Protein AF-A0A813E4M5-F1 (afdb_monomer_lite)

Structure (mmCIF, N/CA/C/O backbone):
data_AF-A0A813E4M5-F1
#
_entry.id   AF-A0A813E4M5-F1
#
loop_
_atom_site.group_PDB
_atom_site.id
_atom_site.type_symbol
_atom_site.label_atom_id
_atom_site.label_alt_id
_atom_site.label_comp_id
_atom_site.label_asym_id
_atom_site.label_entity_id
_atom_site.label_seq_id
_atom_site.pdbx_PDB_ins_code
_atom_site.Cartn_x
_atom_site.Cartn_y
_atom_site.Cartn_z
_atom_site.occupancy
_atom_site.B_iso_or_equiv
_atom_site.auth_seq_id
_atom_site.auth_comp_id
_atom_site.auth_asym_id
_atom_site.auth_atom_id
_atom_site.pdbx_PDB_model_num
ATOM 1 N N . MET A 1 1 ? 48.579 4.498 -16.845 1.00 40.84 1 MET A N 1
ATOM 2 C CA . MET A 1 1 ? 47.456 5.254 -16.248 1.00 40.84 1 MET A CA 1
ATOM 3 C C . MET A 1 1 ? 46.301 4.295 -16.014 1.00 40.84 1 MET A C 1
ATOM 5 O O . MET A 1 1 ? 45.484 4.103 -16.907 1.00 40.84 1 MET A O 1
ATOM 9 N N . TYR A 1 2 ? 46.314 3.624 -14.863 1.00 36.56 2 TYR A N 1
ATOM 10 C CA . TYR A 1 2 ? 45.229 2.760 -14.394 1.00 36.56 2 TYR A CA 1
ATOM 11 C C . TYR A 1 2 ? 44.212 3.627 -13.636 1.00 36.56 2 TYR A C 1
ATOM 13 O O . TYR A 1 2 ? 44.625 4.542 -12.925 1.00 36.56 2 TYR A O 1
ATOM 21 N N . MET A 1 3 ? 42.916 3.405 -13.868 1.00 42.03 3 MET A N 1
ATOM 22 C CA . MET A 1 3 ? 41.827 4.169 -13.245 1.00 42.03 3 MET A CA 1
ATOM 23 C C . MET A 1 3 ? 41.407 3.548 -11.913 1.00 42.03 3 MET A C 1
ATOM 25 O O . MET A 1 3 ? 41.432 2.329 -11.761 1.00 42.03 3 MET A O 1
ATOM 29 N N . ASP A 1 4 ? 41.023 4.412 -10.979 1.00 43.41 4 ASP A N 1
ATOM 30 C CA . ASP A 1 4 ? 40.545 4.096 -9.633 1.00 43.41 4 ASP A CA 1
ATOM 31 C C . ASP A 1 4 ? 38.994 4.108 -9.637 1.00 43.41 4 ASP A C 1
ATOM 33 O O . ASP A 1 4 ? 38.411 5.022 -10.232 1.00 43.41 4 ASP A O 1
ATOM 37 N N . PRO A 1 5 ? 38.288 3.119 -9.047 1.00 41.34 5 PRO A N 1
ATOM 38 C CA . PRO A 1 5 ? 36.894 2.801 -9.388 1.00 41.34 5 PRO A CA 1
ATOM 39 C C . PRO A 1 5 ? 35.831 3.736 -8.793 1.00 41.34 5 PRO A C 1
ATOM 41 O O . PRO A 1 5 ? 34.639 3.442 -8.878 1.00 41.34 5 PRO A O 1
ATOM 44 N N . SER A 1 6 ? 36.208 4.851 -8.162 1.00 53.59 6 SER A N 1
ATOM 45 C CA . SER A 1 6 ? 35.212 5.775 -7.613 1.00 53.59 6 SER A CA 1
ATOM 46 C C . SER A 1 6 ? 34.419 6.459 -8.739 1.00 53.59 6 SER A C 1
ATOM 48 O O . SER A 1 6 ? 34.978 6.924 -9.734 1.00 53.59 6 SER A O 1
ATOM 50 N N . ALA A 1 7 ? 33.093 6.556 -8.572 1.00 55.84 7 ALA A N 1
ATOM 51 C CA . ALA A 1 7 ? 32.125 7.035 -9.571 1.00 55.84 7 ALA A CA 1
ATOM 52 C C . ALA A 1 7 ? 32.467 8.393 -10.234 1.00 55.84 7 ALA A C 1
ATOM 54 O O . ALA A 1 7 ? 31.962 8.704 -11.313 1.00 55.84 7 ALA A O 1
ATOM 55 N N . ARG A 1 8 ? 33.362 9.189 -9.631 1.00 57.91 8 ARG A N 1
ATOM 56 C CA . ARG A 1 8 ? 33.862 10.466 -10.167 1.00 57.91 8 ARG A CA 1
ATOM 57 C C . ARG A 1 8 ? 34.872 10.327 -11.312 1.00 57.91 8 ARG A C 1
ATOM 59 O O . ARG A 1 8 ? 35.140 11.323 -11.982 1.00 57.91 8 ARG A O 1
ATOM 66 N N . GLN A 1 9 ? 35.453 9.149 -11.546 1.00 80.38 9 GLN A N 1
ATOM 67 C CA . GLN A 1 9 ? 36.411 8.961 -12.643 1.00 80.38 9 GLN A CA 1
ATOM 68 C C . GLN A 1 9 ? 35.753 8.503 -13.947 1.00 80.38 9 GLN A C 1
ATOM 70 O O . GLN A 1 9 ? 36.257 8.847 -15.014 1.00 80.38 9 GLN A O 1
ATOM 75 N N . LEU A 1 10 ? 34.608 7.813 -13.888 1.00 86.62 10 LEU A N 1
ATOM 76 C CA . LEU A 1 10 ? 33.925 7.300 -15.082 1.00 86.62 10 LEU A CA 1
ATOM 77 C C . LEU A 1 10 ? 33.400 8.424 -15.989 1.00 86.62 10 LEU A C 1
ATOM 79 O O . LEU A 1 10 ? 33.591 8.364 -17.202 1.00 86.62 10 LEU A O 1
ATOM 83 N N . SER A 1 11 ? 32.838 9.500 -15.425 1.00 87.56 11 SER A N 1
ATOM 84 C CA . SER A 1 11 ? 32.413 10.673 -16.208 1.00 87.56 11 SER A CA 1
ATOM 85 C C . SER A 1 11 ? 33.595 11.368 -16.897 1.00 87.56 11 SER A C 1
ATOM 87 O O . SER A 1 11 ? 33.548 11.636 -18.097 1.00 87.56 11 SER A O 1
ATOM 89 N N . LYS A 1 12 ? 34.711 11.558 -16.180 1.00 88.88 12 LYS A N 1
ATOM 90 C CA . LYS A 1 12 ? 35.962 12.100 -16.741 1.00 88.88 12 LYS A CA 1
ATOM 91 C C . LYS A 1 12 ? 36.578 11.174 -17.793 1.00 88.88 12 LYS A C 1
ATOM 93 O O . LYS A 1 12 ? 37.218 11.643 -18.731 1.00 88.88 12 LYS A O 1
ATOM 98 N N . ALA A 1 13 ? 36.417 9.859 -17.649 1.00 90.06 13 ALA A N 1
ATOM 99 C CA . ALA A 1 13 ? 36.862 8.885 -18.640 1.00 90.06 13 ALA A CA 1
ATOM 100 C C . ALA A 1 13 ? 36.070 9.022 -19.945 1.00 90.06 13 ALA A C 1
ATOM 102 O O . ALA A 1 13 ? 36.676 9.026 -21.019 1.00 90.06 13 ALA A O 1
ATOM 103 N N . ILE A 1 14 ? 34.745 9.192 -19.849 1.00 92.94 14 ILE A N 1
ATOM 104 C CA . ILE A 1 14 ? 33.869 9.459 -20.996 1.00 92.94 14 ILE A CA 1
ATOM 105 C C . ILE A 1 14 ? 34.294 10.758 -21.688 1.00 92.94 14 ILE A C 1
ATOM 107 O O . ILE A 1 14 ? 34.529 10.745 -22.894 1.00 92.94 14 ILE A O 1
ATOM 111 N N . GLU A 1 15 ? 34.478 11.844 -20.932 1.00 93.75 15 GLU A N 1
ATOM 112 C CA . GLU A 1 15 ? 34.908 13.152 -21.447 1.00 93.75 15 GLU A CA 1
ATOM 113 C C . GLU A 1 15 ? 36.265 13.079 -22.165 1.00 93.75 15 GLU A C 1
ATOM 115 O O . GLU A 1 15 ? 36.392 13.500 -23.313 1.00 93.75 15 GLU A O 1
ATOM 120 N N . ARG A 1 16 ? 37.274 12.451 -21.548 1.00 93.94 16 ARG A N 1
ATOM 121 C CA . ARG A 1 16 ? 38.600 12.265 -22.165 1.00 93.94 16 ARG A CA 1
ATOM 122 C C . ARG A 1 16 ? 38.538 11.449 -23.451 1.00 93.94 16 ARG A C 1
ATOM 124 O O . ARG A 1 16 ? 39.261 11.749 -24.398 1.00 93.94 16 ARG A O 1
ATOM 131 N N . CYS A 1 17 ? 37.703 10.411 -23.491 1.00 94.00 17 CYS A N 1
ATOM 132 C CA . CYS A 1 17 ? 37.522 9.636 -24.714 1.00 94.00 17 CYS A CA 1
ATOM 133 C C . CYS A 1 17 ? 36.794 10.453 -25.789 1.00 94.00 17 CYS A C 1
ATOM 135 O O . CYS A 1 17 ? 37.139 10.321 -26.957 1.00 94.00 17 CYS A O 1
ATOM 137 N N . THR A 1 18 ? 35.850 11.320 -25.413 1.00 94.31 18 THR A N 1
ATOM 138 C CA . THR A 1 18 ? 35.205 12.265 -26.338 1.00 94.31 18 THR A CA 1
ATOM 139 C C . THR A 1 18 ? 36.220 13.220 -26.955 1.00 94.31 18 THR A C 1
ATOM 141 O O . THR A 1 18 ? 36.303 13.271 -28.178 1.00 94.31 18 THR A O 1
ATOM 144 N N . LEU A 1 19 ? 37.073 13.859 -26.150 1.00 94.56 19 LEU A N 1
ATOM 145 C CA . LEU A 1 19 ? 38.141 14.730 -26.659 1.00 94.56 19 LEU A CA 1
ATOM 146 C C . LEU A 1 19 ? 39.110 13.978 -27.586 1.00 94.56 19 LEU A C 1
ATOM 148 O O . LEU A 1 19 ? 39.514 14.488 -28.627 1.00 94.56 19 LEU A O 1
ATOM 152 N N . ALA A 1 20 ? 39.462 12.732 -27.249 1.00 92.69 20 ALA A N 1
ATOM 153 C CA . ALA A 1 20 ? 40.317 11.903 -28.099 1.00 92.69 20 ALA A CA 1
ATOM 154 C C . ALA A 1 20 ? 39.656 11.531 -29.442 1.00 92.69 20 ALA A C 1
ATOM 156 O O . ALA A 1 20 ? 40.358 11.371 -30.439 1.00 92.69 20 ALA A O 1
ATOM 157 N N . ILE A 1 21 ? 38.328 11.387 -29.467 1.00 94.75 21 ILE A N 1
ATOM 158 C CA . ILE A 1 21 ? 37.538 11.141 -30.680 1.00 94.75 21 ILE A CA 1
ATOM 159 C C . ILE A 1 21 ? 37.422 12.414 -31.524 1.00 94.75 21 ILE A C 1
ATOM 161 O O . ILE A 1 21 ? 37.506 12.334 -32.745 1.00 94.75 21 ILE A O 1
ATOM 165 N N . GLU A 1 22 ? 37.246 13.576 -30.899 1.00 92.62 22 GLU A N 1
ATOM 166 C CA . GLU A 1 22 ? 37.220 14.868 -31.595 1.00 92.62 22 GLU A CA 1
ATOM 167 C C . GLU A 1 22 ? 38.571 15.171 -32.248 1.00 92.62 22 GLU A C 1
ATOM 169 O O . GLU A 1 22 ? 38.621 15.549 -33.416 1.00 92.62 22 GLU A O 1
ATOM 174 N N . ALA A 1 23 ? 39.669 14.923 -31.527 1.00 93.31 23 ALA A N 1
ATOM 175 C CA . ALA A 1 23 ? 41.022 15.084 -32.049 1.00 93.31 23 ALA A CA 1
ATOM 176 C C . ALA A 1 23 ? 41.362 14.058 -33.143 1.00 93.31 23 ALA A C 1
ATOM 178 O O . ALA A 1 23 ? 42.100 14.368 -34.077 1.00 93.31 23 ALA A O 1
ATOM 179 N N . ASN A 1 24 ? 40.850 12.829 -33.032 1.00 94.94 24 ASN A N 1
ATOM 180 C CA . ASN A 1 24 ? 41.032 11.798 -34.045 1.00 94.94 24 ASN A CA 1
ATOM 181 C C . ASN A 1 24 ? 39.772 10.922 -34.207 1.00 94.94 24 ASN A C 1
ATOM 183 O O . ASN A 1 24 ? 39.617 9.912 -33.505 1.00 94.94 24 ASN A O 1
ATOM 187 N N . PRO A 1 25 ? 38.908 11.237 -35.193 1.00 94.75 25 PRO A N 1
ATOM 188 C CA . PRO A 1 25 ? 37.666 10.503 -35.422 1.00 94.75 25 PRO A CA 1
ATOM 189 C C . PRO A 1 25 ? 37.834 9.030 -35.819 1.00 94.75 25 PRO A C 1
ATOM 191 O O . PRO A 1 25 ? 36.847 8.291 -35.758 1.00 94.75 25 PRO A O 1
ATOM 194 N N . SER A 1 26 ? 39.037 8.591 -36.215 1.00 92.06 26 SER A N 1
ATOM 195 C CA . SER A 1 26 ? 39.358 7.191 -36.544 1.00 92.06 26 SER A CA 1
ATOM 196 C C . SER A 1 26 ? 39.991 6.415 -35.378 1.00 92.06 26 SER A C 1
ATOM 198 O O . SER A 1 26 ? 40.421 5.273 -35.541 1.00 92.06 26 SER A O 1
ATOM 200 N N . ASN A 1 27 ? 40.031 6.989 -34.170 1.00 93.62 27 ASN A N 1
ATOM 201 C CA . ASN A 1 27 ? 40.578 6.325 -32.988 1.00 93.62 27 ASN A CA 1
ATOM 202 C C . ASN A 1 27 ? 39.612 5.270 -32.412 1.00 93.62 27 ASN A C 1
ATOM 204 O O . ASN A 1 27 ? 38.886 5.517 -31.445 1.00 93.62 27 ASN A O 1
ATOM 208 N N . ALA A 1 28 ? 39.638 4.061 -32.979 1.00 88.50 28 ALA A N 1
ATOM 209 C CA . ALA A 1 28 ? 38.815 2.921 -32.560 1.00 88.50 28 ALA A CA 1
ATOM 210 C C . ALA A 1 28 ? 38.897 2.640 -31.043 1.00 88.50 28 ALA A C 1
ATOM 212 O O . ALA A 1 28 ? 37.886 2.412 -30.375 1.00 88.50 28 ALA A O 1
ATOM 213 N N . LYS A 1 29 ? 40.098 2.738 -30.461 1.00 90.69 29 LYS A N 1
ATOM 214 C CA . LYS A 1 29 ? 40.335 2.480 -29.033 1.00 90.69 29 LYS A CA 1
ATOM 215 C C . LYS A 1 29 ? 39.611 3.478 -28.126 1.00 90.69 29 LYS A C 1
ATOM 217 O O . LYS A 1 29 ? 39.201 3.104 -27.026 1.00 90.69 29 LYS A O 1
ATOM 222 N N . ALA A 1 30 ? 39.449 4.726 -28.566 1.00 90.44 30 ALA A N 1
ATOM 223 C CA . ALA A 1 30 ? 38.712 5.741 -27.821 1.00 90.44 30 ALA A CA 1
ATOM 224 C C . ALA A 1 30 ? 37.201 5.452 -27.808 1.00 90.44 30 ALA A C 1
ATOM 226 O O . ALA A 1 30 ? 36.593 5.536 -26.743 1.00 90.44 30 ALA A O 1
ATOM 227 N N . TYR A 1 31 ? 36.618 5.011 -28.930 1.00 89.94 31 TYR A N 1
ATOM 228 C CA . TYR A 1 31 ? 35.213 4.577 -28.982 1.00 89.94 31 TYR A CA 1
ATOM 229 C C . TYR A 1 31 ? 34.939 3.387 -28.061 1.00 89.94 31 TYR A C 1
ATOM 231 O O . TYR A 1 31 ? 34.004 3.434 -27.263 1.00 89.94 31 TYR A O 1
ATOM 239 N N . PHE A 1 32 ? 35.785 2.352 -28.115 1.00 91.50 32 PHE A N 1
ATOM 240 C CA . PHE A 1 32 ? 35.636 1.180 -27.249 1.00 91.50 32 PHE A CA 1
ATOM 241 C C . PHE A 1 32 ? 35.703 1.561 -25.765 1.00 91.50 32 PHE A C 1
ATOM 243 O O . PHE A 1 32 ? 34.831 1.198 -24.983 1.00 91.50 32 PHE A O 1
ATOM 250 N N . ARG A 1 33 ? 36.703 2.362 -25.371 1.00 92.81 33 ARG A N 1
ATOM 251 C CA . ARG A 1 33 ? 36.863 2.807 -23.978 1.00 92.81 33 ARG A CA 1
ATOM 252 C C . ARG A 1 33 ? 35.723 3.702 -23.506 1.00 92.81 33 ARG A C 1
ATOM 254 O O . ARG A 1 33 ? 35.298 3.552 -22.364 1.00 92.81 33 ARG A O 1
ATOM 261 N N . ARG A 1 34 ? 35.212 4.592 -24.366 1.00 94.25 34 ARG A N 1
ATOM 262 C CA . ARG A 1 34 ? 34.052 5.430 -24.041 1.00 94.25 34 ARG A CA 1
ATOM 263 C C . ARG A 1 34 ? 32.816 4.578 -23.793 1.00 94.25 34 ARG A C 1
ATOM 265 O O . ARG A 1 34 ? 32.137 4.790 -22.796 1.00 94.25 34 ARG A O 1
ATOM 272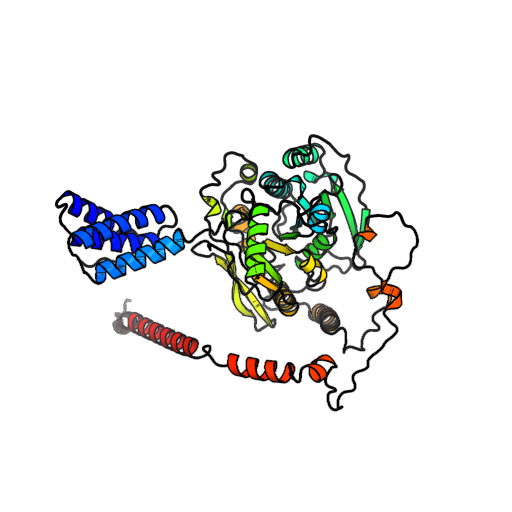 N N . ALA A 1 35 ? 32.573 3.583 -24.645 1.00 89.81 35 ALA A N 1
ATOM 273 C CA . ALA A 1 35 ? 31.458 2.662 -24.481 1.00 89.81 35 ALA A CA 1
ATOM 274 C C . ALA A 1 35 ? 31.563 1.819 -23.201 1.00 89.81 35 ALA A C 1
ATOM 276 O O . ALA A 1 35 ? 30.569 1.677 -22.492 1.00 89.81 35 ALA A O 1
ATOM 277 N N . THR A 1 36 ? 32.750 1.299 -22.873 1.00 89.94 36 THR A N 1
ATOM 278 C CA . THR A 1 36 ? 32.975 0.551 -21.625 1.00 89.94 36 THR A CA 1
ATOM 279 C C . THR A 1 36 ? 32.757 1.434 -20.399 1.00 89.94 36 THR A C 1
ATOM 281 O O . THR A 1 36 ? 32.015 1.053 -19.497 1.00 89.94 36 THR A O 1
ATOM 284 N N . ALA A 1 37 ? 33.330 2.642 -20.389 1.00 89.94 37 ALA A N 1
ATOM 285 C CA . ALA A 1 37 ? 33.143 3.588 -19.292 1.00 89.94 37 ALA A CA 1
ATOM 286 C C . ALA A 1 37 ? 31.670 3.997 -19.142 1.00 89.94 37 ALA A C 1
ATOM 288 O O . ALA A 1 37 ? 31.172 4.076 -18.027 1.00 89.94 37 ALA A O 1
ATOM 289 N N . ALA A 1 38 ? 30.952 4.204 -20.249 1.00 88.50 38 ALA A N 1
ATOM 290 C CA . ALA A 1 38 ? 29.521 4.499 -20.254 1.00 88.50 38 ALA A CA 1
ATOM 291 C C . ALA A 1 38 ? 28.667 3.324 -19.744 1.00 88.50 38 ALA A C 1
ATOM 293 O O . ALA A 1 38 ? 27.732 3.544 -18.976 1.00 88.50 38 ALA A O 1
ATOM 294 N N . TYR A 1 39 ? 29.007 2.083 -20.108 1.00 88.69 39 TYR A N 1
ATOM 295 C CA . TYR A 1 39 ? 28.367 0.875 -19.576 1.00 88.69 39 TYR A CA 1
ATOM 296 C C . TYR A 1 39 ? 28.514 0.792 -18.049 1.00 88.69 39 TYR A C 1
ATOM 298 O O . TYR A 1 39 ? 27.526 0.618 -17.340 1.00 88.69 39 TYR A O 1
ATOM 306 N N . GLU A 1 40 ? 29.724 0.976 -17.522 1.00 86.19 40 GLU A N 1
ATOM 307 C CA . GLU A 1 40 ? 29.974 0.965 -16.073 1.00 86.19 40 GLU A CA 1
ATOM 308 C C . GLU A 1 40 ? 29.357 2.184 -15.372 1.00 86.19 40 GLU A C 1
ATOM 310 O O . GLU A 1 40 ? 28.853 2.089 -14.253 1.00 86.19 40 GLU A O 1
ATOM 315 N N . HIS A 1 41 ? 29.331 3.342 -16.034 1.00 84.75 41 HIS A N 1
ATOM 316 C CA . HIS A 1 41 ? 28.729 4.551 -15.483 1.00 84.75 41 HIS A CA 1
ATOM 317 C C . HIS A 1 41 ? 27.212 4.420 -15.336 1.00 84.75 41 HIS A C 1
ATOM 319 O O . HIS A 1 41 ? 26.665 4.871 -14.334 1.00 84.75 41 HIS A O 1
ATOM 325 N N . ALA A 1 42 ? 26.546 3.733 -16.266 1.00 82.31 42 ALA A N 1
ATOM 326 C CA . ALA A 1 42 ? 25.107 3.496 -16.210 1.00 82.31 42 ALA A CA 1
ATOM 327 C C . ALA A 1 42 ? 24.655 2.652 -14.997 1.00 82.31 42 ALA A C 1
ATOM 329 O O . ALA A 1 42 ? 23.474 2.671 -14.678 1.00 82.31 42 ALA A O 1
ATOM 330 N N . ASP A 1 43 ? 25.553 1.936 -14.297 1.00 70.69 43 ASP A N 1
ATOM 331 C CA . ASP A 1 43 ? 25.205 1.239 -13.036 1.00 70.69 43 ASP A CA 1
ATOM 332 C C . ASP A 1 43 ? 25.123 2.218 -11.868 1.00 70.69 43 ASP A C 1
ATOM 334 O O . ASP A 1 43 ? 24.433 1.979 -10.881 1.00 70.69 43 ASP A O 1
ATOM 338 N N . ASN A 1 44 ? 25.853 3.323 -11.985 1.00 70.69 44 ASN A N 1
ATOM 339 C CA . ASN A 1 44 ? 26.062 4.279 -10.912 1.00 70.69 44 ASN A CA 1
ATOM 340 C C . ASN A 1 44 ? 25.137 5.497 -11.017 1.00 70.69 44 ASN A C 1
ATOM 342 O O . ASN A 1 44 ? 25.125 6.326 -10.109 1.00 70.69 44 ASN A O 1
ATOM 346 N N . VAL A 1 45 ? 24.380 5.632 -12.111 1.00 70.25 45 VAL A N 1
ATOM 347 C CA . VAL A 1 45 ? 23.509 6.784 -12.357 1.00 70.25 45 VAL A CA 1
ATOM 348 C C . VAL A 1 45 ? 22.107 6.298 -12.702 1.00 70.25 45 VAL A C 1
ATOM 350 O O . VAL A 1 45 ? 21.902 5.674 -13.735 1.00 70.25 45 VAL A O 1
ATOM 353 N N . ALA A 1 46 ? 21.132 6.605 -11.843 1.00 56.91 46 ALA A N 1
ATOM 354 C CA . ALA A 1 46 ? 19.732 6.242 -12.070 1.00 56.91 46 ALA A CA 1
ATOM 355 C C . ALA A 1 46 ? 19.074 7.086 -13.182 1.00 56.91 46 ALA A C 1
ATOM 357 O O . ALA A 1 46 ? 18.255 6.583 -13.946 1.00 56.91 46 ALA A O 1
ATOM 358 N N . PHE A 1 47 ? 19.450 8.364 -13.304 1.00 59.44 47 PHE A N 1
ATOM 359 C CA . PHE A 1 47 ? 18.881 9.293 -14.283 1.00 59.44 47 PHE A CA 1
ATOM 360 C C . PHE A 1 47 ? 19.757 9.405 -15.539 1.00 59.44 47 PHE A C 1
ATOM 362 O O . PHE A 1 47 ? 20.961 9.625 -15.452 1.00 59.44 47 PHE A O 1
ATOM 369 N N . GLY A 1 48 ? 19.165 9.265 -16.727 1.00 72.81 48 GLY A N 1
ATOM 370 C CA . GLY A 1 48 ? 19.896 9.382 -17.997 1.00 72.81 48 GLY A CA 1
ATOM 371 C C . GLY A 1 48 ? 20.720 8.148 -18.395 1.00 72.81 48 GLY A C 1
ATOM 372 O O . GLY A 1 48 ? 21.409 8.189 -19.416 1.00 72.81 48 GLY A O 1
ATOM 373 N N . ALA A 1 49 ? 20.614 7.037 -17.655 1.00 80.44 49 ALA A N 1
ATOM 374 C CA . ALA A 1 49 ? 21.276 5.774 -17.987 1.00 80.44 49 ALA A CA 1
ATOM 375 C C . ALA A 1 49 ? 20.962 5.303 -19.418 1.00 80.44 49 ALA A C 1
ATOM 377 O O . ALA A 1 49 ? 21.865 4.850 -20.117 1.00 80.44 49 ALA A O 1
ATOM 378 N N . ASP A 1 50 ? 19.720 5.464 -19.900 1.00 79.62 50 ASP A N 1
ATOM 379 C CA . ASP A 1 50 ? 19.373 5.097 -21.281 1.00 79.62 50 ASP A CA 1
ATOM 380 C C . ASP A 1 50 ? 20.095 5.965 -22.317 1.00 79.62 50 ASP A C 1
ATOM 382 O O . ASP A 1 50 ? 20.640 5.429 -23.277 1.00 79.62 50 ASP A O 1
ATOM 386 N N . ALA A 1 51 ? 20.189 7.283 -22.112 1.00 82.00 51 ALA A N 1
ATOM 387 C CA . ALA A 1 51 ? 20.917 8.162 -23.029 1.00 82.00 51 ALA A CA 1
ATOM 388 C C . ALA A 1 51 ? 22.411 7.794 -23.090 1.00 82.00 51 ALA A C 1
ATOM 390 O O . ALA A 1 51 ? 22.995 7.713 -24.175 1.00 82.00 51 ALA A O 1
ATOM 391 N N . ILE A 1 52 ? 23.009 7.493 -21.932 1.00 87.12 52 ILE A N 1
ATOM 392 C CA . ILE A 1 52 ? 24.402 7.043 -21.807 1.00 87.12 52 ILE A CA 1
ATOM 393 C C . ILE A 1 52 ? 24.603 5.699 -22.525 1.00 87.12 52 ILE A C 1
ATOM 395 O O . ILE A 1 52 ? 25.542 5.551 -23.310 1.00 87.12 52 ILE A O 1
ATOM 399 N N . LEU A 1 53 ? 23.704 4.731 -22.328 1.00 88.75 53 LEU A N 1
ATOM 400 C CA . LEU A 1 53 ? 23.774 3.418 -22.977 1.00 88.75 53 LEU A CA 1
ATOM 401 C C . LEU A 1 53 ? 23.480 3.480 -24.478 1.00 88.75 53 LEU A C 1
ATOM 403 O O . LEU A 1 53 ? 24.110 2.764 -25.254 1.00 88.75 53 LEU A O 1
ATOM 407 N N . ALA A 1 54 ? 22.563 4.341 -24.915 1.00 87.75 54 ALA A N 1
ATOM 408 C CA . ALA A 1 54 ? 22.278 4.576 -26.325 1.00 87.75 54 ALA A CA 1
ATOM 409 C C . ALA A 1 54 ? 23.500 5.172 -27.035 1.00 87.75 54 ALA A C 1
ATOM 411 O O . ALA A 1 54 ? 23.843 4.748 -28.143 1.00 87.75 54 ALA A O 1
ATOM 412 N N . GLN A 1 55 ? 24.200 6.107 -26.386 1.00 90.88 55 GLN A N 1
ATOM 413 C CA . GLN A 1 55 ? 25.456 6.637 -26.905 1.00 90.88 55 GLN A CA 1
ATOM 414 C C . GLN A 1 55 ? 26.555 5.565 -26.923 1.00 90.88 55 GLN A C 1
ATOM 416 O O . GLN A 1 55 ? 27.220 5.403 -27.945 1.00 90.88 55 GLN A O 1
ATOM 421 N N . ALA A 1 56 ? 26.679 4.755 -25.867 1.00 92.31 56 ALA A N 1
ATOM 422 C CA . ALA A 1 56 ? 27.612 3.628 -25.829 1.00 92.31 56 ALA A CA 1
ATOM 423 C C . ALA A 1 56 ? 27.347 2.614 -26.958 1.00 92.31 56 ALA A C 1
ATOM 425 O O . ALA A 1 56 ? 28.281 2.129 -27.590 1.00 92.31 56 ALA A O 1
ATOM 426 N N . GLN A 1 57 ? 26.079 2.331 -27.280 1.00 93.19 57 GLN A N 1
ATOM 427 C CA . GLN A 1 57 ? 25.715 1.469 -28.409 1.00 93.19 57 GLN A CA 1
ATOM 428 C C . GLN A 1 57 ? 26.155 2.054 -29.757 1.00 93.19 57 GLN A C 1
ATOM 430 O O . GLN A 1 57 ? 26.647 1.311 -30.608 1.00 93.19 57 GLN A O 1
ATOM 435 N N . LYS A 1 58 ? 26.001 3.370 -29.966 1.00 93.81 58 LYS A N 1
ATOM 436 C CA . LYS A 1 58 ? 26.517 4.045 -31.171 1.00 93.81 58 LYS A CA 1
ATOM 437 C C . LYS A 1 58 ? 28.039 3.929 -31.252 1.00 93.81 58 LYS A C 1
ATOM 439 O O . LYS A 1 58 ? 28.569 3.634 -32.322 1.00 93.81 58 LYS A O 1
ATOM 444 N N . ASP A 1 59 ? 28.719 4.097 -30.124 1.00 91.12 59 ASP A N 1
ATOM 445 C CA . ASP A 1 59 ? 30.176 4.035 -30.044 1.00 91.12 59 ASP A CA 1
ATOM 446 C C . ASP A 1 59 ? 30.714 2.634 -30.341 1.00 91.12 59 ASP A C 1
ATOM 448 O O . ASP A 1 59 ? 31.650 2.501 -31.127 1.00 91.12 59 ASP A O 1
ATOM 452 N N . VAL A 1 60 ? 30.089 1.578 -29.807 1.00 93.00 60 VAL A N 1
ATOM 453 C CA . VAL A 1 60 ? 30.481 0.194 -30.124 1.00 93.00 60 VAL A CA 1
ATOM 454 C C . VAL A 1 60 ? 30.215 -0.154 -31.583 1.00 93.00 60 VAL A C 1
ATOM 456 O O . VAL A 1 60 ? 31.051 -0.799 -32.210 1.00 93.00 60 VAL A O 1
ATOM 459 N N . ARG A 1 61 ? 29.101 0.305 -32.171 1.00 93.88 61 ARG A N 1
ATOM 460 C CA . ARG A 1 61 ? 28.857 0.112 -33.613 1.00 93.88 61 ARG A CA 1
ATOM 461 C C . ARG A 1 61 ? 29.948 0.770 -34.450 1.00 93.88 61 ARG A C 1
ATOM 463 O O . ARG A 1 61 ? 30.432 0.163 -35.398 1.00 93.88 61 ARG A O 1
ATOM 470 N N . ARG A 1 62 ? 30.358 1.987 -34.086 1.00 91.44 62 ARG A N 1
ATOM 471 C CA . ARG A 1 62 ? 31.423 2.711 -34.787 1.00 91.44 62 ARG A CA 1
ATOM 472 C C . ARG A 1 62 ? 32.793 2.061 -34.584 1.00 91.44 62 ARG A C 1
ATOM 474 O O . ARG A 1 62 ? 33.567 1.997 -35.529 1.00 91.44 62 ARG A O 1
ATOM 481 N N . PHE A 1 63 ? 33.065 1.517 -33.398 1.00 93.12 63 PHE A N 1
ATOM 482 C CA . PHE A 1 63 ? 34.244 0.685 -33.142 1.00 93.12 63 PHE A CA 1
ATOM 483 C C . PHE A 1 63 ? 34.277 -0.549 -34.057 1.00 93.12 63 PHE A C 1
ATOM 485 O O . PHE A 1 63 ? 35.261 -0.762 -34.757 1.00 93.12 63 PHE A O 1
ATOM 492 N N . LEU A 1 64 ? 33.179 -1.307 -34.124 1.00 94.00 64 LEU A N 1
ATOM 493 C CA . LEU A 1 64 ? 33.074 -2.515 -34.950 1.00 94.00 64 LEU A CA 1
ATOM 494 C C . LEU A 1 64 ? 33.107 -2.236 -36.460 1.00 94.00 64 LEU A C 1
ATOM 496 O O . LEU A 1 64 ? 33.473 -3.117 -37.230 1.00 94.00 64 LEU A O 1
ATOM 500 N N . GLN A 1 65 ? 32.753 -1.025 -36.901 1.00 94.81 65 GLN A N 1
ATOM 501 C CA . GLN A 1 65 ? 32.950 -0.601 -38.293 1.00 94.81 65 GLN A CA 1
ATOM 502 C C . GLN A 1 65 ? 34.434 -0.442 -38.649 1.00 94.81 65 GLN A C 1
ATOM 504 O O . GLN A 1 65 ? 34.802 -0.702 -39.792 1.00 94.81 65 GLN A O 1
ATOM 509 N N . MET A 1 66 ? 35.267 -0.011 -37.694 1.00 93.94 66 MET A N 1
ATOM 510 C CA . MET A 1 66 ? 36.712 0.160 -37.892 1.00 93.94 66 MET A CA 1
ATOM 511 C C . MET A 1 66 ? 37.486 -1.147 -37.708 1.00 93.94 66 MET A C 1
ATOM 513 O O . MET A 1 66 ? 38.508 -1.339 -38.357 1.00 93.94 66 MET A O 1
ATOM 517 N N . ASP A 1 67 ? 37.008 -2.024 -36.825 1.00 93.75 67 ASP A N 1
ATOM 518 C CA . ASP A 1 67 ? 37.647 -3.297 -36.481 1.00 93.75 67 ASP A CA 1
ATOM 519 C C . ASP A 1 67 ? 36.616 -4.437 -36.533 1.00 93.75 67 ASP A C 1
ATOM 521 O O . ASP A 1 67 ? 36.057 -4.877 -35.519 1.00 93.75 67 ASP A O 1
ATOM 525 N N . GLN A 1 68 ? 36.292 -4.857 -37.760 1.00 94.19 68 GLN A N 1
ATOM 526 C CA . GLN A 1 68 ? 35.286 -5.888 -38.014 1.00 94.19 68 GLN A CA 1
ATOM 527 C C . GLN A 1 68 ? 35.764 -7.242 -37.477 1.00 94.19 68 GLN A C 1
ATOM 529 O O . GLN A 1 68 ? 36.826 -7.732 -37.847 1.00 94.19 68 GLN A O 1
ATOM 534 N N . GLY A 1 69 ? 34.956 -7.870 -36.619 1.00 89.38 69 GLY A N 1
ATOM 535 C CA . GLY A 1 69 ? 35.266 -9.180 -36.031 1.00 89.38 69 GLY A CA 1
ATOM 536 C C . GLY A 1 69 ? 35.966 -9.128 -34.671 1.00 89.38 69 GLY A C 1
ATOM 537 O O . GLY A 1 69 ? 36.283 -10.178 -34.114 1.00 89.38 69 GLY A O 1
ATOM 538 N N . ASN A 1 70 ? 36.163 -7.942 -34.084 1.00 95.00 70 ASN A N 1
ATOM 539 C CA . ASN A 1 70 ? 36.719 -7.834 -32.739 1.00 95.00 70 ASN A CA 1
ATOM 540 C C . ASN A 1 70 ? 35.790 -8.474 -31.685 1.00 95.00 70 ASN A C 1
ATOM 542 O O . ASN A 1 70 ? 34.720 -7.944 -31.366 1.00 95.00 70 ASN A O 1
ATOM 546 N N . ALA A 1 71 ? 36.223 -9.596 -31.102 1.00 93.12 71 ALA A N 1
ATOM 547 C CA . ALA A 1 71 ? 35.435 -10.370 -30.141 1.00 93.12 71 ALA A CA 1
ATOM 548 C C . ALA A 1 71 ? 35.033 -9.564 -28.891 1.00 93.12 71 ALA A C 1
ATOM 550 O O . ALA A 1 71 ? 33.913 -9.704 -28.400 1.00 93.12 71 ALA A O 1
ATOM 551 N N . ALA A 1 72 ? 35.905 -8.675 -28.399 1.00 87.94 72 ALA A N 1
ATOM 552 C CA . ALA A 1 72 ? 35.596 -7.830 -27.245 1.00 87.94 72 ALA A CA 1
ATOM 553 C C . ALA A 1 72 ? 34.537 -6.769 -27.584 1.00 87.94 72 ALA A C 1
ATOM 555 O O . ALA A 1 72 ? 33.669 -6.480 -26.760 1.00 87.94 72 ALA A O 1
ATOM 556 N N . GLY A 1 73 ? 34.573 -6.222 -28.804 1.00 92.19 73 GLY A N 1
ATOM 557 C CA . GLY A 1 73 ? 33.544 -5.314 -29.313 1.00 92.19 73 GLY A CA 1
ATOM 558 C C . GLY A 1 73 ? 32.179 -5.983 -29.438 1.00 92.19 73 GLY A C 1
ATOM 559 O O . GLY A 1 73 ? 31.186 -5.420 -28.983 1.00 92.19 73 GLY A O 1
ATOM 560 N N . LEU A 1 74 ? 32.136 -7.198 -29.990 1.00 93.44 74 LEU A N 1
ATOM 561 C CA . LEU A 1 74 ? 30.905 -7.985 -30.124 1.00 93.44 74 LEU A CA 1
ATOM 562 C C . LEU A 1 74 ? 30.320 -8.352 -28.752 1.00 93.44 74 LEU A C 1
ATOM 564 O O . LEU A 1 74 ? 29.134 -8.133 -28.511 1.00 93.44 74 LEU A O 1
ATOM 568 N N . ALA A 1 75 ? 31.160 -8.806 -27.818 1.00 91.19 75 ALA A N 1
ATOM 569 C CA . ALA A 1 75 ? 30.738 -9.098 -26.450 1.00 91.19 75 ALA A CA 1
ATOM 570 C C . ALA A 1 75 ? 30.212 -7.844 -25.727 1.00 91.19 75 ALA A C 1
ATOM 572 O O . ALA A 1 75 ? 29.198 -7.899 -25.030 1.00 91.19 75 ALA A O 1
ATOM 573 N N . LEU A 1 76 ? 30.864 -6.687 -25.901 1.00 93.19 76 LEU A N 1
ATOM 574 C CA . LEU A 1 76 ? 30.393 -5.425 -25.326 1.00 93.19 76 LEU A CA 1
ATOM 575 C C . LEU A 1 76 ? 29.075 -4.964 -25.966 1.00 93.19 76 LEU A C 1
ATOM 577 O O . LEU A 1 76 ? 28.193 -4.491 -25.251 1.00 93.19 76 LEU A O 1
ATOM 581 N N . GLN A 1 77 ? 28.909 -5.137 -27.281 1.00 95.50 77 GLN A N 1
ATOM 582 C CA . GLN A 1 77 ? 27.659 -4.847 -27.988 1.00 95.50 77 GLN A CA 1
ATOM 583 C C . GLN A 1 77 ? 26.506 -5.689 -27.441 1.00 95.50 77 GLN A C 1
ATOM 585 O O . GLN A 1 77 ? 25.426 -5.158 -27.186 1.00 95.50 77 GLN A O 1
ATOM 590 N N . GLU A 1 78 ? 26.742 -6.983 -27.226 1.00 91.69 78 GLU A N 1
ATOM 591 C CA . GLU A 1 78 ? 25.756 -7.894 -26.657 1.00 91.69 78 GLU A CA 1
ATOM 592 C C . GLU A 1 78 ? 25.408 -7.512 -25.213 1.00 91.69 78 GLU A C 1
ATOM 594 O O . GLU A 1 78 ? 24.229 -7.401 -24.876 1.00 91.69 78 GLU A O 1
ATOM 599 N N . ARG A 1 79 ? 26.408 -7.223 -24.367 1.00 89.06 79 ARG A N 1
ATOM 600 C CA . ARG A 1 79 ? 26.189 -6.763 -22.983 1.00 89.06 79 ARG A CA 1
ATOM 601 C C . ARG A 1 79 ? 25.402 -5.455 -22.933 1.00 89.06 79 ARG A C 1
ATOM 603 O O . ARG A 1 79 ? 24.466 -5.348 -22.145 1.00 89.06 79 ARG A O 1
ATOM 610 N N . LEU A 1 80 ? 25.736 -4.484 -23.785 1.00 89.00 80 LEU A N 1
ATOM 611 C CA . LEU A 1 80 ? 24.982 -3.235 -23.937 1.00 89.00 80 LEU A CA 1
ATOM 612 C C . LEU A 1 80 ? 23.560 -3.489 -24.442 1.00 89.00 80 LEU A C 1
ATOM 614 O O . LEU A 1 80 ? 22.634 -2.813 -24.005 1.00 89.00 80 LEU A O 1
ATOM 618 N N . GLY A 1 81 ? 23.378 -4.443 -25.356 1.00 83.12 81 GLY A N 1
ATOM 619 C CA . GLY A 1 81 ? 22.076 -4.877 -25.855 1.00 83.12 81 GLY A CA 1
ATOM 620 C C . GLY A 1 81 ? 21.207 -5.440 -24.737 1.00 83.12 81 GLY A C 1
ATOM 621 O O . GLY A 1 81 ? 20.154 -4.878 -24.460 1.00 83.12 81 GLY A O 1
ATOM 622 N N . ARG A 1 82 ? 21.693 -6.472 -24.035 1.00 80.62 82 ARG A N 1
ATOM 623 C CA . ARG A 1 82 ? 21.004 -7.098 -22.895 1.00 80.62 82 ARG A CA 1
ATOM 624 C C . ARG A 1 82 ? 20.696 -6.085 -21.804 1.00 80.62 82 ARG A C 1
ATOM 626 O O . ARG A 1 82 ? 19.588 -6.043 -21.301 1.00 80.62 82 ARG A O 1
ATOM 633 N N . ARG A 1 83 ? 21.655 -5.229 -21.457 1.00 81.12 83 ARG A N 1
ATOM 634 C CA . ARG A 1 83 ? 21.487 -4.267 -20.367 1.00 81.12 83 ARG A CA 1
ATOM 635 C C . ARG A 1 83 ? 20.541 -3.131 -20.710 1.00 81.12 83 ARG A C 1
ATOM 637 O O . ARG A 1 83 ? 19.698 -2.772 -19.894 1.00 81.12 83 ARG A O 1
ATOM 644 N N . ARG A 1 84 ? 20.619 -2.607 -21.932 1.00 80.56 84 ARG A N 1
ATOM 645 C CA . ARG A 1 84 ? 19.607 -1.679 -22.425 1.00 80.56 84 ARG A CA 1
ATOM 646 C C . ARG A 1 84 ? 18.254 -2.378 -22.548 1.00 80.56 84 ARG A C 1
ATOM 648 O O . ARG A 1 84 ? 17.266 -1.739 -22.273 1.00 80.56 84 ARG A O 1
ATOM 655 N N . GLN A 1 85 ? 18.189 -3.675 -22.840 1.00 72.88 85 GLN A N 1
ATOM 656 C CA . GLN A 1 85 ? 16.971 -4.494 -22.758 1.00 72.88 85 GLN A CA 1
ATOM 657 C C . GLN A 1 85 ? 16.589 -4.896 -21.318 1.00 72.88 85 GLN A C 1
ATOM 659 O O . GLN A 1 85 ? 15.599 -5.579 -21.131 1.00 72.88 85 GLN A O 1
ATOM 664 N N . VAL A 1 86 ? 17.335 -4.517 -20.283 1.00 71.19 86 VAL A N 1
ATOM 665 C CA . VAL A 1 86 ? 16.887 -4.622 -18.882 1.00 71.19 86 VAL A CA 1
ATOM 666 C C . VAL A 1 86 ? 16.358 -3.265 -18.426 1.00 71.19 86 VAL A C 1
ATOM 668 O O . VAL A 1 86 ? 15.295 -3.200 -17.827 1.00 71.19 86 VAL A O 1
ATOM 671 N N . LEU A 1 87 ? 17.048 -2.179 -18.792 1.00 66.06 87 LEU A N 1
ATOM 672 C CA . LEU A 1 87 ? 16.645 -0.797 -18.490 1.00 66.06 87 LEU A CA 1
ATOM 673 C C . LEU A 1 87 ? 15.458 -0.308 -19.330 1.00 66.06 87 LEU A C 1
ATOM 675 O O . LEU A 1 87 ? 14.523 0.274 -18.800 1.00 66.06 87 LEU A O 1
ATOM 679 N N . LEU A 1 88 ? 15.499 -0.562 -20.637 1.00 60.53 88 LEU A N 1
ATOM 680 C CA . LEU A 1 88 ? 14.366 -0.496 -21.567 1.00 60.53 88 LEU A CA 1
ATOM 681 C C . LEU A 1 88 ? 13.682 -1.846 -21.716 1.00 60.53 88 LEU A C 1
ATOM 683 O O . LEU A 1 88 ? 12.814 -1.987 -22.584 1.00 60.53 88 LEU A O 1
ATOM 687 N N . GLY A 1 89 ? 14.112 -2.845 -20.931 1.00 46.56 89 GLY A N 1
ATOM 688 C CA . GLY A 1 89 ? 13.370 -4.087 -20.806 1.00 46.56 89 GLY A CA 1
ATOM 689 C C . GLY A 1 89 ? 11.933 -3.715 -20.671 1.00 46.56 89 GLY A C 1
ATOM 690 O O . GLY A 1 89 ? 11.663 -2.738 -19.966 1.00 46.56 89 GLY A O 1
ATOM 691 N N . PRO A 1 90 ? 11.062 -4.343 -21.472 1.00 42.16 90 PRO A N 1
ATOM 692 C CA . PRO A 1 90 ? 9.741 -3.819 -21.624 1.00 42.16 90 PRO A CA 1
ATOM 693 C C . PRO A 1 90 ? 9.250 -3.647 -20.192 1.00 42.16 90 PRO A C 1
ATOM 695 O O . PRO A 1 90 ? 9.124 -4.611 -19.436 1.00 42.16 90 PRO A O 1
ATOM 698 N N . ILE A 1 91 ? 8.894 -2.411 -19.839 1.00 43.50 91 ILE A N 1
ATOM 699 C CA . ILE A 1 91 ? 7.568 -2.320 -19.285 1.00 43.50 91 ILE A CA 1
ATOM 700 C C . ILE A 1 91 ? 6.781 -3.047 -20.369 1.00 43.50 91 ILE A C 1
ATOM 702 O O . ILE A 1 91 ? 6.501 -2.487 -21.430 1.00 43.50 91 ILE A O 1
ATOM 706 N N . LEU A 1 92 ? 6.524 -4.340 -20.171 1.00 41.12 92 LEU A N 1
ATOM 707 C CA . LEU A 1 92 ? 5.377 -4.969 -20.758 1.00 41.12 92 LEU A CA 1
ATOM 708 C C . LEU A 1 92 ? 4.240 -4.237 -20.039 1.00 41.12 92 LEU A C 1
ATOM 710 O O . LEU A 1 92 ? 3.498 -4.803 -19.254 1.00 41.12 92 LEU A O 1
ATOM 714 N N . ARG A 1 93 ? 4.048 -2.960 -20.403 1.00 43.97 93 ARG A N 1
ATOM 715 C CA . ARG A 1 93 ? 2.821 -2.538 -21.013 1.00 43.97 93 ARG A CA 1
ATOM 716 C C . ARG A 1 93 ? 2.684 -3.533 -22.158 1.00 43.97 93 ARG A C 1
ATOM 718 O O . ARG A 1 93 ? 2.999 -3.235 -23.306 1.00 43.97 93 ARG A O 1
ATOM 725 N N . GLU A 1 94 ? 2.245 -4.759 -21.842 1.00 38.09 94 GLU A N 1
ATOM 726 C CA . GLU A 1 94 ? 1.269 -5.383 -22.707 1.00 38.09 94 GLU A CA 1
ATOM 727 C C . GLU A 1 94 ? 0.385 -4.201 -23.071 1.00 38.09 94 GLU A C 1
ATOM 729 O O . GLU A 1 94 ? -0.132 -3.542 -22.160 1.00 38.09 94 GLU A O 1
ATOM 734 N N . LYS A 1 95 ? 0.369 -3.795 -24.355 1.00 41.44 95 LYS A N 1
ATOM 735 C CA . LYS A 1 95 ? -0.686 -2.893 -24.818 1.00 41.44 95 LYS A CA 1
ATOM 736 C C . LYS A 1 95 ? -1.910 -3.484 -24.171 1.00 41.44 95 LYS A C 1
ATOM 738 O O . LYS A 1 95 ? -2.143 -4.667 -24.444 1.00 41.44 95 LYS A O 1
ATOM 743 N N . ALA A 1 96 ? -2.513 -2.746 -23.228 1.00 42.50 96 ALA A N 1
ATOM 744 C CA . ALA A 1 96 ? -3.604 -3.265 -22.428 1.00 42.50 96 ALA A CA 1
ATOM 745 C C . ALA A 1 96 ? -4.463 -4.012 -23.431 1.00 42.50 96 ALA A C 1
ATOM 747 O O . ALA A 1 96 ? -4.811 -3.411 -24.459 1.00 42.50 96 ALA A O 1
ATOM 748 N N . LYS A 1 97 ? -4.593 -5.343 -23.269 1.00 42.31 97 LYS A N 1
ATOM 749 C CA . LYS A 1 97 ? -5.430 -6.105 -24.198 1.00 42.31 97 LYS A CA 1
ATOM 750 C C . LYS A 1 97 ? -6.704 -5.278 -24.301 1.00 42.31 97 LYS A C 1
ATOM 752 O O . LYS A 1 97 ? -7.130 -4.828 -23.231 1.00 42.31 97 LYS A O 1
ATOM 757 N N . PRO A 1 98 ? -7.195 -4.968 -25.520 1.00 47.00 98 PRO A N 1
ATOM 758 C CA . PRO A 1 98 ? -8.392 -4.152 -25.651 1.00 47.00 98 PRO A CA 1
ATOM 759 C C . PRO A 1 98 ? -9.369 -4.693 -24.624 1.00 47.00 98 PRO A C 1
ATOM 761 O O . PRO A 1 98 ? -9.547 -5.918 -24.568 1.00 47.00 98 PRO A O 1
ATOM 764 N N . GLU A 1 99 ? -9.789 -3.813 -23.706 1.00 45.00 99 GLU A N 1
ATOM 765 C CA . GLU A 1 99 ? -10.668 -4.206 -22.610 1.00 45.00 99 GLU A CA 1
ATOM 766 C C . GLU A 1 99 ? -11.753 -5.077 -23.241 1.00 45.00 99 GLU A C 1
ATOM 768 O O . GLU A 1 99 ? -12.234 -4.720 -24.325 1.00 45.00 99 GLU A O 1
ATOM 773 N N . PRO A 1 100 ? -12.014 -6.279 -22.697 1.00 43.19 100 PRO A N 1
ATOM 774 C CA . PRO A 1 100 ? -12.967 -7.184 -23.319 1.00 43.19 100 PRO A CA 1
ATOM 775 C C . PRO A 1 100 ? -14.240 -6.388 -23.621 1.00 43.19 100 PRO A C 1
ATOM 777 O O . PRO A 1 100 ? -14.769 -5.748 -22.717 1.00 43.19 100 PRO A O 1
ATOM 780 N N . GLU A 1 101 ? -14.698 -6.394 -24.884 1.00 55.94 101 GLU A N 1
ATOM 781 C CA . GLU A 1 101 ? -15.855 -5.586 -25.328 1.00 55.94 101 GLU A CA 1
ATOM 782 C C . GLU A 1 101 ? -17.090 -5.820 -24.449 1.00 55.94 101 GLU A C 1
ATOM 784 O O . GLU A 1 101 ? -17.967 -4.966 -24.343 1.00 55.94 101 GLU A O 1
ATOM 789 N N . VAL A 1 102 ? -17.128 -6.979 -23.789 1.00 50.00 102 VAL A N 1
ATOM 790 C CA . VAL A 1 102 ? -18.083 -7.316 -22.750 1.00 50.00 102 VAL A CA 1
ATOM 791 C C . VAL A 1 102 ? -17.304 -7.704 -21.496 1.00 50.00 102 VAL A C 1
ATOM 793 O O . VAL A 1 102 ? -16.780 -8.815 -21.384 1.00 50.00 102 VAL A O 1
ATOM 796 N N . GLU A 1 103 ? -17.208 -6.771 -20.549 1.00 44.53 103 GLU A N 1
ATOM 797 C CA . GLU A 1 103 ? -16.754 -7.081 -19.195 1.00 44.53 103 GLU A CA 1
ATOM 798 C C . GLU A 1 103 ? -17.638 -8.198 -18.611 1.00 44.53 103 GLU A C 1
ATOM 800 O O . GLU A 1 103 ? -18.863 -8.131 -18.758 1.00 44.53 103 GLU A O 1
ATOM 805 N N . PRO A 1 104 ? -17.063 -9.226 -17.957 1.00 45.91 104 PRO A N 1
ATOM 806 C CA . PRO A 1 104 ? -17.845 -10.282 -17.325 1.00 45.91 104 PRO A CA 1
ATOM 807 C C . PRO A 1 104 ? -18.921 -9.700 -16.402 1.00 45.91 104 PRO A C 1
ATOM 809 O O . PRO A 1 104 ? -18.681 -8.712 -15.715 1.00 45.91 104 PRO A O 1
ATOM 812 N N . GLU A 1 105 ? -20.090 -10.330 -16.323 1.00 40.59 105 GLU A N 1
ATOM 813 C CA . GLU A 1 105 ? -21.237 -9.824 -15.549 1.00 40.59 105 GLU A CA 1
ATOM 814 C C . GLU A 1 105 ? -20.898 -9.591 -14.057 1.00 40.59 105 GLU A C 1
ATOM 816 O O . GLU A 1 105 ? -21.362 -8.632 -13.437 1.00 40.59 105 GLU A O 1
ATOM 821 N N . TRP A 1 106 ? -19.981 -10.397 -13.502 1.00 43.91 106 TRP A N 1
ATOM 822 C CA . TRP A 1 106 ? -19.432 -10.194 -12.157 1.00 43.91 106 TRP A CA 1
ATOM 823 C C . TRP A 1 106 ? -18.553 -8.938 -12.051 1.00 43.91 106 TRP A C 1
ATOM 825 O O . TRP A 1 106 ? -18.557 -8.281 -11.019 1.00 43.91 106 TRP A O 1
ATOM 835 N N . PHE A 1 107 ? -17.836 -8.563 -13.112 1.00 39.00 107 PHE A N 1
ATOM 836 C CA . PHE A 1 107 ? -17.021 -7.349 -13.189 1.00 39.00 107 PHE A CA 1
ATOM 837 C C . PHE A 1 107 ? -17.912 -6.101 -13.312 1.00 39.00 107 PHE A C 1
ATOM 839 O O . PHE A 1 107 ? -17.653 -5.099 -12.651 1.00 39.00 107 PHE A O 1
ATOM 846 N N . GLN A 1 108 ? -19.037 -6.197 -14.033 1.00 44.59 108 GLN A N 1
ATOM 847 C CA . GLN A 1 108 ? -20.031 -5.120 -14.137 1.00 44.59 108 GLN A CA 1
ATOM 848 C C . GLN A 1 108 ? -20.783 -4.861 -12.821 1.00 44.59 108 GLN A C 1
ATOM 850 O O . GLN A 1 108 ? -21.006 -3.704 -12.470 1.00 44.59 108 GLN A O 1
ATOM 855 N N . GLN A 1 109 ? -21.118 -5.894 -12.040 1.00 42.84 109 GLN A N 1
ATOM 856 C CA . GLN A 1 109 ? -21.737 -5.714 -10.713 1.00 42.84 109 GLN A CA 1
ATOM 857 C C . GLN A 1 109 ? -20.747 -5.180 -9.658 1.00 42.84 109 GLN A C 1
ATOM 859 O O . GLN A 1 109 ? -21.132 -4.457 -8.738 1.00 42.84 109 GLN A O 1
ATOM 864 N N . VAL A 1 110 ? -19.458 -5.473 -9.832 1.00 41.50 110 VAL A N 1
ATOM 865 C CA . VAL A 1 110 ? -18.352 -5.056 -8.956 1.00 41.50 110 VAL A CA 1
ATOM 866 C C . VAL A 1 110 ? -17.773 -3.675 -9.338 1.00 41.50 110 VAL A C 1
ATOM 868 O O . VAL A 1 110 ? -17.144 -3.003 -8.515 1.00 41.50 110 VAL A O 1
ATOM 871 N N . SER A 1 111 ? -18.060 -3.196 -10.553 1.00 40.88 111 SER A N 1
ATOM 872 C CA . SER A 1 111 ? -17.597 -1.918 -11.120 1.00 40.88 111 SER A CA 1
ATOM 873 C C . SER A 1 111 ? -18.035 -0.665 -10.348 1.00 40.88 111 SER A C 1
ATOM 875 O O . SER A 1 111 ? -17.444 0.400 -10.512 1.00 40.88 111 SER A O 1
ATOM 877 N N . SER A 1 112 ? -19.031 -0.759 -9.459 1.00 47.94 112 SER A N 1
ATOM 878 C CA . SER A 1 112 ? -19.541 0.422 -8.750 1.00 47.94 112 SER A CA 1
ATOM 879 C C . SER A 1 112 ? -18.711 0.833 -7.520 1.00 47.94 112 SER A C 1
ATOM 881 O O . SER A 1 112 ? -18.821 1.987 -7.090 1.00 47.94 112 SER A O 1
ATOM 883 N N . ARG A 1 113 ? -17.856 -0.058 -6.973 1.00 58.66 113 ARG A N 1
ATOM 884 C CA . ARG A 1 113 ? -16.919 0.182 -5.844 1.00 58.66 113 ARG A CA 1
ATOM 885 C C . ARG A 1 113 ? -15.767 -0.843 -5.869 1.00 58.66 113 ARG A C 1
ATOM 887 O O . ARG A 1 113 ? -15.861 -1.899 -5.250 1.00 58.66 113 ARG A O 1
ATOM 894 N N . ALA A 1 114 ? -14.685 -0.564 -6.596 1.00 74.19 114 ALA A N 1
ATOM 895 C CA . ALA A 1 114 ? -13.658 -1.575 -6.863 1.00 74.19 114 ALA A CA 1
ATOM 896 C C . ALA A 1 114 ? -12.541 -1.678 -5.806 1.00 74.19 114 ALA A C 1
ATOM 898 O O . ALA A 1 114 ? -11.881 -2.709 -5.764 1.00 74.19 114 ALA A O 1
ATOM 899 N N . ILE A 1 115 ? -12.264 -0.657 -4.986 1.00 81.00 115 ILE A N 1
ATOM 900 C CA . ILE A 1 115 ? -11.101 -0.697 -4.075 1.00 81.00 115 ILE A CA 1
ATOM 901 C C . ILE A 1 115 ? -11.465 -0.183 -2.688 1.00 81.00 115 ILE A C 1
ATOM 903 O O . ILE A 1 115 ? -11.838 0.979 -2.544 1.00 81.00 115 ILE A O 1
ATOM 907 N N . PHE A 1 116 ? -11.273 -1.031 -1.678 1.00 87.69 116 PHE A N 1
ATOM 908 C CA . PHE A 1 116 ? -11.328 -0.653 -0.272 1.00 87.69 116 PHE A CA 1
ATOM 909 C C . PHE A 1 116 ? -9.939 -0.297 0.258 1.00 87.69 116 PHE A C 1
ATOM 911 O O . PHE A 1 116 ? -9.018 -1.109 0.198 1.00 87.69 116 PHE A O 1
ATOM 918 N N . VAL A 1 117 ? -9.784 0.908 0.800 1.00 82.94 117 VAL A N 1
ATOM 919 C CA . VAL A 1 117 ? -8.524 1.392 1.374 1.00 82.94 117 VAL A CA 1
ATOM 920 C C . VAL A 1 117 ? -8.612 1.380 2.892 1.00 82.94 117 VAL A C 1
ATOM 922 O O . VAL A 1 117 ? -9.346 2.158 3.491 1.00 82.94 117 VAL A O 1
ATOM 925 N N . CYS A 1 118 ? -7.847 0.486 3.499 1.00 83.25 118 CYS A N 1
ATOM 926 C CA . CYS A 1 118 ? -7.759 0.240 4.926 1.00 83.25 118 CYS A CA 1
ATOM 927 C C . CYS A 1 118 ? -6.588 1.043 5.507 1.00 83.25 118 CYS A C 1
ATOM 929 O O . CYS A 1 118 ? -5.430 0.649 5.348 1.00 83.25 118 CYS A O 1
ATOM 931 N N . LEU A 1 119 ? -6.884 2.167 6.162 1.00 79.75 119 LEU A N 1
ATOM 932 C CA . LEU A 1 119 ? -5.889 3.010 6.828 1.00 79.75 119 LEU A CA 1
ATOM 933 C C . LEU A 1 119 ? -6.037 2.897 8.341 1.00 79.75 119 LEU A C 1
ATOM 935 O O . LEU A 1 119 ? -7.137 3.045 8.879 1.00 79.75 119 LEU A O 1
ATOM 939 N N . CYS A 1 120 ? -4.921 2.683 9.029 1.00 79.06 120 CYS A N 1
ATOM 940 C CA . CYS A 1 120 ? -4.893 2.686 10.483 1.00 79.06 120 CYS A CA 1
ATOM 941 C C . CYS A 1 120 ? -3.836 3.645 11.034 1.00 79.06 120 CYS A C 1
ATOM 943 O O . CYS A 1 120 ? -2.693 3.659 10.580 1.00 79.06 120 CYS A O 1
ATOM 945 N N . GLY A 1 121 ? -4.238 4.460 12.012 1.00 67.19 121 GLY A N 1
ATOM 946 C CA . GLY A 1 121 ? -3.366 5.407 12.706 1.00 67.19 121 GLY A CA 1
ATOM 947 C C . GLY A 1 121 ? -3.305 5.105 14.197 1.00 67.19 121 GLY A C 1
ATOM 948 O O . GLY A 1 121 ? -4.320 5.212 14.886 1.00 67.19 121 GLY A O 1
ATOM 949 N N . SER A 1 122 ? -2.125 4.734 14.703 1.00 59.84 122 SER A N 1
ATOM 950 C CA . SER A 1 122 ? -1.896 4.580 16.145 1.00 59.84 122 SER A CA 1
ATOM 951 C C . SER A 1 122 ? -1.456 5.904 16.770 1.00 59.84 122 SER A C 1
ATOM 953 O O . SER A 1 122 ? -0.560 6.564 16.239 1.00 59.84 122 SER A O 1
ATOM 955 N N . ALA A 1 123 ? -1.985 6.229 17.950 1.00 46.28 123 ALA A N 1
ATOM 956 C CA . ALA A 1 123 ? -1.622 7.414 18.731 1.00 46.28 123 ALA A CA 1
ATOM 957 C C . ALA A 1 123 ? -0.176 7.411 19.276 1.00 46.28 123 ALA A C 1
ATOM 959 O O . ALA A 1 123 ? 0.237 8.388 19.894 1.00 46.28 123 ALA A O 1
ATOM 960 N N . ALA A 1 124 ? 0.633 6.373 19.015 1.00 44.91 124 ALA A N 1
ATOM 961 C CA . ALA A 1 124 ? 2.016 6.258 19.500 1.00 44.91 124 ALA A CA 1
ATOM 962 C C . ALA A 1 124 ? 2.934 7.448 19.122 1.00 44.91 124 ALA A C 1
ATOM 964 O O . ALA A 1 124 ? 4.006 7.626 19.703 1.00 44.91 124 ALA A O 1
ATOM 965 N N . ALA A 1 125 ? 2.529 8.299 18.173 1.00 47.56 125 ALA A N 1
ATOM 966 C CA . ALA A 1 125 ? 3.256 9.517 17.827 1.00 47.56 125 ALA A CA 1
ATOM 967 C C . ALA A 1 125 ? 2.892 10.755 18.676 1.00 47.56 125 ALA A C 1
ATOM 969 O O . ALA A 1 125 ? 3.603 11.753 18.581 1.00 47.56 125 ALA A O 1
ATOM 970 N N . GLY A 1 126 ? 1.838 10.726 19.504 1.00 46.00 126 GLY A N 1
ATOM 971 C CA . GLY A 1 126 ? 1.426 11.875 20.327 1.00 46.00 126 GLY A CA 1
ATOM 972 C C . GLY A 1 126 ? 1.076 13.135 19.523 1.00 46.00 126 GLY A C 1
ATOM 973 O O . GLY A 1 126 ? 1.059 14.231 20.071 1.00 46.00 126 GLY A O 1
ATOM 974 N N . ARG A 1 127 ? 0.838 12.994 18.214 1.00 52.00 127 ARG A N 1
ATOM 975 C CA . ARG A 1 127 ? 0.356 14.067 17.349 1.00 52.00 127 ARG A CA 1
ATOM 976 C C . ARG A 1 127 ? -1.082 13.770 16.979 1.00 52.00 127 ARG A C 1
ATOM 978 O O . ARG A 1 127 ? -1.362 12.832 16.234 1.00 52.00 127 ARG A O 1
ATOM 985 N N . ASP A 1 128 ? -1.974 14.582 17.522 1.00 47.94 128 ASP A N 1
ATOM 986 C CA . ASP A 1 128 ? -3.366 14.636 17.120 1.00 47.94 128 ASP A CA 1
ATOM 987 C C . ASP A 1 128 ? -3.464 15.006 15.633 1.00 47.94 128 ASP A C 1
ATOM 989 O O . ASP A 1 128 ? -3.335 16.167 15.273 1.00 47.94 128 ASP A O 1
ATOM 993 N N . GLN A 1 129 ? -3.717 14.015 14.777 1.00 54.22 129 GLN A N 1
ATOM 994 C CA . GLN A 1 129 ? -4.618 14.129 13.621 1.00 54.22 129 GLN A CA 1
ATOM 995 C C . GLN A 1 129 ? -4.489 15.370 12.705 1.00 54.22 129 GLN A C 1
ATOM 997 O O . GLN A 1 129 ? -5.461 16.112 12.568 1.00 54.22 129 GLN A O 1
ATOM 1002 N N . ILE A 1 130 ? -3.362 15.588 12.019 1.00 52.88 130 ILE A N 1
ATOM 1003 C CA . ILE A 1 130 ? -3.298 16.692 11.031 1.00 52.88 130 ILE A CA 1
ATOM 1004 C C . ILE A 1 130 ? -3.262 16.229 9.570 1.00 52.88 130 ILE A C 1
ATOM 1006 O O . ILE A 1 130 ? -3.678 17.002 8.731 1.00 52.88 130 ILE A O 1
ATOM 1010 N N . GLU A 1 131 ? -2.892 14.986 9.235 1.00 67.12 131 GLU A N 1
ATOM 1011 C CA . GLU A 1 131 ? -2.556 14.702 7.818 1.00 67.12 131 GLU A CA 1
ATOM 1012 C C . GLU A 1 131 ? -3.258 13.497 7.165 1.00 67.12 131 GLU A C 1
ATOM 1014 O O . GLU A 1 131 ? -3.063 13.204 5.982 1.00 67.12 131 GLU A O 1
ATOM 1019 N N . LEU A 1 132 ? -4.120 12.786 7.901 1.00 76.19 132 LEU A N 1
ATOM 1020 C CA . LEU A 1 132 ? -5.004 11.793 7.280 1.00 76.19 132 LEU A CA 1
ATOM 1021 C C . LEU A 1 132 ? -5.916 12.420 6.197 1.00 76.19 132 LEU A C 1
ATOM 1023 O O . LEU A 1 132 ? -6.069 11.801 5.140 1.00 76.19 132 LEU A O 1
ATOM 1027 N N . PRO A 1 133 ? -6.499 13.624 6.401 1.00 81.12 133 PRO A N 1
ATOM 1028 C CA . PRO A 1 133 ? -7.195 14.367 5.349 1.00 81.12 133 PRO A CA 1
ATOM 1029 C C . PRO A 1 133 ? -6.392 14.459 4.038 1.00 81.12 133 PRO A C 1
ATOM 1031 O O . PRO A 1 133 ? -6.918 14.145 2.971 1.00 81.12 133 PRO A O 1
ATOM 1034 N N . GLU A 1 134 ? -5.113 14.815 4.105 1.00 83.12 134 GLU A N 1
ATOM 1035 C CA . GLU A 1 134 ? -4.201 15.011 2.976 1.00 83.12 134 GLU A CA 1
ATOM 1036 C C . GLU A 1 134 ? -3.870 13.700 2.277 1.00 83.12 134 GLU A C 1
ATOM 1038 O O . GLU A 1 134 ? -3.889 13.652 1.046 1.00 83.12 134 GLU A O 1
ATOM 1043 N N . ALA A 1 135 ? -3.613 12.625 3.026 1.00 85.75 135 ALA A N 1
ATOM 1044 C CA . ALA A 1 135 ? -3.358 11.311 2.441 1.00 85.75 135 ALA A CA 1
ATOM 1045 C C . ALA A 1 135 ? -4.586 10.790 1.680 1.00 85.75 135 ALA A C 1
ATOM 1047 O O . ALA A 1 135 ? -4.466 10.296 0.556 1.00 85.75 135 ALA A O 1
ATOM 1048 N N . LEU A 1 136 ? -5.785 10.968 2.248 1.00 88.25 136 LEU A N 1
ATOM 1049 C CA . LEU A 1 136 ? -7.039 10.632 1.575 1.00 88.25 136 LEU A CA 1
ATOM 1050 C C . LEU A 1 136 ? -7.229 11.470 0.308 1.00 88.25 136 LEU A C 1
ATOM 1052 O O . LEU A 1 136 ? -7.584 10.920 -0.739 1.00 88.25 136 LEU A O 1
ATOM 1056 N N . LEU A 1 137 ? -6.997 12.783 0.387 1.00 89.12 137 LEU A N 1
ATOM 1057 C CA . LEU A 1 137 ? -7.087 13.684 -0.762 1.00 89.12 137 LEU A CA 1
ATOM 1058 C C . LEU A 1 137 ? -6.061 13.309 -1.840 1.00 89.12 137 LEU A C 1
ATOM 1060 O O . LEU A 1 137 ? -6.426 13.248 -3.009 1.00 89.12 137 LEU A O 1
ATOM 1064 N N . SER A 1 138 ? -4.814 12.998 -1.475 1.00 88.81 138 SER A N 1
ATOM 1065 C CA . SER A 1 138 ? -3.773 12.533 -2.402 1.00 88.81 138 SER A CA 1
ATOM 1066 C C . SER A 1 138 ? -4.209 11.243 -3.097 1.00 88.81 138 SER A C 1
ATOM 1068 O O . SER A 1 138 ? -4.251 11.183 -4.323 1.00 88.81 138 SER A O 1
ATOM 1070 N N . MET A 1 139 ? -4.647 10.244 -2.334 1.00 91.62 139 MET A N 1
ATOM 1071 C CA . MET A 1 139 ? -5.144 8.974 -2.860 1.00 91.62 139 MET A CA 1
ATOM 1072 C C . MET A 1 139 ? -6.291 9.160 -3.863 1.00 91.62 139 MET A C 1
ATOM 1074 O O . MET A 1 139 ? -6.240 8.616 -4.968 1.00 91.62 139 MET A O 1
ATOM 1078 N N . ALA A 1 140 ? -7.311 9.941 -3.493 1.00 90.38 140 ALA A N 1
ATOM 1079 C CA . ALA A 1 140 ? -8.471 10.215 -4.337 1.00 90.38 140 ALA A CA 1
ATOM 1080 C C . ALA A 1 140 ? -8.094 11.033 -5.577 1.00 90.38 140 ALA A C 1
ATOM 1082 O O . ALA A 1 140 ? -8.542 10.737 -6.684 1.00 90.38 140 ALA A O 1
ATOM 1083 N N . LYS A 1 141 ? -7.252 12.058 -5.410 1.00 89.94 141 LYS A N 1
ATOM 1084 C CA . LYS A 1 141 ? -6.806 12.931 -6.497 1.00 89.94 141 LYS A CA 1
ATOM 1085 C C . LYS A 1 141 ? -6.029 12.154 -7.552 1.00 89.94 141 LYS A C 1
ATOM 1087 O O . LYS A 1 141 ? -6.253 12.387 -8.741 1.00 89.94 141 LYS A O 1
ATOM 1092 N N . GLN A 1 142 ? -5.137 11.273 -7.105 1.00 90.88 142 GLN A N 1
ATOM 1093 C CA . GLN A 1 142 ? -4.186 10.571 -7.958 1.00 90.88 142 GLN A CA 1
ATOM 1094 C C . GLN A 1 142 ? -4.738 9.282 -8.558 1.00 90.88 142 GLN A C 1
ATOM 1096 O O . GLN A 1 142 ? -4.130 8.753 -9.477 1.00 90.88 142 GLN A O 1
ATOM 1101 N N . ALA A 1 143 ? -5.873 8.768 -8.093 1.00 91.75 143 ALA A N 1
ATOM 1102 C CA . ALA A 1 143 ? -6.474 7.587 -8.695 1.00 91.75 143 ALA A CA 1
ATOM 1103 C C . ALA A 1 143 ? -6.979 7.844 -10.123 1.00 91.75 143 ALA A C 1
ATOM 1105 O O . ALA A 1 143 ? -7.523 8.912 -10.427 1.00 91.75 143 ALA A O 1
ATOM 1106 N N . LYS A 1 144 ? -6.839 6.836 -10.988 1.00 91.69 144 LYS A N 1
ATOM 1107 C CA . LYS A 1 144 ? -7.407 6.812 -12.336 1.00 91.69 144 LYS A CA 1
ATOM 1108 C C . LYS A 1 144 ? -8.926 6.694 -12.258 1.00 91.69 144 LYS A C 1
ATOM 1110 O O . LYS A 1 144 ? -9.626 7.505 -12.860 1.00 91.69 144 LYS A O 1
ATOM 1115 N N . ASP A 1 145 ? -9.432 5.724 -11.492 1.00 90.56 145 ASP A N 1
ATOM 1116 C CA . ASP A 1 145 ? -10.865 5.561 -11.246 1.00 90.56 145 ASP A CA 1
ATOM 1117 C C . ASP A 1 145 ? -11.238 5.999 -9.830 1.00 90.56 145 ASP A C 1
ATOM 1119 O O . ASP A 1 145 ? -11.362 5.220 -8.883 1.00 90.56 145 ASP A O 1
ATOM 1123 N N . LYS A 1 146 ? -11.450 7.305 -9.698 1.00 90.44 146 LYS A N 1
ATOM 1124 C CA . LYS A 1 146 ? -11.780 7.938 -8.420 1.00 90.44 146 LYS A CA 1
ATOM 1125 C C . LYS A 1 146 ? -13.131 7.472 -7.877 1.00 90.44 146 LYS A C 1
ATOM 1127 O O . LYS A 1 146 ? -13.314 7.374 -6.667 1.00 90.44 146 LYS A O 1
ATOM 1132 N N . LYS A 1 147 ? -14.085 7.147 -8.756 1.00 86.88 147 LYS A N 1
ATOM 1133 C CA . LYS A 1 147 ? -15.442 6.740 -8.361 1.00 86.88 147 LYS A CA 1
ATOM 1134 C C . LYS A 1 147 ? -15.484 5.318 -7.810 1.00 86.88 147 LYS A C 1
ATOM 1136 O O . LYS A 1 147 ? -16.439 4.992 -7.104 1.00 86.88 147 LYS A O 1
ATOM 1141 N N . ALA A 1 148 ? -14.464 4.508 -8.063 1.00 87.88 148 ALA A N 1
ATOM 1142 C CA . ALA A 1 148 ? -14.355 3.159 -7.529 1.00 87.88 148 ALA A CA 1
ATOM 1143 C C . ALA A 1 148 ? -13.764 3.078 -6.111 1.00 87.88 148 ALA A C 1
ATOM 1145 O O . ALA A 1 148 ? -13.753 1.991 -5.531 1.00 87.88 148 ALA A O 1
ATOM 1146 N N . ILE A 1 149 ? -13.280 4.186 -5.543 1.00 90.50 149 ILE A N 1
ATOM 1147 C CA . ILE A 1 149 ? -12.606 4.171 -4.241 1.00 90.50 149 ILE A CA 1
ATOM 1148 C C . ILE A 1 149 ? -13.612 4.261 -3.095 1.00 90.50 149 ILE A C 1
ATOM 1150 O O . ILE A 1 149 ? -14.486 5.138 -3.057 1.00 90.50 149 ILE A O 1
ATOM 1154 N N . SER A 1 150 ? -13.433 3.366 -2.128 1.00 92.50 150 SER A N 1
ATOM 1155 C CA . SER A 1 150 ? -13.988 3.451 -0.788 1.00 92.50 150 SER A CA 1
ATOM 1156 C C . SER A 1 150 ? -12.868 3.302 0.246 1.00 92.50 150 SER A C 1
ATOM 1158 O O . SER A 1 150 ? -11.812 2.728 -0.009 1.00 92.50 150 SER A O 1
ATOM 1160 N N . VAL A 1 151 ? -13.081 3.848 1.434 1.00 92.12 151 VAL A N 1
ATOM 1161 C CA . VAL A 1 151 ? -12.072 3.952 2.483 1.00 92.12 151 VAL A CA 1
ATOM 1162 C C . VAL A 1 151 ? -12.665 3.477 3.797 1.00 92.12 151 VAL A C 1
ATOM 1164 O O . VAL A 1 151 ? -13.798 3.824 4.139 1.00 92.12 151 VAL A O 1
ATOM 1167 N N . GLY A 1 152 ? -11.897 2.679 4.526 1.00 93.06 152 GLY A N 1
ATOM 1168 C CA . GLY A 1 152 ? -12.102 2.346 5.925 1.00 93.06 152 GLY A CA 1
ATOM 1169 C C . GLY A 1 152 ? -10.937 2.882 6.741 1.00 93.06 152 GLY A C 1
ATOM 1170 O O . GLY A 1 152 ? -9.787 2.508 6.520 1.00 93.06 152 GLY A O 1
ATOM 1171 N N . VAL A 1 153 ? -11.237 3.759 7.687 1.00 91.88 153 VAL A N 1
ATOM 1172 C CA . VAL A 1 153 ? -10.259 4.346 8.596 1.00 91.88 153 VAL A CA 1
ATOM 1173 C C . VAL A 1 153 ? -10.546 3.846 9.999 1.00 91.88 153 VAL A C 1
ATOM 1175 O O . VAL A 1 153 ? -11.623 4.104 10.527 1.00 91.88 153 VAL A O 1
ATOM 1178 N N . ALA A 1 154 ? -9.572 3.201 10.630 1.00 90.94 154 ALA A N 1
ATOM 1179 C CA . ALA A 1 154 ? -9.558 3.042 12.079 1.00 90.94 154 ALA A CA 1
ATOM 1180 C C . ALA A 1 154 ? -8.516 3.998 12.664 1.00 90.94 154 ALA A C 1
ATOM 1182 O O . ALA A 1 154 ? -7.352 3.975 12.265 1.00 90.94 154 ALA A O 1
ATOM 1183 N N . TYR A 1 155 ? -8.907 4.844 13.613 1.00 87.81 155 TYR A N 1
ATOM 1184 C CA . TYR A 1 155 ? -7.969 5.774 14.242 1.00 87.81 155 TYR A CA 1
ATOM 1185 C C . TYR A 1 155 ? -8.076 5.748 15.766 1.00 87.81 155 TYR A C 1
ATOM 1187 O O . TYR A 1 155 ? -9.169 5.618 16.320 1.00 87.81 155 TYR A O 1
ATOM 1195 N N . VAL A 1 156 ? -6.928 5.908 16.426 1.00 83.38 156 VAL A N 1
ATOM 1196 C CA . VAL A 1 156 ? -6.844 6.233 17.854 1.00 83.38 156 VAL A CA 1
ATOM 1197 C C . VAL A 1 156 ? -6.656 7.740 17.972 1.00 83.38 156 VAL A C 1
ATOM 1199 O O . VAL A 1 156 ? -5.727 8.289 17.384 1.00 83.38 156 VAL A O 1
ATOM 1202 N N . GLY A 1 157 ? -7.534 8.431 18.694 1.00 70.38 157 GLY A N 1
ATOM 1203 C CA . GLY A 1 157 ? -7.407 9.877 18.878 1.00 70.38 157 GLY A CA 1
ATOM 1204 C C . GLY A 1 157 ? -8.169 10.397 20.089 1.00 70.38 157 GLY A C 1
ATOM 1205 O O . GLY A 1 157 ? -9.263 9.911 20.401 1.00 70.38 157 GLY A O 1
ATOM 1206 N N . TYR A 1 158 ? -7.584 11.398 20.753 1.00 64.94 158 TYR A N 1
ATOM 1207 C CA . TYR A 1 158 ? -8.184 12.107 21.889 1.00 64.94 158 TYR A CA 1
ATOM 1208 C C . TYR A 1 158 ? -9.309 13.031 21.438 1.00 64.94 158 TYR A C 1
ATOM 1210 O O . TYR A 1 158 ? -10.349 13.109 22.096 1.00 64.94 158 TYR A O 1
ATOM 1218 N N . LYS A 1 159 ? -9.124 13.639 20.267 1.00 71.06 159 LYS A N 1
ATOM 1219 C CA . LYS A 1 159 ? -10.085 14.551 19.670 1.00 71.06 159 LYS A CA 1
ATOM 1220 C C . LYS A 1 159 ? -11.437 13.905 19.417 1.00 71.06 159 LYS A C 1
ATOM 1222 O O . LYS A 1 159 ? -11.545 12.743 18.994 1.00 71.06 159 LYS A O 1
ATOM 1227 N N . ALA A 1 160 ? -12.473 14.678 19.697 1.00 77.19 160 ALA A N 1
ATOM 1228 C CA . ALA A 1 160 ? -13.828 14.299 19.365 1.00 77.19 160 ALA A CA 1
ATOM 1229 C C . ALA A 1 160 ? -14.015 14.309 17.829 1.00 77.19 160 ALA A C 1
ATOM 1231 O O . ALA A 1 160 ? -13.264 14.968 17.111 1.00 77.19 160 ALA A O 1
ATOM 1232 N N . PRO A 1 161 ? -14.955 13.523 17.279 1.00 75.50 161 PRO A N 1
ATOM 1233 C CA . PRO A 1 161 ? -15.160 13.434 15.830 1.00 75.50 161 PRO A CA 1
ATOM 1234 C C . PRO A 1 161 ? -15.437 14.787 15.165 1.00 75.50 161 PRO A C 1
ATOM 1236 O O . PRO A 1 161 ? -15.046 14.999 14.029 1.00 75.50 161 PRO A O 1
ATOM 1239 N N . ASP A 1 162 ? -16.090 15.708 15.864 1.00 78.75 162 ASP A N 1
ATOM 1240 C CA . ASP A 1 162 ? -16.368 17.077 15.423 1.00 78.75 162 ASP A CA 1
ATOM 1241 C C . ASP A 1 162 ? -15.118 17.969 15.343 1.00 78.75 162 ASP A C 1
ATOM 1243 O O . ASP A 1 162 ? -15.129 18.970 14.632 1.00 78.75 162 ASP A O 1
ATOM 1247 N N . GLU A 1 163 ? -14.022 17.579 15.993 1.00 81.12 163 GLU A N 1
ATOM 1248 C CA . GLU A 1 163 ? -12.730 18.276 15.936 1.00 81.12 163 GLU A CA 1
ATOM 1249 C C . GLU A 1 163 ? -11.823 17.762 14.804 1.00 81.12 163 GLU A C 1
ATOM 1251 O O . GLU A 1 163 ? -10.750 18.317 14.551 1.00 81.12 163 GLU A O 1
ATOM 1256 N N . LEU A 1 164 ? -12.227 16.686 14.123 1.00 79.38 164 LEU A N 1
ATOM 1257 C CA . LEU A 1 164 ? -11.515 16.133 12.978 1.00 79.38 164 LEU A CA 1
ATOM 1258 C C . LEU A 1 164 ? -11.923 16.853 11.691 1.00 79.38 164 LEU A C 1
ATOM 1260 O O . LEU A 1 164 ? -13.094 16.851 11.315 1.00 79.38 164 LEU A O 1
ATOM 1264 N N . GLU A 1 165 ? -10.942 17.358 10.936 1.00 82.44 165 GLU A N 1
ATOM 1265 C CA . GLU A 1 165 ? -11.203 18.091 9.687 1.00 82.44 165 GLU A CA 1
ATOM 1266 C C . GLU A 1 165 ? -12.061 17.282 8.701 1.00 82.44 165 GLU A C 1
ATOM 1268 O O . GLU A 1 165 ? -12.964 17.837 8.079 1.00 82.44 165 GLU A O 1
ATOM 1273 N N . MET A 1 166 ? -11.871 15.958 8.616 1.00 81.69 166 MET A N 1
ATOM 1274 C CA . MET A 1 166 ? -12.644 15.101 7.704 1.00 81.69 166 MET A CA 1
ATOM 1275 C C . MET A 1 166 ? -14.153 15.053 7.997 1.00 81.69 166 MET A C 1
ATOM 1277 O O . MET A 1 166 ? -14.939 14.656 7.136 1.00 81.69 166 MET A O 1
ATOM 1281 N N . PHE A 1 167 ? -14.564 15.445 9.205 1.00 86.25 167 PHE A N 1
ATOM 1282 C CA . PHE A 1 167 ? -15.967 15.566 9.584 1.00 86.25 167 PHE A CA 1
ATOM 1283 C C . PHE A 1 167 ? -16.542 16.949 9.265 1.00 86.25 167 PHE A C 1
ATOM 1285 O O . PHE A 1 167 ? -17.761 17.099 9.231 1.00 86.25 167 PHE A O 1
ATOM 1292 N N . THR A 1 168 ? -15.715 17.944 8.945 1.00 88.12 168 THR A N 1
ATOM 1293 C CA . THR A 1 168 ? -16.202 19.264 8.530 1.00 88.12 168 THR A CA 1
ATOM 1294 C C . THR A 1 168 ? -16.903 19.197 7.176 1.00 88.12 168 THR A C 1
ATOM 1296 O O . THR A 1 168 ? -16.543 18.422 6.286 1.00 88.12 168 THR A O 1
ATOM 1299 N N . GLU A 1 169 ? -17.919 20.038 6.993 1.00 87.12 169 GLU A N 1
ATOM 1300 C CA . GLU A 1 169 ? -18.646 20.124 5.727 1.00 87.12 169 GLU A CA 1
ATOM 1301 C C . GLU A 1 169 ? -17.723 20.539 4.566 1.00 87.12 169 GLU A C 1
ATOM 1303 O O . GLU A 1 169 ? -17.836 20.020 3.452 1.00 87.12 169 GLU A O 1
ATOM 1308 N N . GLU A 1 170 ? -16.782 21.448 4.830 1.00 88.81 170 GLU A N 1
ATOM 1309 C CA . GLU A 1 170 ? -15.828 21.957 3.843 1.00 88.81 170 GLU A CA 1
ATOM 1310 C C . GLU A 1 170 ? -14.915 20.856 3.307 1.00 88.81 170 GLU A C 1
ATOM 1312 O O . GLU A 1 170 ? -14.758 20.718 2.087 1.00 88.81 170 GLU A O 1
ATOM 1317 N N . TRP A 1 171 ? -14.368 20.024 4.197 1.00 89.00 171 TRP A N 1
ATOM 1318 C CA . TRP A 1 171 ? -13.529 18.908 3.786 1.00 89.00 171 TRP A CA 1
ATOM 1319 C C . TRP A 1 171 ? -14.319 17.869 2.993 1.00 89.00 171 TRP A C 1
ATOM 1321 O O . TRP A 1 171 ? -13.875 17.440 1.928 1.00 89.00 171 TRP A O 1
ATOM 1331 N N . GLN A 1 172 ? -15.524 17.513 3.450 1.00 87.44 172 GLN A N 1
ATOM 1332 C CA . GLN A 1 172 ? -16.382 16.564 2.735 1.00 87.44 172 GLN A CA 1
ATOM 1333 C C . GLN A 1 172 ? -16.698 17.056 1.312 1.00 87.44 172 GLN A C 1
ATOM 1335 O O . GLN A 1 172 ? -16.559 16.290 0.355 1.00 87.44 172 GLN A O 1
ATOM 1340 N N . LYS A 1 173 ? -17.028 18.347 1.139 1.00 87.81 173 LYS A N 1
ATOM 1341 C CA . LYS A 1 173 ? -17.205 18.973 -0.188 1.00 87.81 173 LYS A CA 1
ATOM 1342 C C . LYS A 1 173 ? -15.928 18.903 -1.025 1.00 87.81 173 LYS A C 1
ATOM 1344 O O . LYS A 1 173 ? -15.981 18.556 -2.205 1.00 87.81 173 LYS A O 1
ATOM 1349 N N . LYS A 1 174 ? -14.769 19.226 -0.438 1.00 88.31 174 LYS A N 1
ATOM 1350 C CA . LYS A 1 174 ? -13.458 19.147 -1.109 1.00 88.31 174 LYS A CA 1
ATOM 1351 C C . LYS A 1 174 ? -13.170 17.724 -1.595 1.00 88.31 174 LYS A C 1
ATOM 1353 O O . LYS A 1 174 ? -12.781 17.553 -2.749 1.00 88.31 174 LYS A O 1
ATOM 1358 N N . TYR A 1 175 ? -13.431 16.717 -0.768 1.00 85.25 175 TYR A N 1
ATOM 1359 C CA . TYR A 1 175 ? -13.233 15.313 -1.114 1.00 85.25 175 TYR A CA 1
ATOM 1360 C C . TYR A 1 175 ? -14.189 14.842 -2.224 1.00 85.25 175 TYR A C 1
ATOM 1362 O O . TYR A 1 175 ? -13.742 14.24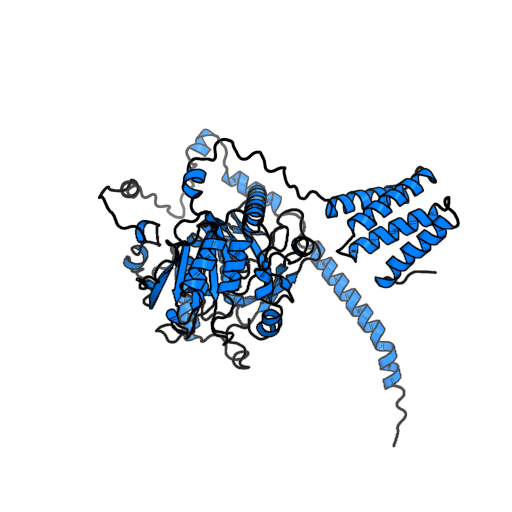8 -3.204 1.00 85.25 175 TYR A O 1
ATOM 1370 N N . TYR A 1 176 ? -15.483 15.184 -2.153 1.00 85.00 176 TYR A N 1
ATOM 1371 C CA . TYR A 1 176 ? -16.468 14.897 -3.213 1.00 85.00 176 TYR A CA 1
ATOM 1372 C C . TYR A 1 176 ? -16.054 15.465 -4.577 1.00 85.00 176 TYR A C 1
ATOM 1374 O O . TYR A 1 176 ? -16.141 14.770 -5.597 1.00 85.00 176 TYR A O 1
ATOM 1382 N N . ARG A 1 177 ? -15.552 16.707 -4.588 1.00 85.56 177 ARG A N 1
ATOM 1383 C CA . ARG A 1 177 ? -15.014 17.337 -5.799 1.00 85.56 177 ARG A CA 1
ATOM 1384 C C . ARG A 1 177 ? -13.838 16.556 -6.358 1.00 85.56 177 ARG A C 1
ATOM 1386 O O . ARG A 1 177 ? -13.804 16.299 -7.559 1.00 85.56 177 ARG A O 1
ATOM 1393 N N . MET A 1 178 ? -12.910 16.132 -5.500 1.00 83.94 178 MET A N 1
ATOM 1394 C CA . MET A 1 178 ? -11.768 15.329 -5.935 1.00 83.94 178 MET A CA 1
ATOM 1395 C C . MET A 1 178 ? -12.195 13.994 -6.540 1.00 83.94 178 MET A C 1
ATOM 1397 O O . MET A 1 178 ? -11.621 13.603 -7.552 1.00 83.94 178 MET A O 1
ATOM 1401 N N . LEU A 1 179 ? -13.227 13.344 -5.994 1.00 81.50 179 LEU A N 1
ATOM 1402 C CA . LEU A 1 179 ? -13.789 12.107 -6.547 1.00 81.50 179 LEU A CA 1
ATOM 1403 C C . LEU A 1 179 ? -14.572 12.303 -7.861 1.00 81.50 179 LEU A C 1
ATOM 1405 O O . LEU A 1 179 ? -14.999 11.321 -8.469 1.00 81.50 179 LEU A O 1
ATOM 1409 N N . GLY A 1 180 ? -14.788 13.545 -8.312 1.00 81.88 180 GLY A N 1
ATOM 1410 C CA . GLY A 1 180 ? -15.592 13.837 -9.503 1.00 81.88 180 GLY A CA 1
ATOM 1411 C C . GLY A 1 180 ? -17.083 13.536 -9.310 1.00 81.88 180 GLY A C 1
ATOM 1412 O O . GLY A 1 180 ? -17.770 13.162 -10.261 1.00 81.88 180 GLY A O 1
ATOM 1413 N N . LEU A 1 181 ? -17.575 13.653 -8.074 1.00 81.62 181 LEU A N 1
ATOM 1414 C CA . LEU A 1 181 ? -18.962 13.369 -7.688 1.00 81.62 181 LEU A CA 1
ATOM 1415 C C . LEU A 1 181 ? -19.800 14.648 -7.476 1.00 81.62 181 LEU A C 1
ATOM 1417 O O . LEU A 1 181 ? -20.944 14.572 -7.032 1.00 81.62 181 LEU A O 1
ATOM 1421 N N . GLY A 1 182 ? -19.248 15.818 -7.818 1.00 83.44 182 GLY A N 1
ATOM 1422 C CA . GLY A 1 182 ? -19.895 17.127 -7.681 1.00 83.44 182 GLY A CA 1
ATOM 1423 C C . GLY A 1 182 ? -19.686 17.770 -6.307 1.00 83.44 182 GLY A C 1
ATOM 1424 O O . GLY A 1 182 ? -18.733 17.451 -5.602 1.00 83.44 182 GLY A O 1
ATOM 1425 N N . GLU A 1 183 ? -20.572 18.694 -5.934 1.00 76.62 183 GLU A N 1
ATOM 1426 C CA . GLU A 1 183 ? -20.593 19.344 -4.620 1.00 76.62 183 GLU A CA 1
ATOM 1427 C C . GLU A 1 183 ? -21.848 18.901 -3.862 1.00 76.62 183 GLU A C 1
ATOM 1429 O O . GLU A 1 183 ? -22.917 19.495 -3.982 1.00 76.62 183 GLU A O 1
ATOM 1434 N N . ARG A 1 184 ? -21.738 17.818 -3.093 1.00 75.94 184 ARG A N 1
ATOM 1435 C CA . ARG A 1 184 ? -22.774 17.422 -2.137 1.00 75.94 184 ARG A CA 1
ATOM 1436 C C . ARG A 1 184 ? -22.157 17.403 -0.754 1.00 75.94 184 ARG A C 1
ATOM 1438 O O . ARG A 1 184 ? -21.306 16.572 -0.462 1.00 75.94 184 ARG A O 1
ATOM 1445 N N . ALA A 1 185 ? -22.576 18.340 0.085 1.00 65.38 185 ALA A N 1
ATOM 1446 C CA . ALA A 1 185 ? -22.325 18.229 1.507 1.00 65.38 185 ALA A CA 1
ATOM 1447 C C . ALA A 1 185 ? -23.379 17.329 2.128 1.00 65.38 185 ALA A C 1
ATOM 1449 O O . ALA A 1 185 ? -24.578 17.587 2.021 1.00 65.38 185 ALA A O 1
ATOM 1450 N N . THR A 1 186 ? -22.921 16.287 2.802 1.00 71.56 186 THR A N 1
ATOM 1451 C CA . THR A 1 186 ? -23.767 15.505 3.689 1.00 71.56 186 THR A CA 1
ATOM 1452 C C . THR A 1 186 ? -23.572 16.015 5.104 1.00 71.56 186 THR A C 1
ATOM 1454 O O . THR A 1 186 ? -22.443 16.121 5.578 1.00 71.56 186 THR A O 1
ATOM 1457 N N . LYS A 1 187 ? -24.671 16.318 5.800 1.00 82.62 187 LYS A N 1
ATOM 1458 C CA . LYS A 1 187 ? -24.625 16.505 7.252 1.00 82.62 187 LYS A CA 1
ATOM 1459 C C . LYS A 1 187 ? -23.962 15.269 7.864 1.00 82.62 187 LYS A C 1
ATOM 1461 O O . LYS A 1 187 ? -24.329 14.153 7.496 1.00 82.62 187 LYS A O 1
ATOM 1466 N N . VAL A 1 188 ? -23.010 15.468 8.778 1.00 83.25 188 VAL A N 1
ATOM 1467 C CA . VAL A 1 188 ? -22.353 14.361 9.485 1.00 83.25 188 VAL A CA 1
ATOM 1468 C C . VAL A 1 188 ? -23.432 13.487 10.131 1.00 83.25 188 VAL A C 1
ATOM 1470 O O . VAL A 1 188 ? -24.209 13.992 10.950 1.00 83.25 188 VAL A O 1
ATOM 1473 N N . PRO A 1 189 ? -23.538 12.202 9.756 1.00 86.25 189 PRO A N 1
ATOM 1474 C CA . PRO A 1 189 ? -24.511 11.316 10.361 1.00 86.25 189 PRO A CA 1
ATOM 1475 C C . PRO A 1 189 ? -24.105 10.990 11.796 1.00 86.25 189 PRO A C 1
ATOM 1477 O O . PRO A 1 189 ? -22.924 10.992 12.147 1.00 86.25 189 PRO A O 1
ATOM 1480 N N . GLN A 1 190 ? -25.099 10.662 12.618 1.00 89.25 190 GLN A N 1
ATOM 1481 C CA . GLN A 1 190 ? -24.839 10.113 13.945 1.00 89.25 190 GLN A CA 1
ATOM 1482 C C . GLN A 1 190 ? -24.069 8.786 13.816 1.00 89.25 190 GLN A C 1
ATOM 1484 O O . GLN A 1 190 ? -24.375 8.001 12.907 1.00 89.25 190 GLN A O 1
ATOM 1489 N N . PRO A 1 191 ? -23.080 8.522 14.690 1.00 93.12 191 PRO A N 1
ATOM 1490 C CA . PRO A 1 191 ? -22.361 7.260 14.662 1.00 93.12 191 PRO A CA 1
ATOM 1491 C C . PRO A 1 191 ? -23.299 6.091 14.933 1.00 93.12 191 PRO A C 1
ATOM 1493 O O . PRO A 1 191 ? -24.217 6.175 15.749 1.00 93.12 191 PRO A O 1
ATOM 1496 N N . ARG A 1 192 ? -23.017 4.963 14.287 1.00 92.56 192 ARG A N 1
ATOM 1497 C CA . ARG A 1 192 ? -23.571 3.667 14.669 1.00 92.56 192 ARG A CA 1
ATOM 1498 C C . ARG A 1 192 ? -22.644 3.019 15.682 1.00 92.56 192 ARG A C 1
ATOM 1500 O O . ARG A 1 192 ? -21.431 3.022 15.492 1.00 92.56 192 ARG A O 1
ATOM 1507 N N . GLN A 1 193 ? -23.215 2.448 16.733 1.00 92.75 193 GLN A N 1
ATOM 1508 C CA . GLN A 1 193 ? -22.453 1.641 17.675 1.00 92.75 193 GLN A CA 1
ATOM 1509 C C . GLN A 1 193 ? -22.306 0.223 17.129 1.00 92.75 193 GLN A C 1
ATOM 1511 O O . GLN A 1 193 ? -23.288 -0.389 16.710 1.00 92.75 193 GLN A O 1
ATOM 1516 N N . VAL A 1 194 ? -21.081 -0.288 17.130 1.00 91.56 194 VAL A N 1
ATOM 1517 C CA . VAL A 1 194 ? -20.762 -1.674 16.778 1.00 91.56 194 VAL A CA 1
ATOM 1518 C C . VAL A 1 194 ? -20.029 -2.321 17.941 1.00 91.56 194 VAL A C 1
ATOM 1520 O O . VAL A 1 194 ? -19.228 -1.665 18.605 1.00 91.56 194 VAL A O 1
ATOM 1523 N N . VAL A 1 195 ? -20.307 -3.598 18.195 1.00 91.56 195 VAL A N 1
ATOM 1524 C CA . VAL A 1 195 ? -19.625 -4.365 19.239 1.00 91.56 195 VAL A CA 1
ATOM 1525 C C . VAL A 1 195 ? -18.591 -5.271 18.584 1.00 91.56 195 VAL A C 1
ATOM 1527 O O . VAL A 1 195 ? -18.945 -6.079 17.731 1.00 91.56 195 VAL A O 1
ATOM 1530 N N . VAL A 1 196 ? -17.323 -5.141 18.965 1.00 91.25 196 VAL A N 1
ATOM 1531 C CA . VAL A 1 196 ? -16.217 -5.953 18.439 1.00 91.25 196 VAL A CA 1
ATOM 1532 C C . VAL A 1 196 ? -15.464 -6.552 19.621 1.00 91.25 196 VAL A C 1
ATOM 1534 O O . VAL A 1 196 ? -14.863 -5.823 20.403 1.00 91.25 196 VAL A O 1
ATOM 1537 N N . HIS A 1 197 ? -15.528 -7.878 19.778 1.00 89.44 197 HIS A N 1
ATOM 1538 C CA . HIS A 1 197 ? -14.951 -8.614 20.919 1.00 89.44 197 HIS A CA 1
ATOM 1539 C C . HIS A 1 197 ? -15.291 -7.991 22.288 1.00 89.44 197 HIS A C 1
ATOM 1541 O O . HIS A 1 197 ? -14.418 -7.785 23.128 1.00 89.44 197 HIS A O 1
ATOM 1547 N N . GLY A 1 198 ? -16.564 -7.638 22.495 1.00 88.81 198 GLY A N 1
ATOM 1548 C CA . GLY A 1 198 ? -17.060 -7.054 23.750 1.00 88.81 198 GLY A CA 1
ATOM 1549 C C . GLY A 1 198 ? -16.800 -5.553 23.931 1.00 88.81 198 GLY A C 1
ATOM 1550 O O . GLY A 1 198 ? -17.294 -4.964 24.893 1.00 88.81 198 GLY A O 1
ATOM 1551 N N . GLU A 1 199 ? -16.082 -4.912 23.008 1.00 88.25 199 GLU A N 1
ATOM 1552 C CA . GLU A 1 199 ? -15.841 -3.467 22.990 1.00 88.25 199 GLU A CA 1
ATOM 1553 C C . GLU A 1 199 ? -16.882 -2.747 22.136 1.00 88.25 199 GLU A C 1
ATOM 1555 O O . GLU A 1 199 ? -17.246 -3.234 21.069 1.00 88.25 199 GLU A O 1
ATOM 1560 N N . VAL A 1 200 ? -17.350 -1.577 22.576 1.00 90.94 200 VAL A N 1
ATOM 1561 C CA . VAL A 1 200 ? -18.316 -0.764 21.818 1.00 90.94 200 VAL A CA 1
ATOM 1562 C C . VAL A 1 200 ? -17.571 0.347 21.092 1.00 90.94 200 VAL A C 1
ATOM 1564 O O . VAL A 1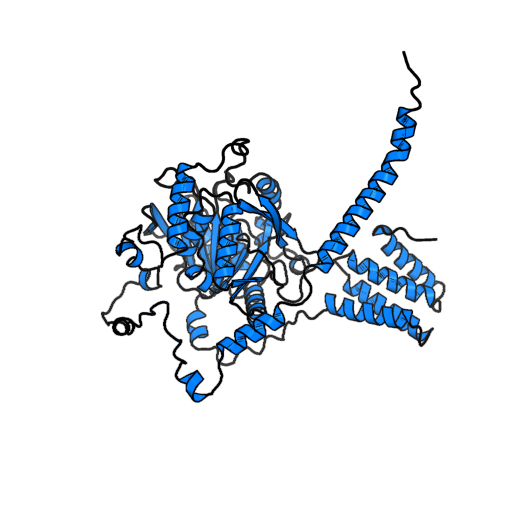 200 ? -16.953 1.199 21.730 1.00 90.94 200 VAL A O 1
ATOM 1567 N N . TYR A 1 201 ? -17.682 0.372 19.769 1.00 92.38 201 TYR A N 1
ATOM 1568 C CA . TYR A 1 201 ? -17.065 1.376 18.912 1.00 92.38 201 TYR A CA 1
ATOM 1569 C C . TYR A 1 201 ? -18.107 2.207 18.184 1.00 92.38 201 TYR A C 1
ATOM 1571 O O . TYR A 1 201 ? -19.152 1.710 17.771 1.00 92.38 201 TYR A O 1
ATOM 1579 N N . ASN A 1 202 ? -17.785 3.480 17.982 1.00 93.06 202 ASN A N 1
ATOM 1580 C CA . ASN A 1 202 ? -18.566 4.367 17.136 1.00 93.06 202 ASN A CA 1
ATOM 1581 C C . ASN A 1 202 ? -18.031 4.299 15.704 1.00 93.06 202 ASN A C 1
ATOM 1583 O O . ASN A 1 202 ? -16.831 4.479 15.471 1.00 93.06 202 ASN A O 1
ATOM 1587 N N . VAL A 1 203 ? -18.934 4.050 14.758 1.00 93.44 203 VAL A N 1
ATOM 1588 C CA . VAL A 1 203 ? -18.651 3.995 13.325 1.00 93.44 203 VAL A CA 1
ATOM 1589 C C . VAL A 1 203 ? -19.460 5.060 12.602 1.00 93.44 203 VAL A C 1
ATOM 1591 O O . VAL A 1 203 ? -20.691 5.071 12.653 1.00 93.44 203 VAL A O 1
ATOM 1594 N N . TRP A 1 204 ? -18.765 5.934 11.885 1.00 93.06 204 TRP A N 1
ATOM 1595 C CA . TRP A 1 204 ? -19.361 6.941 11.017 1.00 93.06 204 TRP A CA 1
ATOM 1596 C C . TRP A 1 204 ? -19.295 6.488 9.567 1.00 93.06 204 TRP A C 1
ATOM 1598 O O . TRP A 1 204 ? -18.274 5.986 9.099 1.00 93.06 204 TRP A O 1
ATOM 1608 N N . ILE A 1 205 ? -20.397 6.692 8.854 1.00 91.12 205 ILE A N 1
ATOM 1609 C CA . ILE A 1 205 ? -20.538 6.365 7.436 1.00 91.12 205 ILE A CA 1
ATOM 1610 C C . ILE A 1 205 ? -20.691 7.689 6.693 1.00 91.12 205 ILE A C 1
ATOM 1612 O O . ILE A 1 205 ? -21.784 8.235 6.601 1.00 91.12 205 ILE A O 1
ATOM 1616 N N . LEU A 1 206 ? -19.584 8.232 6.206 1.00 87.88 206 LEU A N 1
ATOM 1617 C CA . LEU A 1 206 ? -19.528 9.504 5.498 1.00 87.88 206 LEU A CA 1
ATOM 1618 C C . LEU A 1 206 ? -19.659 9.279 3.984 1.00 87.88 206 LEU A C 1
ATOM 1620 O O . LEU A 1 206 ? -19.362 8.197 3.465 1.00 87.88 206 LEU A O 1
ATOM 1624 N N . LEU A 1 207 ? -20.075 10.326 3.268 1.00 85.06 207 LEU A N 1
ATOM 1625 C CA . LEU A 1 207 ? -20.052 10.387 1.802 1.00 85.06 207 LEU A CA 1
ATOM 1626 C C . LEU A 1 207 ? -20.760 9.194 1.130 1.00 85.06 207 LEU A C 1
ATOM 1628 O O . LEU A 1 207 ? -20.162 8.465 0.337 1.00 85.06 207 LEU A O 1
ATOM 1632 N N . GLU A 1 208 ? -22.016 8.934 1.512 1.00 84.31 208 GLU A N 1
ATOM 1633 C CA . GLU A 1 208 ? -22.826 7.816 0.981 1.00 84.31 208 GLU A CA 1
ATOM 1634 C C . GLU A 1 208 ? -22.161 6.428 1.181 1.00 84.31 208 GLU A C 1
ATOM 1636 O O . GLU A 1 208 ? -22.328 5.486 0.397 1.00 84.31 208 GLU A O 1
ATOM 1641 N N . GLY A 1 209 ? -21.374 6.303 2.254 1.00 84.00 209 GLY A N 1
ATOM 1642 C CA . GLY A 1 209 ? -20.656 5.087 2.635 1.00 84.00 209 GLY A CA 1
ATOM 1643 C C . GLY A 1 209 ? -19.342 4.856 1.907 1.00 84.00 209 GLY A C 1
ATOM 1644 O O . GLY A 1 209 ? -18.771 3.773 2.016 1.00 84.00 209 GLY A O 1
ATOM 1645 N N . ARG A 1 210 ? -18.835 5.865 1.195 1.00 86.25 210 ARG A N 1
ATOM 1646 C CA . ARG A 1 210 ? -17.503 5.812 0.585 1.00 86.25 210 ARG A CA 1
ATOM 1647 C C . ARG A 1 210 ? -16.397 5.962 1.608 1.00 86.25 210 ARG A C 1
ATOM 1649 O O . ARG A 1 210 ? -15.337 5.393 1.405 1.00 86.25 210 ARG A O 1
ATOM 1656 N N . VAL A 1 211 ? -16.629 6.687 2.696 1.00 89.94 211 VAL A N 1
ATOM 1657 C CA . VAL A 1 211 ? -15.659 6.822 3.782 1.00 89.94 211 VAL A CA 1
ATOM 1658 C C . VAL A 1 211 ? -16.309 6.294 5.049 1.00 89.94 211 VAL A C 1
ATOM 1660 O O . VAL A 1 211 ? -17.324 6.811 5.506 1.00 89.94 211 VAL A O 1
ATOM 1663 N N . ARG A 1 212 ? -15.742 5.231 5.605 1.00 92.69 212 ARG A N 1
ATOM 1664 C CA . ARG A 1 212 ? -16.163 4.637 6.871 1.00 92.69 212 ARG A CA 1
ATOM 1665 C C . ARG A 1 212 ? -15.072 4.891 7.884 1.00 92.69 212 ARG A C 1
ATOM 1667 O O . ARG A 1 212 ? -13.906 4.629 7.604 1.00 92.69 212 ARG A O 1
ATOM 1674 N N . VAL A 1 213 ? -15.446 5.404 9.041 1.00 92.50 213 VAL A N 1
ATOM 1675 C CA . VAL A 1 213 ? -14.494 5.785 10.079 1.00 92.50 213 VAL A CA 1
ATOM 1676 C C . VAL A 1 213 ? -14.892 5.094 11.370 1.00 92.50 213 VAL A C 1
ATOM 1678 O O . VAL A 1 213 ? -16.034 5.220 11.796 1.00 92.50 213 VAL A O 1
ATOM 1681 N N . MET A 1 214 ? -13.962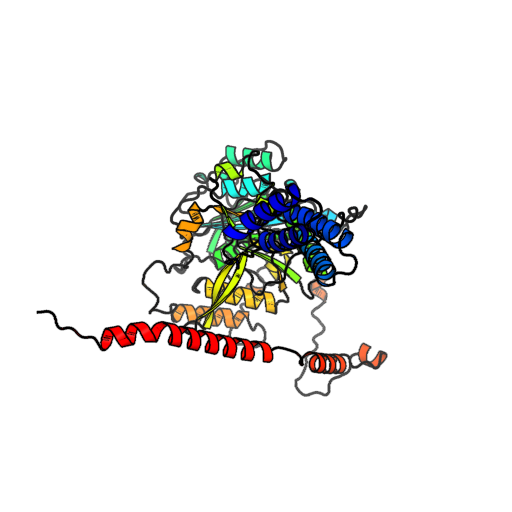 4.381 11.993 1.00 93.31 214 MET A N 1
ATOM 1682 C CA . MET A 1 214 ? -14.095 3.797 13.321 1.00 93.31 214 MET A CA 1
ATOM 1683 C C . MET A 1 214 ? -13.125 4.501 14.266 1.00 93.31 214 MET A C 1
ATOM 1685 O O . MET A 1 214 ? -11.916 4.529 14.024 1.00 93.31 214 MET A O 1
ATOM 1689 N N . ARG A 1 215 ? -13.655 5.057 15.357 1.00 90.81 215 ARG A N 1
ATOM 1690 C CA . ARG A 1 215 ? -12.821 5.558 16.454 1.00 90.81 215 ARG A CA 1
ATOM 1691 C C . ARG A 1 215 ? -12.544 4.409 17.406 1.00 90.81 215 ARG A C 1
ATOM 1693 O O . ARG A 1 215 ? -13.484 3.820 17.934 1.00 90.81 215 ARG A O 1
ATOM 1700 N N . VAL A 1 216 ? -11.269 4.138 17.641 1.00 89.56 216 VAL A N 1
ATOM 1701 C CA . VAL A 1 216 ? -10.802 3.111 18.569 1.00 89.56 216 VAL A CA 1
ATOM 1702 C C . VAL A 1 216 ? -10.208 3.802 19.795 1.00 89.56 216 VAL A C 1
ATOM 1704 O O . VAL A 1 216 ? -9.462 4.775 19.671 1.00 89.56 216 VAL A O 1
ATOM 1707 N N . SER A 1 217 ? -10.578 3.338 20.986 1.00 87.25 217 SER A N 1
ATOM 1708 C CA . SER A 1 217 ? -9.993 3.809 22.245 1.00 87.25 217 SER A CA 1
ATOM 1709 C C . SER A 1 217 ? -8.501 3.471 22.308 1.00 87.25 217 SER A C 1
ATOM 1711 O O . SER A 1 217 ? -8.076 2.458 21.762 1.00 87.25 217 SER A O 1
ATOM 1713 N N . GLU A 1 218 ? -7.698 4.298 22.983 1.00 84.62 218 GLU A N 1
ATOM 1714 C CA . GLU A 1 218 ? -6.259 4.025 23.157 1.00 84.62 218 GLU A CA 1
ATOM 1715 C C . GLU A 1 218 ? -6.010 2.734 23.944 1.00 84.62 218 GLU A C 1
ATOM 1717 O O . GLU A 1 218 ? -5.057 2.001 23.677 1.00 84.62 218 GLU A O 1
ATOM 1722 N N . THR A 1 219 ? -6.895 2.449 24.892 1.00 86.31 219 THR A N 1
ATOM 1723 C CA . THR A 1 219 ? -6.901 1.227 25.682 1.00 86.31 219 THR A CA 1
ATOM 1724 C C . THR A 1 219 ? -8.199 0.459 25.476 1.00 86.31 219 THR A C 1
ATOM 1726 O O . THR A 1 219 ? -9.275 1.037 25.296 1.00 86.31 219 THR A O 1
ATOM 1729 N N . ARG A 1 220 ? -8.094 -0.868 25.508 1.00 85.00 220 ARG A N 1
ATOM 1730 C CA . ARG A 1 220 ? -9.231 -1.788 25.605 1.00 85.00 220 ARG A CA 1
ATOM 1731 C C . ARG A 1 220 ? -9.811 -1.736 27.025 1.00 85.00 220 ARG A C 1
ATOM 1733 O O . ARG A 1 220 ? -9.146 -1.265 27.949 1.00 85.00 220 ARG A O 1
ATOM 1740 N N . ARG A 1 221 ? -11.016 -2.271 27.249 1.00 85.19 221 ARG A N 1
ATOM 1741 C CA . ARG A 1 221 ? -11.622 -2.425 28.591 1.00 85.19 221 ARG A CA 1
ATOM 1742 C C . ARG A 1 221 ? -10.759 -3.250 29.534 1.00 85.19 221 ARG A C 1
ATOM 1744 O O . ARG A 1 221 ? -10.813 -3.032 30.738 1.00 85.19 221 ARG A O 1
ATOM 1751 N N . THR A 1 222 ? -9.951 -4.160 28.995 1.00 82.75 222 THR A N 1
ATOM 1752 C CA . THR A 1 222 ? -8.956 -4.938 29.747 1.00 82.75 222 THR A CA 1
ATOM 1753 C C . THR A 1 222 ? -7.806 -4.079 30.290 1.00 82.75 222 THR A C 1
ATOM 1755 O O . THR A 1 222 ? -7.017 -4.558 31.095 1.00 82.75 222 THR A O 1
ATOM 1758 N N . GLY A 1 223 ? -7.691 -2.816 29.861 1.00 85.44 223 GLY A N 1
ATOM 1759 C CA . GLY A 1 223 ? -6.577 -1.921 30.176 1.00 85.44 223 GLY A CA 1
ATOM 1760 C C . GLY A 1 223 ? -5.387 -2.057 29.221 1.00 85.44 223 GLY A C 1
ATOM 1761 O O . GLY A 1 223 ? -4.454 -1.259 29.295 1.00 85.44 223 GLY A O 1
ATOM 1762 N N . GLU A 1 224 ? -5.418 -3.025 28.301 1.00 82.62 224 GLU A N 1
ATOM 1763 C CA . GLU A 1 224 ? -4.375 -3.213 27.290 1.00 82.62 224 GLU A CA 1
ATOM 1764 C C . GLU A 1 224 ? -4.347 -2.042 26.305 1.00 82.62 224 GLU A C 1
ATOM 1766 O O . GLU A 1 224 ? -5.393 -1.593 25.832 1.00 82.62 224 GLU A O 1
ATOM 1771 N N . LYS A 1 225 ? -3.148 -1.565 25.957 1.00 83.38 225 LYS A N 1
ATOM 1772 C CA . LYS A 1 225 ? -2.985 -0.582 24.882 1.00 83.38 225 LYS A CA 1
ATOM 1773 C C . LYS A 1 225 ? -3.288 -1.229 23.538 1.00 83.38 225 LYS A C 1
ATOM 1775 O O . LYS A 1 225 ? -2.796 -2.314 23.249 1.00 83.38 225 LYS A O 1
ATOM 1780 N N . VAL A 1 226 ? -4.047 -0.520 22.714 1.00 84.00 226 VAL A N 1
ATOM 1781 C CA . VAL A 1 226 ? -4.381 -0.953 21.363 1.00 84.00 226 VAL A CA 1
ATOM 1782 C C . VAL A 1 226 ? -3.139 -0.902 20.472 1.00 84.00 226 VAL A C 1
ATOM 1784 O O . VAL A 1 226 ? -2.501 0.143 20.305 1.00 84.00 226 VAL A O 1
ATOM 1787 N N . GLY A 1 227 ? -2.801 -2.055 19.905 1.00 83.31 227 GLY A N 1
ATOM 1788 C CA . GLY A 1 227 ? -1.674 -2.248 19.009 1.00 83.31 227 GLY A CA 1
ATOM 1789 C C . GLY A 1 227 ? -2.036 -2.042 17.541 1.00 83.31 227 GLY A C 1
ATOM 1790 O O . GLY A 1 227 ? -3.179 -1.784 17.157 1.00 83.31 227 GLY A O 1
ATOM 1791 N N . LEU A 1 228 ? -1.025 -2.152 16.676 1.00 83.12 228 LEU A N 1
ATOM 1792 C CA . LEU A 1 228 ? -1.236 -2.015 15.238 1.00 83.12 228 LEU A CA 1
ATOM 1793 C C . LEU A 1 228 ? -2.087 -3.160 14.665 1.00 83.12 228 LEU A C 1
ATOM 1795 O O . LEU A 1 228 ? -2.904 -2.908 13.779 1.00 83.12 228 LEU A O 1
ATOM 1799 N N . GLY A 1 229 ? -1.899 -4.389 15.157 1.00 87.38 229 GLY A N 1
ATOM 1800 C CA . GLY A 1 229 ? -2.689 -5.559 14.771 1.00 87.38 229 GLY A CA 1
ATOM 1801 C C . GLY A 1 229 ? -4.184 -5.327 14.969 1.00 87.38 229 GLY A C 1
ATOM 1802 O O . GLY A 1 229 ? -4.947 -5.414 14.004 1.00 87.38 229 GLY A O 1
ATOM 1803 N N . TRP A 1 230 ? -4.588 -4.904 16.170 1.00 90.44 230 TRP A N 1
ATOM 1804 C CA . TRP A 1 230 ? -5.976 -4.549 16.460 1.00 90.44 230 TRP A CA 1
ATOM 1805 C C . TRP A 1 230 ? -6.493 -3.393 15.611 1.00 90.44 230 TRP A C 1
ATOM 1807 O O . TRP A 1 230 ? -7.582 -3.482 15.047 1.00 90.44 230 TRP A O 1
ATOM 1817 N N . MET A 1 231 ? -5.712 -2.322 15.448 1.00 89.19 231 MET A N 1
ATOM 1818 C CA . MET A 1 231 ? -6.129 -1.197 14.609 1.00 89.19 231 MET A CA 1
ATOM 1819 C C . MET A 1 231 ? -6.385 -1.613 13.163 1.00 89.19 231 MET A C 1
ATOM 1821 O O . MET A 1 231 ? -7.380 -1.194 12.569 1.00 89.19 231 MET A O 1
ATOM 1825 N N . ARG A 1 232 ? -5.517 -2.466 12.608 1.00 91.06 232 ARG A N 1
ATOM 1826 C CA . ARG A 1 232 ? -5.710 -3.033 11.274 1.00 91.06 232 ARG A CA 1
ATOM 1827 C C . ARG A 1 232 ? -6.961 -3.887 11.221 1.00 91.06 232 ARG A C 1
ATOM 1829 O O . ARG A 1 232 ? -7.774 -3.672 10.326 1.00 91.06 232 ARG A O 1
ATOM 1836 N N . TYR A 1 233 ? -7.150 -4.779 12.187 1.00 93.75 233 TYR A N 1
ATOM 1837 C CA . TYR A 1 233 ? -8.351 -5.602 12.285 1.00 93.75 233 TYR A CA 1
ATOM 1838 C C . TYR A 1 233 ? -9.625 -4.740 12.304 1.00 93.75 233 TYR A C 1
ATOM 1840 O O . TYR A 1 233 ? -10.502 -4.920 11.463 1.00 93.75 233 TYR A O 1
ATOM 1848 N N . CYS A 1 234 ? -9.684 -3.710 13.154 1.00 93.94 234 CYS A N 1
ATOM 1849 C CA . CYS A 1 234 ? -10.787 -2.747 13.197 1.00 93.94 234 CYS A CA 1
ATOM 1850 C C . CYS A 1 234 ? -11.049 -2.073 11.845 1.00 93.94 234 CYS A C 1
ATOM 1852 O O . CYS A 1 234 ? -12.202 -1.957 11.430 1.00 93.94 234 CYS A O 1
ATOM 1854 N N . SER A 1 235 ? -10.004 -1.646 11.130 1.00 93.38 235 SER A N 1
ATOM 1855 C CA . SER A 1 235 ? -10.178 -1.072 9.791 1.00 93.38 235 SER A CA 1
ATOM 1856 C C . SER A 1 235 ? -10.636 -2.104 8.757 1.00 93.38 235 SER A C 1
ATOM 1858 O O . SER A 1 235 ? -11.444 -1.762 7.899 1.00 93.38 235 SER A O 1
ATOM 1860 N N . GLN A 1 236 ? -10.207 -3.365 8.852 1.00 94.81 236 GLN A N 1
ATOM 1861 C CA . GLN A 1 236 ? -10.658 -4.442 7.964 1.00 94.81 236 GLN A CA 1
ATOM 1862 C C . GLN A 1 236 ? -12.148 -4.758 8.156 1.00 94.81 236 GLN A C 1
ATOM 1864 O O . GLN A 1 236 ? -12.838 -5.020 7.174 1.00 94.81 236 GLN A O 1
ATOM 1869 N N . LEU A 1 237 ? -12.680 -4.640 9.380 1.00 94.75 237 LEU A N 1
ATOM 1870 C CA . LEU A 1 237 ? -14.116 -4.805 9.662 1.00 94.75 237 LEU A CA 1
ATOM 1871 C C . LEU A 1 237 ? -15.006 -3.769 8.962 1.00 94.75 237 LEU A C 1
ATOM 1873 O O . LEU A 1 237 ? -16.213 -3.975 8.841 1.00 94.75 237 LEU A O 1
ATOM 1877 N N . LEU A 1 238 ? -14.433 -2.653 8.505 1.00 94.38 238 LEU A N 1
ATOM 1878 C CA . LEU A 1 238 ? -15.171 -1.646 7.750 1.00 94.38 238 LEU A CA 1
ATOM 1879 C C . LEU A 1 238 ? -15.377 -2.044 6.283 1.00 94.38 238 LEU A C 1
ATOM 1881 O O . LEU A 1 238 ? -16.121 -1.350 5.600 1.00 94.38 238 LEU A O 1
ATOM 1885 N N . TRP A 1 239 ? -14.760 -3.121 5.790 1.00 94.44 239 TRP A N 1
ATOM 1886 C CA . TRP A 1 239 ? -14.935 -3.627 4.425 1.00 94.44 239 TRP A CA 1
ATOM 1887 C C . TRP A 1 239 ? -16.401 -3.998 4.126 1.00 94.44 239 TRP A C 1
ATOM 1889 O O . TRP A 1 239 ? -17.123 -4.492 4.989 1.00 94.44 239 TRP A O 1
ATOM 1899 N N . HIS A 1 240 ? -16.869 -3.739 2.900 1.00 91.56 240 HIS A N 1
ATOM 1900 C CA . HIS A 1 240 ? -18.268 -3.940 2.488 1.00 91.56 240 HIS A CA 1
ATOM 1901 C C . HIS A 1 240 ? -18.344 -4.572 1.091 1.00 91.56 240 HIS A C 1
ATOM 1903 O O . HIS A 1 240 ? -19.098 -4.138 0.217 1.00 91.56 240 HIS A O 1
ATOM 1909 N N . GLY A 1 241 ? -17.547 -5.615 0.872 1.00 90.12 241 GLY A N 1
ATOM 1910 C CA . GLY A 1 241 ? -17.623 -6.421 -0.345 1.00 90.12 241 GLY A CA 1
ATOM 1911 C C . GLY A 1 241 ? -16.851 -5.869 -1.542 1.00 90.12 241 GLY A C 1
ATOM 1912 O O . GLY A 1 241 ? -17.006 -6.395 -2.638 1.00 90.12 241 GLY A O 1
ATOM 1913 N N . GLU A 1 242 ? -16.009 -4.846 -1.370 1.00 92.81 242 GLU A N 1
ATOM 1914 C CA . GLU A 1 242 ? -15.099 -4.419 -2.435 1.00 92.81 242 GLU A CA 1
ATOM 1915 C C . GLU A 1 242 ? -14.180 -5.582 -2.861 1.00 92.81 242 GLU A C 1
ATOM 1917 O O . GLU A 1 242 ? -13.725 -6.341 -2.004 1.00 92.81 242 GLU A O 1
ATOM 1922 N N . PRO A 1 243 ? -13.880 -5.753 -4.157 1.00 93.38 243 PRO A N 1
ATOM 1923 C CA . PRO A 1 243 ? -13.129 -6.903 -4.675 1.00 93.38 243 PRO A CA 1
ATOM 1924 C C . PRO A 1 243 ? -11.619 -6.798 -4.435 1.00 93.38 243 PRO A C 1
ATOM 1926 O O . PRO A 1 243 ? -10.929 -7.813 -4.366 1.00 93.38 243 PRO A O 1
ATOM 1929 N N . PHE A 1 244 ? -11.097 -5.575 -4.331 1.00 95.81 244 PHE A N 1
ATOM 1930 C CA . PHE A 1 244 ? -9.690 -5.291 -4.093 1.00 95.81 244 PHE A CA 1
ATOM 1931 C C . PHE A 1 244 ? -9.540 -4.508 -2.804 1.00 95.81 244 PHE A C 1
ATOM 1933 O O . PHE A 1 244 ? -10.389 -3.686 -2.446 1.00 95.81 244 PHE A O 1
ATOM 1940 N N . VAL A 1 245 ? -8.425 -4.747 -2.126 1.00 96.75 245 VAL A N 1
ATOM 1941 C CA . VAL A 1 245 ? -8.104 -4.082 -0.871 1.00 96.75 245 VAL A CA 1
ATOM 1942 C C . VAL A 1 245 ? -6.693 -3.541 -0.947 1.00 96.75 245 VAL A C 1
ATOM 1944 O O . VAL A 1 245 ? -5.749 -4.283 -1.211 1.00 96.75 245 VAL A O 1
ATOM 1947 N N . TYR A 1 246 ? -6.567 -2.248 -0.671 1.00 97.00 246 TYR A N 1
ATOM 1948 C CA . TYR A 1 246 ? -5.315 -1.607 -0.316 1.00 97.00 246 TYR A CA 1
ATOM 1949 C C . TYR A 1 246 ? -5.243 -1.493 1.210 1.00 97.00 246 TYR A C 1
ATOM 1951 O O . TYR A 1 246 ? -6.164 -0.966 1.827 1.00 97.00 246 TYR A O 1
ATOM 1959 N N . GLN A 1 247 ? -4.169 -1.956 1.839 1.00 94.56 247 GLN A N 1
ATOM 1960 C CA . GLN A 1 247 ? -3.962 -1.849 3.283 1.00 94.56 247 GLN A CA 1
ATOM 1961 C C . GLN A 1 247 ? -2.711 -1.030 3.578 1.00 94.56 247 GLN A C 1
ATOM 1963 O O . GLN A 1 247 ? -1.668 -1.245 2.962 1.00 94.56 247 GLN A O 1
ATOM 1968 N N . SER A 1 248 ? -2.797 -0.127 4.551 1.00 92.19 248 SER A N 1
ATOM 1969 C CA . SER A 1 248 ? -1.637 0.589 5.065 1.00 92.19 248 SER A CA 1
ATOM 1970 C C . SER A 1 248 ? -1.757 0.900 6.555 1.00 92.19 248 SER A C 1
ATOM 1972 O O . SER A 1 248 ? -2.790 1.359 7.046 1.00 92.19 248 SER A O 1
ATOM 1974 N N . CYS A 1 249 ? -0.651 0.701 7.271 1.00 86.94 249 CYS A N 1
ATOM 1975 C CA . CYS A 1 249 ? -0.440 1.224 8.620 1.00 86.94 249 CYS A CA 1
ATOM 1976 C C . CYS A 1 249 ? 0.168 2.627 8.673 1.00 86.94 249 CYS A C 1
ATOM 1978 O O . CYS A 1 249 ? 0.641 3.069 9.721 1.00 86.94 249 CYS A O 1
ATOM 1980 N N . ARG A 1 250 ? 0.196 3.328 7.538 1.00 83.38 250 ARG A N 1
ATOM 1981 C CA . ARG A 1 250 ? 0.648 4.710 7.434 1.00 83.38 250 ARG A CA 1
ATOM 1982 C C . ARG A 1 250 ? -0.545 5.592 7.112 1.00 83.38 250 ARG A C 1
ATOM 1984 O O . ARG A 1 250 ? -1.255 5.371 6.138 1.00 83.38 250 ARG A O 1
ATOM 1991 N N . THR A 1 251 ? -0.735 6.624 7.920 1.00 75.12 251 THR A N 1
ATOM 1992 C CA . THR A 1 251 ? -1.741 7.665 7.675 1.00 75.12 251 THR A CA 1
ATOM 1993 C C . THR A 1 251 ? -1.207 8.816 6.830 1.00 75.12 251 THR A C 1
ATOM 1995 O O . THR A 1 251 ? -1.982 9.674 6.437 1.00 75.12 251 THR A O 1
ATOM 1998 N N . TYR A 1 252 ? 0.096 8.821 6.544 1.00 81.25 252 TYR A N 1
ATOM 1999 C CA . TYR A 1 252 ? 0.825 9.912 5.899 1.00 81.25 252 TYR A CA 1
ATOM 2000 C C . TYR A 1 252 ? 1.423 9.404 4.592 1.00 81.25 252 TYR A C 1
ATOM 2002 O O . TYR A 1 252 ? 2.614 9.099 4.502 1.00 81.25 252 TYR A O 1
ATOM 2010 N N . LEU A 1 253 ? 0.559 9.211 3.597 1.00 85.50 253 LEU A N 1
ATOM 2011 C CA . LEU A 1 253 ? 0.959 8.686 2.301 1.00 85.50 253 LEU A CA 1
ATOM 2012 C C . LEU A 1 253 ? 0.619 9.656 1.182 1.00 85.50 253 LEU A C 1
ATOM 2014 O O . LEU A 1 253 ? -0.535 10.035 0.986 1.00 85.50 253 LEU A O 1
ATOM 2018 N N . ARG A 1 254 ? 1.631 9.947 0.373 1.00 87.94 254 ARG A N 1
ATOM 2019 C CA . ARG A 1 254 ? 1.459 10.486 -0.969 1.00 87.94 254 ARG A CA 1
ATOM 2020 C C . ARG A 1 254 ? 1.341 9.332 -1.955 1.00 87.94 254 ARG A C 1
ATOM 2022 O O . ARG A 1 254 ? 2.164 8.419 -1.915 1.00 87.94 254 ARG A O 1
ATOM 2029 N N . PHE A 1 255 ? 0.377 9.399 -2.868 1.00 90.81 255 PHE A N 1
ATOM 2030 C CA . PHE A 1 255 ? 0.178 8.383 -3.906 1.00 90.81 255 PHE A CA 1
ATOM 2031 C C . PHE A 1 255 ? 0.739 8.822 -5.264 1.00 90.81 255 PHE A C 1
ATOM 2033 O O . PHE A 1 255 ? 0.762 10.010 -5.594 1.00 90.81 255 PHE A O 1
ATOM 2040 N N . ALA A 1 256 ? 1.186 7.851 -6.060 1.00 89.00 256 ALA A N 1
ATOM 2041 C CA . ALA A 1 256 ? 1.560 8.058 -7.456 1.00 89.00 256 ALA A CA 1
ATOM 2042 C C . ALA A 1 256 ? 0.315 8.304 -8.334 1.00 89.00 256 ALA A C 1
ATOM 2044 O O . ALA A 1 256 ? -0.755 7.759 -8.045 1.00 89.00 256 ALA A O 1
ATOM 2045 N N . PRO A 1 257 ? 0.429 9.059 -9.439 1.00 88.81 257 PRO A N 1
ATOM 2046 C CA . PRO A 1 257 ? -0.642 9.169 -10.420 1.00 88.81 257 PRO A CA 1
ATOM 2047 C C . PRO A 1 257 ? -1.035 7.803 -10.981 1.00 88.81 257 PRO A C 1
ATOM 2049 O O . PRO A 1 257 ? -0.190 6.984 -11.343 1.00 88.81 257 PRO A O 1
ATOM 2052 N N . SER A 1 258 ? -2.340 7.578 -11.094 1.00 90.44 258 SER A N 1
ATOM 2053 C CA . SER A 1 258 ? -2.960 6.318 -11.509 1.00 90.44 258 SER A CA 1
ATOM 2054 C C . SER A 1 258 ? -2.508 5.096 -10.697 1.00 90.44 258 SER A C 1
ATOM 2056 O O . SER A 1 258 ? -2.475 3.989 -11.235 1.00 90.44 258 SER A O 1
ATOM 2058 N N . TRP A 1 259 ? -2.131 5.275 -9.422 1.00 93.44 259 TRP A N 1
ATOM 2059 C CA . TRP A 1 259 ? -1.621 4.199 -8.557 1.00 93.44 259 TRP A CA 1
ATOM 2060 C C . TRP A 1 259 ? -2.519 2.954 -8.550 1.00 93.44 259 TRP A C 1
ATOM 2062 O O . TRP A 1 259 ? -2.028 1.831 -8.565 1.00 93.44 259 TRP A O 1
ATOM 2072 N N . ASP A 1 260 ? -3.834 3.149 -8.561 1.00 94.44 260 ASP A N 1
ATOM 2073 C CA . ASP A 1 260 ? -4.859 2.111 -8.534 1.00 94.44 260 ASP A CA 1
ATOM 2074 C C . ASP A 1 260 ? -4.828 1.248 -9.798 1.00 94.44 260 ASP A C 1
ATOM 2076 O O . ASP A 1 260 ? -4.882 0.020 -9.727 1.00 94.44 260 ASP A O 1
ATOM 2080 N N . ALA A 1 261 ? -4.700 1.886 -10.962 1.00 91.38 261 ALA A N 1
ATOM 2081 C CA . ALA A 1 261 ? -4.582 1.196 -12.237 1.00 91.38 261 ALA A CA 1
ATOM 2082 C C . ALA A 1 261 ? -3.261 0.422 -12.326 1.00 91.38 261 ALA A C 1
ATOM 2084 O O . ALA A 1 261 ? -3.250 -0.719 -12.791 1.00 91.38 261 ALA A O 1
ATOM 2085 N N . TRP A 1 262 ? -2.166 1.012 -11.837 1.00 92.06 262 TRP A N 1
ATOM 2086 C CA . TRP A 1 262 ? -0.862 0.354 -11.806 1.00 92.06 262 TRP A CA 1
ATOM 2087 C C . TRP A 1 262 ? -0.846 -0.859 -10.878 1.00 92.06 262 TRP A C 1
ATOM 2089 O O . TRP A 1 262 ? -0.414 -1.930 -11.295 1.00 92.06 262 TRP A O 1
ATOM 2099 N N . LEU A 1 263 ? -1.387 -0.739 -9.665 1.00 95.06 263 LEU A N 1
ATOM 2100 C CA . LEU A 1 263 ? -1.467 -1.856 -8.724 1.00 95.06 263 LEU A CA 1
ATOM 2101 C C . LEU A 1 263 ? -2.381 -2.979 -9.220 1.00 95.06 263 LEU A C 1
ATOM 2103 O O . LEU A 1 263 ? -2.037 -4.147 -9.065 1.00 95.06 263 LEU A O 1
ATOM 2107 N N . LYS A 1 264 ? -3.516 -2.660 -9.859 1.00 94.62 264 LYS A N 1
ATOM 2108 C CA . LYS A 1 264 ? -4.368 -3.673 -10.509 1.00 94.62 264 LYS A CA 1
ATOM 2109 C C . LYS A 1 264 ? -3.617 -4.411 -11.615 1.00 94.62 264 LYS A C 1
ATOM 2111 O O . LYS A 1 264 ? -3.697 -5.636 -11.693 1.00 94.62 264 LYS A O 1
ATOM 2116 N N . ASN A 1 265 ? -2.873 -3.681 -12.447 1.00 93.50 265 ASN A N 1
ATOM 2117 C CA . ASN A 1 265 ? -2.051 -4.278 -13.495 1.00 93.50 265 ASN A CA 1
ATOM 2118 C C . ASN A 1 265 ? -0.961 -5.187 -12.907 1.00 93.50 265 ASN A C 1
ATOM 2120 O O . ASN A 1 265 ? -0.824 -6.333 -13.329 1.00 93.50 265 ASN A O 1
ATOM 2124 N N . ASP A 1 266 ? -0.232 -4.709 -11.901 1.00 95.31 266 ASP A N 1
ATOM 2125 C CA . ASP A 1 266 ? 0.798 -5.485 -11.215 1.00 95.31 266 ASP A CA 1
ATOM 2126 C C . ASP A 1 266 ? 0.209 -6.741 -10.562 1.00 95.31 266 ASP A C 1
ATOM 2128 O O . ASP A 1 266 ? 0.752 -7.833 -10.717 1.00 95.31 266 ASP A O 1
ATOM 2132 N N . LEU A 1 267 ? -0.951 -6.635 -9.915 1.00 96.56 267 LEU A N 1
ATOM 2133 C CA . LEU A 1 267 ? -1.622 -7.781 -9.309 1.00 96.56 267 LEU A CA 1
ATOM 2134 C C . LEU A 1 267 ? -2.033 -8.807 -10.376 1.00 96.56 267 LEU A C 1
ATOM 2136 O O . LEU A 1 267 ? -1.829 -10.003 -10.185 1.00 96.56 267 LEU A O 1
ATOM 2140 N N . ALA A 1 268 ? -2.534 -8.358 -11.531 1.00 93.81 268 ALA A N 1
ATOM 2141 C CA . ALA A 1 268 ? -2.871 -9.232 -12.656 1.00 93.81 268 ALA A CA 1
ATOM 2142 C C . ALA A 1 268 ? -1.633 -9.900 -13.288 1.00 93.81 268 ALA A C 1
ATOM 2144 O O . ALA A 1 268 ? -1.692 -11.049 -13.734 1.00 93.81 268 ALA A O 1
ATOM 2145 N N . VAL A 1 269 ? -0.489 -9.210 -13.340 1.00 92.19 269 VAL A N 1
ATOM 2146 C CA . VAL A 1 269 ? 0.790 -9.805 -13.764 1.00 92.19 269 VAL A CA 1
ATOM 2147 C C . VAL A 1 269 ? 1.272 -10.835 -12.743 1.00 92.19 269 VAL A C 1
ATOM 2149 O O . VAL A 1 269 ? 1.681 -11.926 -13.140 1.00 92.19 269 VAL A O 1
ATOM 2152 N N . ALA A 1 270 ? 1.199 -10.524 -11.448 1.00 95.25 270 ALA A N 1
ATOM 2153 C CA . ALA A 1 270 ? 1.567 -11.442 -10.376 1.00 95.25 270 ALA A CA 1
ATOM 2154 C C . ALA A 1 270 ? 0.682 -12.698 -10.392 1.00 95.25 270 ALA A C 1
ATOM 2156 O O . ALA A 1 270 ? 1.209 -13.802 -10.325 1.00 95.25 270 ALA A O 1
ATOM 2157 N N . LEU A 1 271 ? -0.629 -12.552 -10.606 1.00 92.44 271 LEU A N 1
ATOM 2158 C CA . LEU A 1 271 ? -1.580 -13.668 -10.672 1.00 92.44 271 LEU A CA 1
ATOM 2159 C C . LEU A 1 271 ? -1.254 -14.656 -11.797 1.00 92.44 271 LEU A C 1
ATOM 2161 O O . LEU A 1 271 ? -1.410 -15.857 -11.632 1.00 92.44 271 LEU A O 1
ATOM 2165 N N . ARG A 1 272 ? -0.757 -14.167 -12.938 1.00 91.81 272 ARG A N 1
ATOM 2166 C CA . ARG A 1 272 ? -0.339 -15.023 -14.062 1.00 91.81 272 ARG A CA 1
ATOM 2167 C C . ARG A 1 272 ? 0.972 -15.769 -13.812 1.00 91.81 272 ARG A C 1
ATOM 2169 O O . ARG A 1 272 ? 1.293 -16.687 -14.561 1.00 91.81 272 ARG A O 1
ATOM 2176 N N . ARG A 1 273 ? 1.762 -15.331 -12.830 1.00 90.25 273 ARG A N 1
ATOM 2177 C CA . ARG A 1 273 ? 3.110 -15.848 -12.543 1.00 90.25 273 ARG A CA 1
ATOM 2178 C C . ARG A 1 273 ? 3.184 -16.647 -11.248 1.00 90.25 273 ARG A C 1
ATOM 2180 O O . ARG A 1 273 ? 4.095 -17.454 -11.099 1.00 90.25 273 ARG A O 1
ATOM 2187 N N . SER A 1 274 ? 2.284 -16.373 -10.317 1.00 89.75 274 SER A N 1
ATOM 2188 C CA . SER A 1 274 ? 2.170 -17.059 -9.041 1.00 89.75 274 SER A CA 1
ATOM 2189 C C . SER A 1 274 ? 1.495 -18.415 -9.235 1.00 89.75 274 SER A C 1
ATOM 2191 O O . SER A 1 274 ? 0.629 -18.576 -10.093 1.00 89.75 274 SER A O 1
ATOM 2193 N N . GLN A 1 275 ? 1.906 -19.397 -8.435 1.00 86.88 275 GLN A N 1
ATOM 2194 C CA . GLN A 1 275 ? 1.173 -20.660 -8.308 1.00 86.88 275 GLN A CA 1
ATOM 2195 C C . GLN A 1 275 ? 0.013 -20.540 -7.307 1.00 86.88 275 GLN A C 1
ATOM 2197 O O . GLN A 1 275 ? -0.826 -21.433 -7.222 1.00 86.88 275 GLN A O 1
ATOM 2202 N N . GLN A 1 276 ? -0.014 -19.449 -6.543 1.00 93.50 276 GLN A N 1
ATOM 2203 C CA . GLN A 1 276 ? -0.911 -19.191 -5.429 1.00 93.50 276 GLN A CA 1
ATOM 2204 C C . GLN A 1 276 ? -1.623 -17.835 -5.598 1.00 93.50 276 GLN A C 1
ATOM 2206 O O . GLN A 1 276 ? -1.624 -17.238 -6.677 1.00 93.50 276 GLN A O 1
ATOM 2211 N N . LYS A 1 277 ? -2.287 -17.341 -4.545 1.00 96.62 277 LYS A N 1
ATOM 2212 C CA . LYS A 1 277 ? -2.931 -16.019 -4.568 1.00 96.62 277 LYS A CA 1
ATOM 2213 C C . LYS A 1 277 ? -1.874 -14.941 -4.308 1.00 96.62 277 LYS A C 1
ATOM 2215 O O . LYS A 1 277 ? -1.232 -14.977 -3.262 1.00 96.62 277 LYS A O 1
ATOM 2220 N N . PRO A 1 278 ? -1.662 -13.972 -5.209 1.00 97.94 278 PRO A N 1
ATOM 2221 C CA . PRO A 1 278 ? -0.654 -12.945 -4.993 1.00 97.94 278 PRO A CA 1
ATOM 2222 C C . PRO A 1 278 ? -1.154 -11.835 -4.059 1.00 97.94 278 PRO A C 1
ATOM 2224 O O . PRO A 1 278 ? -2.288 -11.364 -4.169 1.00 97.94 278 PRO A O 1
ATOM 2227 N N . VAL A 1 279 ? -0.257 -11.322 -3.222 1.00 98.25 279 VAL A N 1
ATOM 2228 C CA . VAL A 1 279 ? -0.384 -10.019 -2.558 1.00 98.25 279 VAL A CA 1
ATOM 2229 C C . VAL A 1 279 ? 0.807 -9.144 -2.931 1.00 98.25 279 VAL A C 1
ATOM 2231 O O . VAL A 1 279 ? 1.960 -9.550 -2.802 1.00 98.25 279 VAL A O 1
ATOM 2234 N N . LEU A 1 280 ? 0.543 -7.927 -3.404 1.00 98.31 280 LEU A N 1
ATOM 2235 C CA . LEU A 1 280 ? 1.576 -6.912 -3.589 1.00 98.31 280 LEU A CA 1
ATOM 2236 C C . LEU A 1 280 ? 1.856 -6.252 -2.242 1.00 98.31 280 LEU A C 1
ATOM 2238 O O . LEU A 1 280 ? 0.925 -5.842 -1.560 1.00 98.31 280 LEU A O 1
ATOM 2242 N N . SER A 1 281 ? 3.116 -6.107 -1.859 1.00 97.75 281 SER A N 1
ATOM 2243 C CA . SER A 1 281 ? 3.523 -5.539 -0.582 1.00 97.75 281 SER A CA 1
ATOM 2244 C C . SER A 1 281 ? 4.854 -4.798 -0.711 1.00 97.75 281 SER A C 1
ATOM 2246 O O . SER A 1 281 ? 5.804 -5.287 -1.330 1.00 97.75 281 SER A O 1
ATOM 2248 N N . TRP A 1 282 ? 4.924 -3.577 -0.175 1.00 96.50 282 TRP A N 1
ATOM 2249 C CA . TRP A 1 282 ? 6.124 -2.741 -0.272 1.00 96.50 282 TRP A CA 1
ATOM 2250 C C . TRP A 1 282 ? 6.248 -1.700 0.837 1.00 96.50 282 TRP A C 1
ATOM 2252 O O . TRP A 1 282 ? 5.306 -1.342 1.544 1.00 96.50 282 TRP A O 1
ATOM 2262 N N . MET A 1 283 ? 7.463 -1.183 0.963 1.00 93.12 283 MET A N 1
ATOM 2263 C CA . MET A 1 283 ? 7.829 -0.087 1.851 1.00 93.12 283 MET A CA 1
ATOM 2264 C C . MET A 1 283 ? 7.884 1.217 1.052 1.00 93.12 283 MET A C 1
ATOM 2266 O O . MET A 1 283 ? 8.665 1.309 0.102 1.00 93.12 283 MET A O 1
ATOM 2270 N N . SER A 1 284 ? 7.103 2.220 1.462 1.00 90.00 284 SER A N 1
ATOM 2271 C CA . SER A 1 284 ? 7.103 3.563 0.860 1.00 90.00 284 SER A CA 1
ATOM 2272 C C . SER A 1 284 ? 8.460 4.223 1.003 1.00 90.00 284 SER A C 1
ATOM 2274 O O . SER A 1 284 ? 9.073 4.115 2.060 1.00 90.00 284 SER A O 1
ATOM 2276 N N . ARG A 1 285 ? 8.931 4.955 -0.005 1.00 87.06 285 ARG A N 1
ATOM 2277 C CA . ARG A 1 285 ? 10.136 5.798 0.098 1.00 87.06 285 ARG A CA 1
ATOM 2278 C C . ARG A 1 285 ? 9.855 7.077 0.879 1.00 87.06 285 ARG A C 1
ATOM 2280 O O . ARG A 1 285 ? 8.802 7.679 0.709 1.00 87.06 285 ARG A O 1
ATOM 2287 N N . ALA A 1 286 ? 10.819 7.497 1.692 1.00 84.19 286 ALA A N 1
ATOM 2288 C CA . ALA A 1 286 ? 10.764 8.809 2.318 1.00 84.19 286 ALA A CA 1
ATOM 2289 C C . ALA A 1 286 ? 10.882 9.901 1.244 1.00 84.19 286 ALA A C 1
ATOM 2291 O O . ALA A 1 286 ? 11.686 9.764 0.318 1.00 84.19 286 ALA A O 1
ATOM 2292 N N . HIS A 1 287 ? 10.097 10.965 1.373 1.00 80.25 287 HIS A N 1
ATOM 2293 C CA . HIS A 1 287 ? 10.131 12.139 0.507 1.00 80.25 287 HIS A CA 1
ATOM 2294 C C . HIS A 1 287 ? 10.165 13.419 1.339 1.00 80.25 287 HIS A C 1
ATOM 2296 O O . HIS A 1 287 ? 9.500 13.511 2.366 1.00 80.25 287 HIS A O 1
ATOM 2302 N N . GLU A 1 288 ? 10.925 14.415 0.890 1.00 76.19 288 GLU A N 1
ATOM 2303 C CA . GLU A 1 288 ? 11.065 15.715 1.566 1.00 76.19 288 GLU A CA 1
ATOM 2304 C C . GLU A 1 288 ? 9.915 16.687 1.291 1.00 76.19 288 GLU A C 1
ATOM 2306 O O . GLU A 1 288 ? 10.017 17.858 1.631 1.00 76.19 288 GLU A O 1
ATOM 2311 N N . ASP A 1 289 ? 8.822 16.206 0.696 1.00 72.19 289 ASP A N 1
ATOM 2312 C CA . ASP A 1 289 ? 7.697 17.080 0.381 1.00 72.19 289 ASP A CA 1
ATOM 2313 C C . ASP A 1 289 ? 6.910 17.395 1.642 1.00 72.19 289 ASP A C 1
ATOM 2315 O O . ASP A 1 289 ? 6.609 16.503 2.441 1.00 72.19 289 ASP A O 1
ATOM 2319 N N . GLU A 1 290 ? 6.486 18.645 1.736 1.00 69.88 290 GLU A N 1
ATOM 2320 C CA . GLU A 1 290 ? 5.487 19.083 2.692 1.00 69.88 290 GLU A CA 1
ATOM 2321 C C . GLU A 1 290 ? 4.102 18.507 2.325 1.00 69.88 290 GLU A C 1
ATOM 2323 O O . GLU A 1 290 ? 3.777 18.391 1.136 1.00 69.88 290 GLU A O 1
ATOM 2328 N N . PRO A 1 291 ? 3.228 18.197 3.302 1.00 66.94 291 PRO A N 1
ATOM 2329 C CA . PRO A 1 291 ? 1.933 17.549 3.049 1.00 66.94 291 PRO A CA 1
ATOM 2330 C C . PRO A 1 291 ? 1.036 18.288 2.044 1.00 66.94 291 PRO A C 1
ATOM 2332 O O . PRO A 1 291 ? 0.384 17.670 1.201 1.00 66.94 291 PRO A O 1
ATOM 2335 N N . TRP A 1 292 ? 1.039 19.626 2.062 1.00 67.12 292 TRP A N 1
ATOM 2336 C CA . TRP A 1 292 ? 0.262 20.442 1.119 1.00 67.12 292 TRP A CA 1
ATOM 2337 C C . TRP A 1 292 ? 0.712 20.260 -0.335 1.00 67.12 292 TRP A C 1
ATOM 2339 O O . TRP A 1 292 ? -0.088 20.436 -1.258 1.00 67.12 292 TRP A O 1
ATOM 2349 N N . GLN A 1 293 ? 1.972 19.877 -0.563 1.00 72.12 293 GLN A N 1
ATOM 2350 C CA . GLN A 1 293 ? 2.466 19.611 -1.906 1.00 72.12 293 GLN A CA 1
ATOM 2351 C C . GLN A 1 293 ? 1.764 18.379 -2.473 1.00 72.12 293 GLN A C 1
ATOM 2353 O O . GLN A 1 293 ? 1.433 18.378 -3.650 1.00 72.12 293 GLN A O 1
ATOM 2358 N N . TRP A 1 294 ? 1.408 17.379 -1.663 1.00 71.31 294 TRP A N 1
ATOM 2359 C CA . TRP A 1 294 ? 0.867 16.092 -2.128 1.00 71.31 294 TRP A CA 1
ATOM 2360 C C . TRP A 1 294 ? -0.441 16.188 -2.920 1.00 71.31 294 TRP A C 1
ATOM 2362 O O . TRP A 1 294 ? -0.782 15.278 -3.684 1.00 71.31 294 TRP A O 1
ATOM 2372 N N . VAL A 1 295 ? -1.167 17.290 -2.732 1.00 68.00 295 VAL A N 1
ATOM 2373 C CA . VAL A 1 295 ? -2.413 17.631 -3.425 1.00 68.00 295 VAL A CA 1
ATOM 2374 C C . VAL A 1 295 ? -2.230 18.722 -4.483 1.00 68.00 295 VAL A C 1
ATOM 2376 O O . VAL A 1 295 ? -3.220 19.161 -5.064 1.00 68.00 295 VAL A O 1
ATOM 2379 N N . SER A 1 296 ? -1.001 19.141 -4.783 1.00 68.69 296 SER A N 1
ATOM 2380 C CA . SER A 1 296 ? -0.665 20.089 -5.853 1.00 68.69 296 SER A CA 1
ATOM 2381 C C . SER A 1 296 ? -0.675 19.407 -7.225 1.00 68.69 296 SER A C 1
ATOM 2383 O O . SER A 1 296 ? -0.423 18.209 -7.335 1.00 68.69 296 SER A O 1
ATOM 2385 N N . ASP A 1 297 ? -1.055 20.136 -8.275 1.00 64.75 297 ASP A N 1
ATOM 2386 C CA . ASP A 1 297 ? -0.938 19.681 -9.675 1.00 64.75 297 ASP A CA 1
ATOM 2387 C C . ASP A 1 297 ? 0.478 19.893 -10.234 1.00 64.75 297 ASP A C 1
ATOM 2389 O O . ASP A 1 297 ? 0.814 19.371 -11.290 1.00 64.75 297 ASP A O 1
ATOM 2393 N N . LEU A 1 298 ? 1.307 20.664 -9.522 1.00 54.94 298 LEU A N 1
ATOM 2394 C CA . LEU A 1 298 ? 2.610 21.143 -9.985 1.00 54.94 298 LEU A CA 1
ATOM 2395 C C . LEU A 1 298 ? 3.784 20.253 -9.566 1.00 54.94 298 LEU A C 1
ATOM 2397 O O . LEU A 1 298 ? 4.928 20.620 -9.830 1.00 54.94 298 LEU A O 1
ATOM 2401 N N . ILE A 1 299 ? 3.548 19.132 -8.876 1.00 57.31 299 ILE A N 1
ATOM 2402 C CA . ILE A 1 299 ? 4.673 18.271 -8.506 1.00 57.31 299 ILE A CA 1
ATOM 2403 C C . ILE A 1 299 ? 5.143 17.485 -9.724 1.00 57.31 299 ILE A C 1
ATOM 2405 O O . ILE A 1 299 ? 4.343 16.881 -10.431 1.00 57.31 299 ILE A O 1
ATOM 2409 N N . ASP A 1 300 ? 6.459 17.447 -9.908 1.00 57.97 300 ASP A N 1
ATOM 2410 C CA . ASP A 1 300 ? 7.132 16.585 -10.867 1.00 57.97 300 ASP A CA 1
ATOM 2411 C C . ASP A 1 300 ? 6.852 15.102 -10.552 1.00 57.97 300 ASP A C 1
ATOM 2413 O O . ASP A 1 300 ? 7.406 14.498 -9.627 1.00 57.97 300 ASP A O 1
ATOM 2417 N N . TYR A 1 301 ? 5.912 14.522 -11.296 1.00 58.00 301 TYR A N 1
ATOM 2418 C CA . TYR A 1 301 ? 5.594 13.097 -11.243 1.00 58.00 301 TYR A CA 1
ATOM 2419 C C . TYR A 1 301 ? 6.502 12.263 -12.152 1.00 58.00 301 TYR A C 1
ATOM 2421 O O . TYR A 1 301 ? 6.632 11.052 -11.935 1.00 58.00 301 TYR A O 1
ATOM 2429 N N . ASP A 1 302 ? 7.145 12.900 -13.132 1.00 55.03 302 ASP A N 1
ATOM 2430 C CA . ASP A 1 302 ? 7.906 12.229 -14.184 1.00 55.03 302 ASP A CA 1
ATOM 2431 C C . ASP A 1 302 ? 9.227 11.656 -13.643 1.00 55.03 302 ASP A C 1
ATOM 2433 O O . ASP A 1 302 ? 9.705 10.623 -14.120 1.00 55.03 302 ASP A O 1
ATOM 2437 N N . GLY A 1 303 ? 9.776 12.245 -12.573 1.00 57.16 303 GLY A N 1
ATOM 2438 C CA . GLY A 1 303 ? 10.950 11.713 -11.869 1.00 57.16 303 GLY A CA 1
ATOM 2439 C C . GLY A 1 303 ? 10.660 10.566 -10.889 1.00 57.16 303 GLY A C 1
ATOM 2440 O O . GLY A 1 303 ? 11.489 9.669 -10.710 1.00 57.16 303 GLY A O 1
ATOM 2441 N N . ASN A 1 304 ? 9.481 10.555 -10.263 1.00 59.56 304 ASN A N 1
ATOM 2442 C CA . ASN A 1 304 ? 9.238 9.738 -9.069 1.00 59.56 304 ASN A CA 1
ATOM 2443 C C . ASN A 1 304 ? 8.717 8.324 -9.370 1.00 59.56 304 ASN A C 1
ATOM 2445 O O . ASN A 1 304 ? 9.022 7.391 -8.627 1.00 59.56 304 ASN A O 1
ATOM 2449 N N . CYS A 1 305 ? 8.023 8.112 -10.490 1.00 60.12 305 CYS A N 1
ATOM 2450 C CA . CYS A 1 305 ? 7.503 6.786 -10.859 1.00 60.12 305 CYS A CA 1
ATOM 2451 C C . CYS A 1 305 ? 8.603 5.753 -11.183 1.00 60.12 305 CYS A C 1
ATOM 2453 O O . CYS A 1 305 ? 8.320 4.564 -11.285 1.00 60.12 305 CYS A O 1
ATOM 2455 N N . ASN A 1 306 ? 9.859 6.190 -11.322 1.00 68.50 306 ASN A N 1
ATOM 2456 C CA . ASN A 1 306 ? 11.009 5.315 -11.562 1.00 68.50 306 ASN A CA 1
ATOM 2457 C C . ASN A 1 306 ? 11.747 4.917 -10.278 1.00 68.50 306 ASN A C 1
ATOM 2459 O O . ASN A 1 306 ? 12.719 4.159 -10.347 1.00 68.50 306 ASN A O 1
ATOM 2463 N N . ILE A 1 307 ? 11.318 5.413 -9.113 1.00 81.44 307 ILE A N 1
ATOM 2464 C CA . ILE A 1 307 ? 11.976 5.098 -7.850 1.00 81.44 307 ILE A CA 1
ATOM 2465 C C . ILE A 1 307 ? 11.688 3.633 -7.488 1.00 81.44 307 ILE A C 1
ATOM 2467 O O . ILE A 1 307 ? 10.522 3.241 -7.403 1.00 81.44 307 ILE A O 1
ATOM 2471 N N . PRO A 1 308 ? 12.726 2.827 -7.205 1.00 87.12 308 PRO A N 1
ATOM 2472 C CA . PRO A 1 308 ? 12.534 1.436 -6.832 1.00 87.12 308 PRO A CA 1
ATOM 2473 C C . PRO A 1 308 ? 11.773 1.308 -5.510 1.00 87.12 308 PRO A C 1
ATOM 2475 O O . PRO A 1 308 ? 12.099 2.043 -4.557 1.00 87.12 308 PRO A O 1
ATOM 2478 N N . PRO A 1 309 ? 10.842 0.346 -5.395 1.00 91.94 309 PRO A N 1
ATOM 2479 C CA . PRO A 1 309 ? 10.145 0.096 -4.143 1.00 91.94 309 PRO A CA 1
ATOM 2480 C C . PRO A 1 309 ? 11.117 -0.388 -3.057 1.00 91.94 309 PRO A C 1
ATOM 2482 O O . PRO A 1 309 ? 12.286 -0.711 -3.305 1.00 91.94 309 PRO A O 1
ATOM 2485 N N . GLY A 1 310 ? 10.644 -0.405 -1.816 1.00 93.06 310 GLY A N 1
ATOM 2486 C CA . GLY A 1 310 ? 11.297 -1.146 -0.744 1.00 93.06 310 GLY A CA 1
ATOM 2487 C C . GLY A 1 310 ? 10.535 -2.415 -0.383 1.00 93.06 310 GLY A C 1
ATOM 2488 O O . GLY A 1 310 ? 9.346 -2.539 -0.657 1.00 93.06 310 GLY A O 1
ATOM 2489 N N . ALA A 1 311 ? 11.212 -3.337 0.285 1.00 95.75 311 ALA A N 1
ATOM 2490 C CA . ALA A 1 311 ? 10.649 -4.563 0.829 1.00 95.75 311 ALA A CA 1
ATOM 2491 C C . ALA A 1 311 ? 11.155 -4.787 2.261 1.00 95.75 311 ALA A C 1
ATOM 2493 O O . ALA A 1 311 ? 12.164 -4.206 2.686 1.00 95.75 311 ALA A O 1
ATOM 2494 N N . LEU A 1 312 ? 10.449 -5.633 3.011 1.00 94.75 312 LEU A N 1
ATOM 2495 C CA . LEU A 1 312 ? 10.983 -6.178 4.253 1.00 94.75 312 LEU A CA 1
ATOM 2496 C C . LEU A 1 312 ? 11.928 -7.335 3.946 1.00 94.75 312 LEU A C 1
ATOM 2498 O O . LEU A 1 312 ? 11.686 -8.148 3.056 1.00 94.75 312 LEU A O 1
ATOM 2502 N N . VAL A 1 313 ? 13.008 -7.406 4.715 1.00 94.25 313 VAL A N 1
ATOM 2503 C CA . VAL A 1 313 ? 13.950 -8.523 4.710 1.00 94.25 313 VAL A CA 1
ATOM 2504 C C . VAL A 1 313 ? 14.182 -8.996 6.135 1.00 94.25 313 VAL A C 1
ATOM 2506 O O . VAL A 1 313 ? 14.095 -8.207 7.080 1.00 94.25 313 VAL A O 1
ATOM 2509 N N . ALA A 1 314 ? 14.515 -10.272 6.293 1.00 94.62 314 ALA A N 1
ATOM 2510 C CA . ALA A 1 314 ? 15.012 -10.775 7.563 1.00 94.62 314 ALA A CA 1
ATOM 2511 C C . ALA A 1 314 ? 16.337 -10.074 7.895 1.00 94.62 314 ALA A C 1
ATOM 2513 O O . ALA A 1 314 ? 17.228 -9.971 7.049 1.00 94.62 314 ALA A O 1
ATOM 2514 N N . SER A 1 315 ? 16.441 -9.567 9.119 1.00 92.69 315 SER A N 1
ATOM 2515 C CA . SER A 1 315 ? 17.665 -8.981 9.661 1.00 92.69 315 SER A CA 1
ATOM 2516 C C . SER A 1 315 ? 18.376 -9.984 10.560 1.00 92.69 315 SER A C 1
ATOM 2518 O O . SER A 1 315 ? 19.551 -10.271 10.365 1.00 92.69 315 SER A O 1
ATOM 2520 N N . GLU A 1 316 ? 17.653 -10.522 11.540 1.00 92.81 316 GLU A N 1
ATOM 2521 C CA . GLU A 1 316 ? 18.160 -11.479 12.522 1.00 92.81 316 GLU A CA 1
ATOM 2522 C C . GLU A 1 316 ? 16.997 -12.284 13.120 1.00 92.81 316 GLU A C 1
ATOM 2524 O O . GLU A 1 316 ? 15.834 -11.896 12.994 1.00 92.81 316 GLU A O 1
ATOM 2529 N N . PHE A 1 317 ? 17.303 -13.402 13.775 1.00 92.56 317 PHE A N 1
ATOM 2530 C CA . PHE A 1 317 ? 16.328 -14.170 14.546 1.00 92.56 317 PHE A CA 1
ATOM 2531 C C . PHE A 1 317 ? 16.469 -13.830 16.030 1.00 92.56 317 PHE A C 1
ATOM 2533 O O . PHE A 1 317 ? 17.545 -13.983 16.612 1.00 92.56 317 PHE A O 1
ATOM 2540 N N . ASP A 1 318 ? 15.386 -13.360 16.640 1.00 87.50 318 ASP A N 1
ATOM 2541 C CA . ASP A 1 318 ? 15.350 -13.010 18.051 1.00 87.50 318 ASP A CA 1
ATOM 2542 C C . ASP A 1 318 ? 15.202 -14.276 18.895 1.00 87.50 318 ASP A C 1
ATOM 2544 O O . ASP A 1 318 ? 14.106 -14.807 19.066 1.00 87.50 318 ASP A O 1
ATOM 2548 N N . LYS A 1 319 ? 16.320 -14.777 19.423 1.00 89.38 319 LYS A N 1
ATOM 2549 C CA . LYS A 1 319 ? 16.347 -16.024 20.200 1.00 89.38 319 LYS A CA 1
ATOM 2550 C C . LYS A 1 319 ? 15.559 -15.949 21.509 1.00 89.38 319 LYS A C 1
ATOM 2552 O O . LYS A 1 319 ? 15.154 -16.994 22.004 1.00 89.38 319 LYS A O 1
ATOM 2557 N N . ASN A 1 320 ? 15.348 -14.753 22.060 1.00 87.31 320 ASN A N 1
ATOM 2558 C CA . ASN A 1 320 ? 14.647 -14.596 23.335 1.00 87.31 320 ASN A CA 1
ATOM 2559 C C . ASN A 1 320 ? 13.133 -14.732 23.160 1.00 87.31 320 ASN A C 1
ATOM 2561 O O . ASN A 1 320 ? 12.457 -15.245 24.046 1.00 87.31 320 ASN A O 1
ATOM 2565 N N . PHE A 1 321 ? 12.614 -14.283 22.017 1.00 84.19 321 PHE A N 1
ATOM 2566 C CA . PHE A 1 321 ? 11.177 -14.268 21.742 1.00 84.19 321 PHE A CA 1
ATOM 2567 C C . PHE A 1 321 ? 10.736 -15.262 20.660 1.00 84.19 321 PHE A C 1
ATOM 2569 O O . PHE A 1 321 ? 9.545 -15.517 20.515 1.00 84.19 321 PHE A O 1
ATOM 2576 N N . GLY A 1 322 ? 11.674 -15.840 19.905 1.00 87.00 322 GLY A N 1
ATOM 2577 C CA . GLY A 1 322 ? 11.397 -16.848 18.883 1.00 87.00 322 GLY A CA 1
ATOM 2578 C C . GLY A 1 322 ? 10.838 -16.297 17.567 1.00 87.00 322 GLY A C 1
ATOM 2579 O O . GLY A 1 322 ? 10.180 -17.038 16.842 1.00 87.00 322 GLY A O 1
ATOM 2580 N N . TRP A 1 323 ? 11.081 -15.023 17.236 1.00 90.94 323 TRP A N 1
ATOM 2581 C CA . TRP A 1 323 ? 10.575 -14.395 16.005 1.00 90.94 323 TRP A CA 1
ATOM 2582 C C . TRP A 1 323 ? 11.667 -13.767 15.140 1.00 90.94 323 TRP A C 1
ATOM 2584 O O . TRP A 1 323 ? 12.785 -13.503 15.585 1.00 90.94 323 TRP A O 1
ATOM 2594 N N . ILE A 1 324 ? 11.331 -13.482 13.882 1.00 92.19 324 ILE A N 1
ATOM 2595 C CA . ILE A 1 324 ? 12.231 -12.810 12.944 1.00 92.19 324 ILE A CA 1
ATOM 2596 C C . ILE A 1 324 ? 12.174 -11.304 13.200 1.00 92.19 324 ILE A C 1
ATOM 2598 O O . ILE A 1 324 ? 11.105 -10.697 13.241 1.00 92.19 324 ILE A O 1
ATOM 2602 N N . ARG A 1 325 ? 13.339 -10.671 13.333 1.00 91.56 325 ARG A N 1
ATOM 2603 C CA . ARG A 1 325 ? 13.461 -9.216 13.250 1.00 91.56 325 ARG A CA 1
ATOM 2604 C C . ARG A 1 325 ? 13.614 -8.809 11.799 1.00 91.56 325 ARG A C 1
ATOM 2606 O O . ARG A 1 325 ? 14.390 -9.393 11.041 1.00 91.56 325 ARG A O 1
ATOM 2613 N N . PHE A 1 326 ? 12.890 -7.765 11.433 1.00 92.81 326 PHE A N 1
ATOM 2614 C CA . PHE A 1 326 ? 12.814 -7.290 10.062 1.00 92.81 326 PHE A CA 1
ATOM 2615 C C . PHE A 1 326 ? 13.600 -5.999 9.890 1.00 92.81 326 PHE A C 1
ATOM 2617 O O . PHE A 1 326 ? 13.514 -5.095 10.718 1.00 92.81 326 PHE A O 1
ATOM 2624 N N . ALA A 1 327 ? 14.316 -5.901 8.777 1.00 91.12 327 ALA A N 1
ATOM 2625 C CA . ALA A 1 327 ? 14.898 -4.661 8.301 1.00 91.12 327 ALA A CA 1
ATOM 2626 C C . ALA A 1 327 ? 14.184 -4.213 7.028 1.00 91.12 327 ALA A C 1
ATOM 2628 O O . ALA A 1 327 ? 13.705 -5.015 6.224 1.00 91.12 327 ALA A O 1
ATOM 2629 N N . ARG A 1 328 ? 14.156 -2.901 6.820 1.00 91.06 328 ARG A N 1
ATOM 2630 C CA . ARG A 1 328 ? 13.754 -2.321 5.547 1.00 91.06 328 ARG A CA 1
ATOM 2631 C C . ARG A 1 328 ? 14.930 -2.380 4.579 1.00 91.06 328 ARG A C 1
ATOM 2633 O O . ARG A 1 328 ? 16.018 -1.911 4.907 1.00 91.06 328 ARG A O 1
ATOM 2640 N N . ARG A 1 329 ? 14.696 -2.862 3.359 1.00 91.75 329 ARG A N 1
ATOM 2641 C CA . ARG A 1 329 ? 15.625 -2.676 2.241 1.00 91.75 329 ARG A CA 1
ATOM 2642 C C . ARG A 1 329 ? 14.924 -2.070 1.049 1.00 91.75 329 ARG A C 1
ATOM 2644 O O . ARG A 1 329 ? 13.745 -2.279 0.812 1.00 91.75 329 ARG A O 1
ATOM 2651 N N . ASN A 1 330 ? 15.686 -1.282 0.322 1.00 90.12 330 ASN A N 1
ATOM 2652 C CA . ASN A 1 330 ? 15.242 -0.527 -0.827 1.00 90.12 330 ASN A CA 1
ATOM 2653 C C . ASN A 1 330 ? 15.974 -1.088 -2.044 1.00 90.12 330 ASN A C 1
ATOM 2655 O O . ASN A 1 330 ? 17.197 -1.240 -1.992 1.00 90.12 330 ASN A O 1
ATOM 2659 N N . PHE A 1 331 ? 15.254 -1.400 -3.118 1.00 88.69 331 PHE A N 1
ATOM 2660 C CA . PHE A 1 331 ? 15.899 -1.885 -4.335 1.00 88.69 331 PHE A CA 1
ATOM 2661 C C . PHE A 1 331 ? 16.724 -0.766 -4.992 1.00 88.69 331 PHE A C 1
ATOM 2663 O O . PHE A 1 331 ? 16.479 0.427 -4.777 1.00 88.69 331 PHE A O 1
ATOM 2670 N N . CYS A 1 332 ? 17.745 -1.144 -5.761 1.00 84.44 332 CYS A N 1
ATOM 2671 C CA . CYS A 1 332 ? 18.569 -0.197 -6.519 1.00 84.44 332 CYS A CA 1
ATOM 2672 C C . CYS A 1 332 ? 17.979 0.135 -7.897 1.00 84.44 332 CYS A C 1
ATOM 2674 O O . CYS A 1 332 ? 18.371 1.129 -8.497 1.00 84.44 332 CYS A O 1
ATOM 2676 N N . HIS A 1 333 ? 17.025 -0.664 -8.377 1.00 79.38 333 HIS A N 1
ATOM 2677 C CA . HIS A 1 333 ? 16.328 -0.477 -9.645 1.00 79.38 333 HIS A CA 1
ATOM 2678 C C . HIS A 1 333 ? 14.869 -0.922 -9.516 1.00 79.38 333 HIS A C 1
ATOM 2680 O O . HIS A 1 333 ? 14.557 -1.814 -8.726 1.00 79.38 333 HIS A O 1
ATOM 2686 N N . SER A 1 334 ? 13.986 -0.276 -10.274 1.00 81.19 334 SER A N 1
ATOM 2687 C CA . SER A 1 334 ? 12.594 -0.700 -10.424 1.00 81.19 334 SER A CA 1
ATOM 2688 C C . SER A 1 334 ? 12.545 -1.963 -11.272 1.00 81.19 334 SER A C 1
ATOM 2690 O O . SER A 1 334 ? 13.375 -2.158 -12.165 1.00 81.19 334 SER A O 1
ATOM 2692 N N . PHE A 1 335 ? 11.588 -2.834 -10.991 1.00 80.75 335 PHE A N 1
ATOM 2693 C CA . PHE A 1 335 ? 11.405 -4.049 -11.768 1.00 80.75 335 PHE A CA 1
ATOM 2694 C C . PHE A 1 335 ? 10.473 -3.747 -12.941 1.00 80.75 335 PHE A C 1
ATOM 2696 O O . PHE A 1 335 ? 9.512 -3.011 -12.784 1.00 80.75 335 PHE A O 1
ATOM 2703 N N . GLY A 1 336 ? 10.701 -4.324 -14.123 1.00 82.12 336 GLY A N 1
ATOM 2704 C CA . GLY A 1 336 ? 9.743 -4.193 -15.237 1.00 82.12 336 GLY A CA 1
ATOM 2705 C C . GLY A 1 336 ? 8.415 -4.929 -14.993 1.00 82.12 336 GLY A C 1
ATOM 2706 O O . GLY A 1 336 ? 7.442 -4.723 -15.714 1.00 82.12 336 GLY A O 1
ATOM 2707 N N . VAL A 1 337 ? 8.386 -5.802 -13.983 1.00 91.31 337 VAL A N 1
ATOM 2708 C CA . VAL A 1 337 ? 7.261 -6.640 -13.559 1.00 91.31 337 VAL A CA 1
ATOM 2709 C C . VAL A 1 337 ? 7.343 -6.853 -12.044 1.00 91.31 337 VAL A C 1
ATOM 2711 O O . VAL A 1 337 ? 8.450 -6.830 -11.509 1.00 91.31 337 VAL A O 1
ATOM 2714 N N . PRO A 1 338 ? 6.233 -7.135 -11.344 1.00 95.38 338 PRO A N 1
ATOM 2715 C CA . PRO A 1 338 ? 6.273 -7.467 -9.922 1.00 95.38 338 PRO A CA 1
ATOM 2716 C C . PRO A 1 338 ? 7.257 -8.597 -9.617 1.00 95.38 338 PRO A C 1
ATOM 2718 O O . PRO A 1 338 ? 7.284 -9.620 -10.314 1.00 95.38 338 PRO A O 1
ATOM 2721 N N . SER A 1 339 ? 8.084 -8.408 -8.593 1.00 94.94 339 SER A N 1
ATOM 2722 C CA . SER A 1 339 ? 9.098 -9.386 -8.186 1.00 94.94 339 SER A CA 1
ATOM 2723 C C . SER A 1 339 ? 8.640 -10.115 -6.926 1.00 94.94 339 SER A C 1
ATOM 2725 O O . SER A 1 339 ? 8.140 -9.454 -6.018 1.00 94.94 339 SER A O 1
ATOM 2727 N N . PRO A 1 340 ? 8.808 -11.444 -6.821 1.00 96.75 340 PRO A N 1
ATOM 2728 C CA . PRO A 1 340 ? 8.529 -12.145 -5.573 1.00 96.75 340 PRO A CA 1
ATOM 2729 C C . PRO A 1 340 ? 9.438 -11.618 -4.456 1.00 96.75 340 PRO A C 1
ATOM 2731 O O . PRO A 1 340 ? 10.607 -11.292 -4.689 1.00 96.75 340 PRO A O 1
ATOM 2734 N N . VAL A 1 341 ? 8.894 -11.530 -3.246 1.00 96.69 341 VAL A N 1
ATOM 2735 C CA . VAL A 1 341 ? 9.618 -11.176 -2.021 1.00 96.69 341 VAL A CA 1
ATOM 2736 C C . VAL A 1 341 ? 9.217 -12.137 -0.908 1.00 96.69 341 VAL A C 1
ATOM 2738 O O . VAL A 1 341 ? 8.112 -12.659 -0.897 1.00 96.69 341 VAL A O 1
ATOM 2741 N N . ALA A 1 342 ? 10.119 -12.388 0.040 1.00 95.19 342 ALA A N 1
ATOM 2742 C CA . ALA A 1 342 ? 9.861 -13.377 1.087 1.00 95.19 342 ALA A CA 1
ATOM 2743 C C . ALA A 1 342 ? 8.830 -12.905 2.126 1.00 95.19 342 ALA A C 1
ATOM 2745 O O . ALA A 1 342 ? 8.108 -13.726 2.690 1.00 95.19 342 ALA A O 1
ATOM 2746 N N . PHE A 1 343 ? 8.776 -11.594 2.392 1.00 97.44 343 PHE A N 1
ATOM 2747 C CA . PHE A 1 343 ? 8.043 -11.055 3.533 1.00 97.44 343 PHE A CA 1
ATOM 2748 C C . PHE A 1 343 ? 7.019 -9.991 3.143 1.00 97.44 343 PHE A C 1
ATOM 2750 O O . PHE A 1 343 ? 7.340 -8.997 2.489 1.00 97.44 343 PHE A O 1
ATOM 2757 N N . PHE A 1 344 ? 5.799 -10.187 3.629 1.00 97.19 344 PHE A N 1
ATOM 2758 C CA . PHE A 1 344 ? 4.719 -9.221 3.680 1.00 97.19 344 PHE A CA 1
ATOM 2759 C C . PHE A 1 344 ? 5.024 -8.102 4.678 1.00 97.19 344 PHE A C 1
ATOM 2761 O O . PHE A 1 344 ? 5.536 -8.333 5.778 1.00 97.19 344 PHE A O 1
ATOM 2768 N N . THR A 1 345 ? 4.641 -6.886 4.299 1.00 94.12 345 THR A N 1
ATOM 2769 C CA . THR A 1 345 ? 4.645 -5.692 5.134 1.00 94.12 345 THR A CA 1
ATOM 2770 C C . THR A 1 345 ? 3.264 -5.029 5.160 1.00 94.12 345 THR A C 1
ATOM 2772 O O . THR A 1 345 ? 2.677 -4.788 4.105 1.00 94.12 345 THR A O 1
ATOM 2775 N N . PRO A 1 346 ? 2.758 -4.635 6.342 1.00 90.94 346 PRO A N 1
ATOM 2776 C CA . PRO A 1 346 ? 1.502 -3.907 6.476 1.00 90.94 346 PRO A CA 1
ATOM 2777 C C . PRO A 1 346 ? 1.652 -2.419 6.149 1.00 90.94 346 PRO A C 1
ATOM 2779 O O . PRO A 1 346 ? 0.673 -1.678 6.209 1.00 90.94 346 PRO A O 1
ATOM 2782 N N . HIS A 1 347 ? 2.869 -1.956 5.834 1.00 90.44 347 HIS A N 1
ATOM 2783 C CA . HIS A 1 347 ? 3.105 -0.563 5.467 1.00 90.44 347 HIS A CA 1
ATOM 2784 C C . HIS A 1 347 ? 2.342 -0.179 4.210 1.00 90.44 347 HIS A C 1
ATOM 2786 O O . HIS A 1 347 ? 1.660 0.839 4.217 1.00 90.44 347 HIS A O 1
ATOM 2792 N N . ASN A 1 348 ? 2.418 -1.001 3.168 1.00 95.00 348 ASN A N 1
ATOM 2793 C CA . ASN A 1 348 ? 1.537 -0.916 2.016 1.00 95.00 348 ASN A CA 1
ATOM 2794 C C . ASN A 1 348 ? 1.334 -2.328 1.486 1.00 95.00 348 ASN A C 1
ATOM 2796 O O . ASN A 1 348 ? 2.310 -3.055 1.269 1.00 95.00 348 ASN A O 1
ATOM 2800 N N . ALA A 1 349 ? 0.082 -2.693 1.255 1.00 97.38 349 ALA A N 1
ATOM 2801 C CA . ALA A 1 349 ? -0.273 -3.938 0.610 1.00 97.38 349 ALA A CA 1
ATOM 2802 C C . ALA A 1 349 ? -1.475 -3.760 -0.315 1.00 97.38 349 ALA A C 1
ATOM 2804 O O . ALA A 1 349 ? -2.362 -2.962 -0.028 1.00 97.38 349 ALA A O 1
ATOM 2805 N N . PHE A 1 350 ? -1.514 -4.513 -1.410 1.00 98.00 350 PHE A N 1
ATOM 2806 C CA . PHE A 1 350 ? -2.615 -4.527 -2.363 1.00 98.00 350 PHE A CA 1
ATOM 2807 C C . PHE A 1 350 ? -2.882 -5.942 -2.877 1.00 98.00 350 PHE A C 1
ATOM 2809 O O . PHE A 1 350 ? -1.962 -6.646 -3.289 1.00 98.00 350 PHE A O 1
ATOM 2816 N N . SER A 1 351 ? -4.142 -6.360 -2.858 1.00 97.62 351 SER A N 1
ATOM 2817 C CA . SER A 1 351 ? -4.557 -7.746 -3.131 1.00 97.62 351 SER A CA 1
ATOM 2818 C C . SER A 1 351 ? -6.056 -7.822 -3.427 1.00 97.62 351 SER A C 1
ATOM 2820 O O . SER A 1 351 ? -6.763 -6.814 -3.322 1.00 97.62 351 SER A O 1
ATOM 2822 N N . THR A 1 352 ? -6.563 -9.016 -3.750 1.00 96.56 352 THR A N 1
ATOM 2823 C CA . THR A 1 352 ? -8.010 -9.276 -3.689 1.00 96.56 352 THR A CA 1
ATOM 2824 C C . THR A 1 352 ? -8.503 -9.219 -2.241 1.00 96.56 352 THR A C 1
ATOM 2826 O O . THR A 1 352 ? -7.726 -9.374 -1.295 1.00 96.56 352 THR A O 1
ATOM 2829 N N . SER A 1 353 ? -9.798 -8.978 -2.043 1.00 96.06 353 SER A N 1
ATOM 2830 C CA . SER A 1 353 ? -10.399 -8.907 -0.705 1.00 96.06 353 SER A CA 1
ATOM 2831 C C . SER A 1 353 ? -10.491 -10.248 0.018 1.00 96.06 353 SER A C 1
ATOM 2833 O O . SER A 1 353 ? -10.773 -10.272 1.216 1.00 96.06 353 SER A O 1
ATOM 2835 N N . ASP A 1 354 ? -10.181 -11.355 -0.657 1.00 96.06 354 ASP A N 1
ATOM 2836 C CA . ASP A 1 354 ? -10.091 -12.687 -0.050 1.00 96.06 354 ASP A CA 1
ATOM 2837 C C . ASP A 1 354 ? -9.111 -12.712 1.124 1.00 96.06 354 ASP A C 1
ATOM 2839 O O . ASP A 1 354 ? -9.380 -13.371 2.128 1.00 96.06 354 ASP A O 1
ATOM 2843 N N . ILE A 1 355 ? -8.043 -11.906 1.057 1.00 97.00 355 ILE A N 1
ATOM 2844 C CA . ILE A 1 355 ? -7.045 -11.792 2.127 1.00 97.00 355 ILE A CA 1
ATOM 2845 C C . ILE A 1 355 ? -7.679 -11.401 3.465 1.00 97.00 355 ILE A C 1
ATOM 2847 O O . ILE A 1 355 ? -7.248 -11.877 4.508 1.00 97.00 355 ILE A O 1
ATOM 2851 N N . LEU A 1 356 ? -8.737 -10.581 3.449 1.00 95.62 356 LEU A N 1
ATOM 2852 C CA . LEU A 1 356 ? -9.415 -10.124 4.663 1.00 95.62 356 LEU A CA 1
ATOM 2853 C C . LEU A 1 356 ? -10.209 -11.238 5.344 1.00 95.62 356 LEU A C 1
ATOM 2855 O O . LEU A 1 356 ? -10.470 -11.160 6.539 1.00 95.62 356 LEU A O 1
ATOM 2859 N N . ARG A 1 357 ? -10.625 -12.251 4.583 1.00 94.19 357 ARG A N 1
ATOM 2860 C CA . ARG A 1 357 ? -11.430 -13.372 5.081 1.00 94.19 357 ARG A CA 1
ATOM 2861 C C . ARG A 1 357 ? -10.558 -14.556 5.466 1.00 94.19 357 ARG A C 1
ATOM 2863 O O . ARG A 1 357 ? -10.858 -15.249 6.428 1.00 94.19 357 ARG A O 1
ATOM 2870 N N . GLU A 1 358 ? -9.495 -14.786 4.707 1.00 95.69 358 GLU A N 1
ATOM 2871 C CA . GLU A 1 358 ? -8.624 -15.943 4.885 1.00 95.69 358 GLU A CA 1
ATOM 2872 C C . GLU A 1 358 ? -7.455 -15.671 5.830 1.00 95.69 358 GLU A C 1
ATOM 2874 O O . GLU A 1 358 ? -7.068 -16.555 6.585 1.00 95.69 358 GLU A O 1
ATOM 2879 N N . ALA A 1 359 ? -6.896 -14.461 5.796 1.00 95.88 359 ALA A N 1
ATOM 2880 C CA . ALA A 1 359 ? -5.753 -14.062 6.607 1.00 95.88 359 ALA A CA 1
ATOM 2881 C C . ALA A 1 359 ? -5.945 -12.640 7.180 1.00 95.88 359 ALA A C 1
ATOM 2883 O O . ALA A 1 359 ? -5.119 -11.756 6.924 1.00 95.88 359 ALA A O 1
ATOM 2884 N N . PRO A 1 360 ? -7.026 -12.384 7.951 1.00 94.69 360 PRO A N 1
ATOM 2885 C CA . PRO A 1 360 ? -7.219 -11.095 8.606 1.00 94.69 360 PRO A CA 1
ATOM 2886 C C . PRO A 1 360 ? -6.065 -10.779 9.562 1.00 94.69 360 PRO A C 1
ATOM 2888 O O . PRO A 1 360 ? -5.384 -11.677 10.079 1.00 94.69 360 PRO A O 1
ATOM 2891 N N . ALA A 1 361 ? -5.890 -9.484 9.837 1.00 92.75 361 ALA A N 1
ATOM 2892 C CA . ALA A 1 361 ? -5.013 -9.040 10.911 1.00 92.75 361 ALA A CA 1
ATOM 2893 C C . ALA A 1 361 ? -5.496 -9.657 12.228 1.00 92.75 361 ALA A C 1
ATOM 2895 O O . ALA A 1 361 ? -6.695 -9.714 12.489 1.00 92.75 361 ALA A O 1
ATOM 2896 N N . ASP A 1 362 ? -4.568 -10.153 13.041 1.00 91.94 362 ASP A N 1
ATOM 2897 C CA . ASP A 1 362 ? -4.927 -10.829 14.281 1.00 91.94 362 ASP A CA 1
ATOM 2898 C C . ASP A 1 362 ? -5.240 -9.815 15.395 1.00 91.94 362 ASP A C 1
ATOM 2900 O O . ASP A 1 362 ? -4.342 -9.062 15.790 1.00 91.94 362 ASP A O 1
ATOM 2904 N N . PRO A 1 363 ? -6.470 -9.798 15.936 1.00 90.38 363 PRO A N 1
ATOM 2905 C CA . PRO A 1 363 ? -6.815 -8.919 17.046 1.00 90.38 363 PRO A CA 1
ATOM 2906 C C . PRO A 1 363 ? -6.144 -9.295 18.380 1.00 90.38 363 PRO A C 1
ATOM 2908 O O . PRO A 1 363 ? -6.182 -8.509 19.322 1.00 90.38 363 PRO A O 1
ATOM 2911 N N . PHE A 1 364 ? -5.547 -10.480 18.512 1.00 87.81 364 PHE A N 1
ATOM 2912 C CA . PHE A 1 364 ? -5.001 -10.975 19.780 1.00 87.81 364 PHE A CA 1
ATOM 2913 C C . PHE A 1 364 ? -3.477 -10.868 19.889 1.00 87.81 364 PHE A C 1
ATOM 2915 O O . PHE A 1 364 ? -2.926 -11.186 20.939 1.00 87.81 364 PHE A O 1
ATOM 2922 N N . LEU A 1 365 ? -2.788 -10.384 18.850 1.00 84.75 365 LEU A N 1
ATOM 2923 C CA . LEU A 1 365 ? -1.326 -10.216 18.867 1.00 84.75 365 LEU A CA 1
ATOM 2924 C C . LEU A 1 365 ? -0.877 -8.844 19.387 1.00 84.75 365 LEU A C 1
ATOM 2926 O O . LEU A 1 365 ? 0.291 -8.483 19.249 1.00 84.75 365 LEU A O 1
ATOM 2930 N N . ASP A 1 366 ? -1.777 -8.076 19.998 1.00 77.62 366 ASP A N 1
ATOM 2931 C CA . ASP A 1 366 ? -1.494 -6.723 20.480 1.00 77.62 366 ASP A CA 1
ATOM 2932 C C . ASP A 1 366 ? -0.414 -6.667 21.570 1.00 77.62 366 ASP A C 1
ATOM 2934 O O . ASP A 1 366 ? 0.327 -5.686 21.618 1.00 77.62 366 ASP A O 1
ATOM 2938 N N . ALA A 1 367 ? -0.249 -7.718 22.389 1.00 71.06 367 ALA A N 1
ATOM 2939 C CA . ALA A 1 367 ? 0.861 -7.756 23.352 1.00 71.06 367 ALA A CA 1
ATOM 2940 C C . ALA A 1 367 ? 2.184 -8.248 22.746 1.00 71.06 367 ALA A C 1
ATOM 2942 O O . ALA A 1 367 ? 3.219 -8.203 23.416 1.00 71.06 367 ALA A O 1
ATOM 2943 N N . LEU A 1 368 ? 2.190 -8.692 21.483 1.00 78.56 368 LEU A N 1
ATOM 2944 C CA . LEU A 1 368 ? 3.436 -8.987 20.789 1.00 78.56 368 LEU A CA 1
ATOM 2945 C C . LEU A 1 368 ? 4.074 -7.702 20.277 1.00 78.56 368 LEU A C 1
ATOM 2947 O O . LEU A 1 368 ? 3.411 -6.786 19.789 1.00 78.56 368 LEU A O 1
ATOM 2951 N N . HIS A 1 369 ? 5.405 -7.683 20.291 1.00 80.00 369 HIS A N 1
ATOM 2952 C CA . HIS A 1 369 ? 6.162 -6.643 19.609 1.00 80.00 369 HIS A CA 1
ATOM 2953 C C . HIS A 1 369 ? 5.828 -6.661 18.112 1.00 80.00 369 HIS A C 1
ATOM 2955 O O . HIS A 1 369 ? 5.526 -7.713 17.546 1.00 80.00 369 HIS A O 1
ATOM 2961 N N . PHE A 1 370 ? 5.962 -5.514 17.441 1.00 83.69 370 PHE A N 1
ATOM 2962 C CA . PHE A 1 370 ? 5.655 -5.377 16.012 1.00 83.69 370 PHE A CA 1
ATOM 2963 C C . PHE A 1 370 ? 6.304 -6.472 15.143 1.00 83.69 370 PHE A C 1
ATOM 2965 O O . PHE A 1 370 ? 5.650 -7.042 14.277 1.00 83.69 370 PHE A O 1
ATOM 2972 N N . HIS A 1 371 ? 7.561 -6.844 15.413 1.00 89.00 371 HIS A N 1
ATOM 2973 C CA . HIS A 1 371 ? 8.237 -7.943 14.710 1.00 89.00 371 HIS A CA 1
ATOM 2974 C C . HIS A 1 371 ? 7.588 -9.319 14.937 1.00 89.00 371 HIS A C 1
ATOM 2976 O O . HIS A 1 371 ? 7.527 -10.123 14.006 1.00 89.00 371 HIS A O 1
ATOM 2982 N N . GLY A 1 372 ? 7.069 -9.579 16.139 1.00 90.50 372 GLY A N 1
ATOM 2983 C CA . GLY A 1 372 ? 6.291 -10.779 16.442 1.00 90.50 372 GLY A CA 1
ATOM 2984 C C . GLY A 1 372 ? 4.984 -10.810 15.654 1.00 90.50 372 GLY A C 1
ATOM 2985 O O . GLY A 1 372 ? 4.731 -11.781 14.947 1.00 90.50 372 GLY A O 1
ATOM 2986 N N . GLN A 1 373 ? 4.224 -9.706 15.670 1.00 89.50 373 GLN A N 1
ATOM 2987 C CA . GLN A 1 373 ? 2.988 -9.562 14.883 1.00 89.50 373 GLN A CA 1
ATOM 2988 C C . GLN A 1 373 ? 3.239 -9.822 13.390 1.00 89.50 373 GLN A C 1
ATOM 2990 O O . GLN A 1 373 ? 2.550 -10.631 12.771 1.00 89.50 373 GLN A O 1
ATOM 2995 N N . LEU A 1 374 ? 4.283 -9.199 12.828 1.00 92.38 374 LEU A N 1
ATOM 2996 C CA . LEU A 1 374 ? 4.684 -9.396 11.435 1.00 92.38 374 LEU A CA 1
ATOM 2997 C C . LEU A 1 374 ? 5.086 -10.837 11.128 1.00 92.38 374 LEU A C 1
ATOM 2999 O O . LEU A 1 374 ? 4.752 -11.340 10.058 1.00 92.38 374 LEU A O 1
ATOM 3003 N N . THR A 1 375 ? 5.820 -11.490 12.030 1.00 94.12 375 THR A N 1
ATOM 3004 C CA . THR A 1 375 ? 6.245 -12.882 11.839 1.00 94.12 375 THR A CA 1
ATOM 3005 C C . THR A 1 375 ? 5.022 -13.793 11.754 1.00 94.12 375 THR A C 1
ATOM 3007 O O . THR A 1 375 ? 4.902 -14.558 10.799 1.00 94.12 375 THR A O 1
ATOM 3010 N N . CYS A 1 376 ? 4.081 -13.664 12.694 1.00 93.44 376 CYS A N 1
ATOM 3011 C CA . CYS A 1 376 ? 2.845 -14.445 12.706 1.00 93.44 376 CYS A CA 1
ATOM 3012 C C . CYS A 1 376 ? 1.985 -14.198 11.458 1.00 93.44 376 CYS A C 1
ATOM 3014 O O . CYS A 1 376 ? 1.491 -15.150 10.858 1.00 93.44 376 CYS A O 1
ATOM 3016 N N . GLU A 1 377 ? 1.834 -12.941 11.035 1.00 93.38 377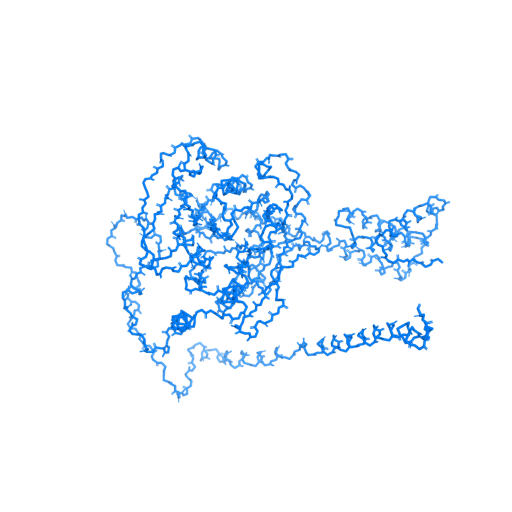 GLU A N 1
ATOM 3017 C CA . GLU A 1 377 ? 1.056 -12.599 9.840 1.00 93.38 377 GLU A CA 1
ATOM 3018 C C . GLU A 1 377 ? 1.693 -13.150 8.558 1.00 93.38 377 GLU A C 1
ATOM 3020 O O . GLU A 1 377 ? 0.994 -13.691 7.706 1.00 93.38 377 GLU A O 1
ATOM 3025 N N . ASN A 1 378 ? 3.022 -13.085 8.443 1.00 96.00 378 ASN A N 1
ATOM 3026 C CA . ASN A 1 378 ? 3.745 -13.687 7.325 1.00 96.00 378 ASN A CA 1
ATOM 3027 C C . ASN A 1 378 ? 3.527 -15.198 7.254 1.00 96.00 378 ASN A C 1
ATOM 3029 O O . ASN A 1 378 ? 3.212 -15.717 6.187 1.00 96.00 378 ASN A O 1
ATOM 3033 N N . VAL A 1 379 ? 3.663 -15.898 8.385 1.00 95.12 379 VAL A N 1
ATOM 3034 C CA . VAL A 1 379 ? 3.416 -17.344 8.448 1.00 95.12 379 VAL A CA 1
ATOM 3035 C C . VAL A 1 379 ? 1.987 -17.654 8.013 1.00 95.12 379 VAL A C 1
ATOM 3037 O O . VAL A 1 379 ? 1.803 -18.505 7.151 1.00 95.12 379 VAL A O 1
ATOM 3040 N N . ARG A 1 380 ? 0.993 -16.927 8.540 1.00 95.25 380 ARG A N 1
ATOM 3041 C CA . ARG A 1 380 ? -0.421 -17.115 8.188 1.00 95.25 380 ARG A CA 1
ATOM 3042 C C . ARG A 1 380 ? -0.686 -16.909 6.701 1.00 95.25 380 ARG A C 1
ATOM 3044 O O . ARG A 1 380 ? -1.381 -17.714 6.097 1.00 95.25 380 ARG A O 1
ATOM 3051 N N . LEU A 1 381 ? -0.145 -15.854 6.098 1.00 96.50 381 LEU A N 1
ATOM 3052 C CA . LEU A 1 381 ? -0.330 -15.608 4.667 1.00 96.50 381 LEU A CA 1
ATOM 3053 C C . LEU A 1 381 ? 0.212 -16.776 3.836 1.00 96.50 381 LEU A C 1
ATOM 3055 O O . LEU A 1 381 ? -0.531 -17.366 3.051 1.00 96.50 381 LEU A O 1
ATOM 3059 N N . HIS A 1 382 ? 1.465 -17.170 4.075 1.00 96.00 382 HIS A N 1
ATOM 3060 C CA . HIS A 1 382 ? 2.103 -18.265 3.340 1.00 96.00 382 HIS A CA 1
ATOM 3061 C C . HIS A 1 382 ? 1.370 -19.601 3.533 1.00 96.00 382 HIS A C 1
ATOM 3063 O O . HIS A 1 382 ? 1.153 -20.330 2.565 1.00 96.00 382 HIS A O 1
ATOM 3069 N N . THR A 1 383 ? 0.921 -19.927 4.750 1.00 95.88 383 THR A N 1
ATOM 3070 C CA . THR A 1 383 ? 0.189 -21.183 5.005 1.00 95.88 383 THR A CA 1
ATOM 3071 C C . THR A 1 383 ? -1.227 -21.190 4.429 1.00 95.88 383 THR A C 1
ATOM 3073 O O . THR A 1 383 ? -1.750 -22.263 4.136 1.00 95.88 383 THR A O 1
ATOM 3076 N N . HIS A 1 384 ? -1.831 -20.023 4.193 1.00 96.88 384 HIS A N 1
ATOM 3077 C CA . HIS A 1 384 ? -3.119 -19.879 3.502 1.00 96.88 384 HIS A CA 1
ATOM 3078 C C . HIS A 1 384 ? -2.998 -19.804 1.969 1.00 96.88 384 HIS A C 1
ATOM 3080 O O . HIS A 1 384 ? -3.985 -19.535 1.269 1.00 96.88 384 HIS A O 1
ATOM 3086 N N . GLY A 1 385 ? -1.804 -20.069 1.434 1.00 97.00 385 GLY A N 1
ATOM 3087 C CA . GLY A 1 385 ? -1.554 -20.077 -0.001 1.00 97.00 385 GLY A CA 1
ATOM 3088 C C . GLY A 1 385 ? -1.538 -18.669 -0.593 1.00 97.00 385 GLY A C 1
ATOM 3089 O O . GLY A 1 385 ? -2.190 -18.432 -1.617 1.00 97.00 385 GLY A O 1
ATOM 3090 N N . TRP A 1 386 ? -0.873 -17.731 0.085 1.00 97.81 386 TRP A N 1
ATOM 3091 C CA . TRP A 1 386 ? -0.590 -16.400 -0.441 1.00 97.81 386 TRP A CA 1
ATOM 3092 C C . TRP A 1 386 ? 0.894 -16.237 -0.758 1.00 97.81 386 TRP A C 1
ATOM 3094 O O . TRP A 1 386 ? 1.737 -16.335 0.130 1.00 97.81 386 TRP A O 1
ATOM 3104 N N . ASP A 1 387 ? 1.193 -15.879 -2.006 1.00 97.50 387 ASP A N 1
ATOM 3105 C CA . ASP A 1 387 ? 2.533 -15.488 -2.438 1.00 97.50 387 ASP A CA 1
ATOM 3106 C C . ASP A 1 387 ? 2.702 -13.968 -2.312 1.00 97.50 387 ASP A C 1
ATOM 3108 O O . ASP A 1 387 ? 1.850 -13.188 -2.753 1.00 97.50 387 ASP A O 1
ATOM 3112 N N . VAL A 1 388 ? 3.837 -13.521 -1.774 1.00 98.06 388 VAL A N 1
ATOM 3113 C CA . VAL A 1 388 ? 4.129 -12.090 -1.617 1.00 98.06 388 VAL A CA 1
ATOM 3114 C C . VAL A 1 388 ? 4.996 -11.583 -2.768 1.00 98.06 388 VAL A C 1
ATOM 3116 O O . VAL A 1 388 ? 6.058 -12.121 -3.080 1.00 98.06 388 VAL A O 1
ATOM 3119 N N . PHE A 1 389 ? 4.564 -10.487 -3.378 1.00 98.12 389 PHE A N 1
ATOM 3120 C CA . PHE A 1 389 ? 5.278 -9.779 -4.433 1.00 98.12 389 PHE A CA 1
ATOM 3121 C C . PHE A 1 389 ? 5.506 -8.327 -4.032 1.00 98.12 389 PHE A C 1
ATOM 3123 O O . PHE A 1 389 ? 4.742 -7.756 -3.268 1.00 98.12 389 PHE A O 1
ATOM 3130 N N . THR A 1 390 ? 6.529 -7.692 -4.584 1.00 97.06 390 THR A N 1
ATOM 3131 C CA . THR A 1 390 ? 6.678 -6.235 -4.582 1.00 97.06 390 THR A CA 1
ATOM 3132 C C . THR A 1 390 ? 6.216 -5.692 -5.942 1.00 97.06 390 THR A C 1
ATOM 3134 O O . THR A 1 390 ? 6.455 -6.362 -6.954 1.00 97.06 390 THR A O 1
ATOM 3137 N N . PRO A 1 391 ? 5.532 -4.533 -6.005 1.00 96.19 391 PRO A N 1
ATOM 3138 C CA . PRO A 1 391 ? 5.165 -3.893 -7.265 1.00 96.19 391 PRO A CA 1
ATOM 3139 C C . PRO A 1 391 ? 6.387 -3.587 -8.141 1.00 96.19 391 PRO A C 1
ATOM 3141 O O . PRO A 1 391 ? 7.532 -3.609 -7.690 1.00 96.19 391 PRO A O 1
ATOM 3144 N N . CYS A 1 392 ? 6.142 -3.274 -9.411 1.00 92.88 392 CYS A N 1
ATOM 3145 C CA . CYS A 1 392 ? 7.188 -2.915 -10.368 1.00 92.88 392 CYS A CA 1
ATOM 3146 C C . CYS A 1 392 ? 7.914 -1.609 -9.984 1.00 92.88 392 CYS A C 1
ATOM 3148 O O . CYS A 1 392 ? 9.123 -1.476 -10.185 1.00 92.88 392 CYS A O 1
ATOM 3150 N N . ALA A 1 393 ? 7.194 -0.676 -9.359 1.00 90.38 393 ALA A N 1
ATOM 3151 C CA . ALA A 1 393 ? 7.673 0.644 -8.975 1.00 90.38 393 ALA A CA 1
ATOM 3152 C C . ALA A 1 393 ? 7.178 1.045 -7.578 1.00 90.38 393 ALA A C 1
ATOM 3154 O O . ALA A 1 393 ? 6.290 0.422 -6.995 1.00 90.38 393 ALA A O 1
ATOM 3155 N N . ASN A 1 394 ? 7.752 2.114 -7.027 1.00 91.00 394 ASN A N 1
ATOM 3156 C CA . ASN A 1 394 ? 7.246 2.719 -5.804 1.00 91.00 394 ASN A CA 1
ATOM 3157 C C . ASN A 1 394 ? 5.997 3.569 -6.096 1.00 91.00 394 ASN A C 1
ATOM 3159 O O . ASN A 1 394 ? 6.089 4.592 -6.771 1.00 91.00 394 ASN A O 1
ATOM 3163 N N . PHE A 1 395 ? 4.845 3.180 -5.545 1.00 91.31 395 PHE A N 1
ATOM 3164 C CA . PHE A 1 395 ? 3.579 3.901 -5.751 1.00 91.31 395 PHE A CA 1
ATOM 3165 C C . PHE A 1 395 ? 3.175 4.816 -4.599 1.00 91.31 395 PHE A C 1
ATOM 3167 O O . PHE A 1 395 ? 2.191 5.548 -4.721 1.00 91.31 395 PHE A O 1
ATOM 3174 N N . THR A 1 396 ? 3.913 4.781 -3.491 1.00 91.25 396 THR A N 1
ATOM 3175 C CA . THR A 1 396 ? 3.611 5.591 -2.313 1.00 91.25 396 THR A CA 1
ATOM 3176 C C . THR A 1 396 ? 4.859 6.165 -1.660 1.00 91.25 396 THR A C 1
ATOM 3178 O O . THR A 1 396 ? 5.910 5.522 -1.604 1.00 91.25 396 THR A O 1
ATOM 3181 N N . TRP A 1 397 ? 4.749 7.386 -1.143 1.00 89.69 397 TRP A N 1
ATOM 3182 C CA . TRP A 1 397 ? 5.808 8.058 -0.391 1.00 89.69 397 TRP A CA 1
ATOM 3183 C C . TRP A 1 397 ? 5.323 8.437 0.999 1.00 89.69 397 TRP A C 1
ATOM 3185 O O . TRP A 1 397 ? 4.166 8.802 1.178 1.00 89.69 397 TRP A O 1
ATOM 3195 N N . GLU A 1 398 ? 6.225 8.346 1.967 1.00 84.50 398 GLU A N 1
ATOM 3196 C CA . GLU A 1 398 ? 6.032 8.822 3.340 1.00 84.50 398 GLU A CA 1
ATOM 3197 C C . GLU A 1 398 ? 6.791 10.146 3.530 1.00 84.50 398 GLU A C 1
ATOM 3199 O O . GLU A 1 398 ? 7.830 10.344 2.894 1.00 84.50 398 GLU A O 1
ATOM 3204 N N . THR A 1 399 ? 6.320 11.060 4.386 1.00 77.25 399 THR A N 1
ATOM 3205 C CA . THR A 1 399 ? 7.089 12.287 4.672 1.00 77.25 399 THR A CA 1
ATOM 3206 C C . THR A 1 399 ? 8.432 11.933 5.336 1.00 77.25 399 THR A C 1
ATOM 3208 O O . THR A 1 399 ? 8.548 11.012 6.158 1.00 77.25 399 THR A O 1
ATOM 3211 N N . THR A 1 400 ? 9.494 12.680 5.025 1.00 68.31 400 THR A N 1
ATOM 3212 C CA . THR A 1 400 ? 10.759 12.596 5.778 1.00 68.31 400 THR A CA 1
ATOM 3213 C C . THR A 1 400 ? 10.608 13.126 7.194 1.00 68.31 400 THR A C 1
ATOM 3215 O O . THR A 1 400 ? 11.320 12.653 8.085 1.00 68.31 400 THR A O 1
ATOM 3218 N N . HIS A 1 401 ? 9.678 14.061 7.412 1.00 62.94 401 HIS A N 1
ATOM 3219 C CA . HIS A 1 401 ? 9.303 14.525 8.740 1.00 62.94 401 HIS A CA 1
ATOM 3220 C C . HIS A 1 401 ? 8.920 13.324 9.633 1.00 62.94 401 HIS A C 1
ATOM 3222 O O . HIS A 1 401 ? 9.447 13.184 10.741 1.00 62.94 401 HIS A O 1
ATOM 3228 N N . ASP A 1 402 ? 8.117 12.389 9.118 1.00 58.12 402 ASP A N 1
ATOM 3229 C CA . ASP A 1 402 ? 7.763 11.162 9.835 1.00 58.12 402 ASP A CA 1
ATOM 3230 C C . ASP A 1 402 ? 8.895 10.148 9.867 1.00 58.12 402 ASP A C 1
ATOM 3232 O O . ASP A 1 402 ? 9.105 9.501 10.887 1.00 58.12 402 ASP A O 1
ATOM 3236 N N . SER A 1 403 ? 9.677 10.026 8.794 1.00 53.81 403 SER A N 1
ATOM 3237 C CA . SER A 1 403 ? 10.799 9.078 8.740 1.00 53.81 403 SER A CA 1
ATOM 3238 C C . SER A 1 403 ? 11.842 9.356 9.831 1.00 53.81 403 SER A C 1
ATOM 3240 O O . SER A 1 403 ? 12.326 8.427 10.481 1.00 53.81 403 SER A O 1
ATOM 3242 N N . ARG A 1 404 ? 12.153 10.636 10.085 1.00 50.41 404 ARG A N 1
ATOM 3243 C CA . ARG A 1 404 ? 13.103 11.061 11.129 1.00 50.41 404 ARG A CA 1
ATOM 3244 C C . ARG A 1 404 ? 12.579 10.801 12.546 1.00 50.41 404 ARG A C 1
ATOM 3246 O O . ARG A 1 404 ? 13.382 10.554 13.439 1.00 50.41 404 ARG A O 1
ATOM 3253 N N . GLN A 1 405 ? 11.260 10.807 12.754 1.00 48.47 405 GLN A N 1
ATOM 3254 C CA . GLN A 1 405 ? 10.648 10.534 14.064 1.00 48.47 405 GLN A CA 1
ATOM 3255 C C . GLN A 1 405 ? 10.324 9.047 14.277 1.00 48.47 405 GLN A C 1
ATOM 3257 O O . GLN A 1 405 ? 10.482 8.526 15.382 1.00 48.47 405 GLN A O 1
ATOM 3262 N N . ALA A 1 406 ? 9.930 8.335 13.220 1.00 47.38 406 ALA A N 1
ATOM 3263 C CA . ALA A 1 406 ? 9.589 6.916 13.238 1.00 47.38 406 ALA A CA 1
ATOM 3264 C C . ALA A 1 406 ? 10.819 6.011 13.392 1.00 47.38 406 ALA A C 1
ATOM 3266 O O . ALA A 1 406 ? 10.702 4.950 14.009 1.00 47.38 406 ALA A O 1
ATOM 3267 N N . LEU A 1 407 ? 12.000 6.450 12.928 1.00 42.38 407 LEU A N 1
ATOM 3268 C CA . LEU A 1 407 ? 13.288 5.805 13.228 1.00 42.38 407 LEU A CA 1
ATOM 3269 C C . LEU A 1 407 ? 13.546 5.672 14.742 1.00 42.38 407 LEU A C 1
ATOM 3271 O O . LEU A 1 407 ? 14.301 4.794 15.148 1.00 42.38 407 LEU A O 1
ATOM 3275 N N . GLY A 1 408 ? 12.878 6.479 15.576 1.00 38.25 408 GLY A N 1
ATOM 3276 C CA . GLY A 1 408 ? 12.894 6.340 17.033 1.00 38.25 408 GLY A CA 1
ATOM 3277 C C . GLY A 1 408 ? 11.690 5.612 17.652 1.00 38.25 408 GLY A C 1
ATOM 3278 O O . GLY A 1 408 ? 11.712 5.398 18.860 1.00 38.25 408 GLY A O 1
ATOM 3279 N N . ARG A 1 409 ? 10.625 5.265 16.899 1.00 40.31 409 ARG A N 1
ATOM 3280 C CA . ARG A 1 409 ? 9.303 4.922 17.491 1.00 40.31 409 ARG A CA 1
ATOM 3281 C C . ARG A 1 409 ? 8.476 3.794 16.848 1.00 40.31 409 ARG A C 1
ATOM 3283 O O . ARG A 1 409 ? 7.452 3.439 17.414 1.00 40.31 409 ARG A O 1
ATOM 3290 N N . LEU A 1 410 ? 8.878 3.174 15.729 1.00 39.59 410 LEU A N 1
ATOM 3291 C CA . LEU A 1 410 ? 8.207 1.936 15.235 1.00 39.59 410 LEU A CA 1
ATOM 3292 C C . LEU A 1 410 ? 8.433 0.706 16.134 1.00 39.59 410 LEU A C 1
ATOM 3294 O O . LEU A 1 410 ? 7.867 -0.366 15.936 1.00 39.59 410 LEU A O 1
ATOM 3298 N N . PHE A 1 411 ? 9.263 0.900 17.142 1.00 42.97 411 PHE A N 1
ATOM 3299 C CA . PHE A 1 411 ? 9.300 0.203 18.408 1.00 42.97 411 PHE A CA 1
ATOM 3300 C C . PHE A 1 411 ? 7.933 0.292 19.103 1.00 42.97 411 PHE A C 1
ATOM 3302 O O . PHE A 1 411 ? 7.680 1.239 19.842 1.00 42.97 411 PHE A O 1
ATOM 3309 N N . GLY A 1 412 ? 7.026 -0.659 18.845 1.00 41.78 412 GLY A N 1
ATOM 3310 C CA . GLY A 1 412 ? 5.756 -0.749 19.574 1.00 41.78 412 GLY A CA 1
ATOM 3311 C C . GLY A 1 412 ? 6.010 -0.618 21.077 1.00 41.78 412 GLY A C 1
ATOM 3312 O O . GLY A 1 412 ? 6.731 -1.430 21.628 1.00 41.78 412 GLY A O 1
ATOM 3313 N N . THR A 1 413 ? 5.524 0.449 21.716 1.00 41.03 413 THR A N 1
ATOM 3314 C CA . THR A 1 413 ? 5.740 0.795 23.143 1.00 41.03 413 THR A CA 1
ATOM 3315 C C . THR A 1 413 ? 7.182 0.784 23.702 1.00 41.03 413 THR A C 1
ATOM 3317 O O . THR A 1 413 ? 7.368 1.184 24.845 1.00 41.03 413 THR A O 1
ATOM 3320 N N . THR A 1 414 ? 8.225 0.421 22.949 1.00 41.31 414 THR A N 1
ATOM 3321 C CA . THR A 1 414 ? 9.588 0.208 23.478 1.00 41.31 414 THR A CA 1
ATOM 3322 C C . THR A 1 414 ? 10.495 1.442 23.395 1.00 41.31 414 THR A C 1
ATOM 3324 O O . THR A 1 414 ? 11.710 1.304 23.289 1.00 41.31 414 THR A O 1
ATOM 3327 N N . SER A 1 415 ? 9.944 2.663 23.421 1.00 39.44 415 SER A N 1
ATOM 3328 C CA . SER A 1 415 ? 10.768 3.875 23.594 1.00 39.44 415 SER A CA 1
ATOM 3329 C C . SER A 1 415 ? 11.148 4.141 25.053 1.00 39.44 415 SER A C 1
ATOM 3331 O O . SER A 1 415 ? 11.947 5.038 25.314 1.00 39.44 415 SER A O 1
ATOM 3333 N N . GLU A 1 416 ? 10.617 3.374 26.006 1.00 40.50 416 GLU A N 1
ATOM 3334 C CA . GLU A 1 416 ? 11.243 3.293 27.320 1.00 40.50 416 GLU A CA 1
ATOM 3335 C C . GLU A 1 416 ? 12.408 2.291 27.271 1.00 40.50 416 GLU A C 1
ATOM 3337 O O . GLU A 1 416 ? 12.262 1.210 26.706 1.00 40.50 416 GLU A O 1
ATOM 3342 N N . PRO A 1 417 ? 13.551 2.581 27.918 1.00 43.31 417 PRO A N 1
ATOM 3343 C CA . PRO A 1 417 ? 14.594 1.592 28.214 1.00 43.31 417 PRO A CA 1
ATOM 3344 C C . PRO A 1 417 ? 14.090 0.377 29.025 1.00 43.31 417 PRO A C 1
ATOM 3346 O O . PRO A 1 417 ? 14.845 -0.566 29.261 1.00 43.31 417 PRO A O 1
ATOM 3349 N N . TYR A 1 418 ? 12.826 0.387 29.457 1.00 40.00 418 TYR A N 1
ATOM 3350 C CA . TYR A 1 418 ? 12.114 -0.763 29.992 1.00 40.00 418 TYR A CA 1
ATOM 3351 C C . TYR A 1 418 ? 11.864 -1.802 28.884 1.00 40.00 418 TYR A C 1
ATOM 3353 O O . TYR A 1 418 ? 11.328 -1.484 27.831 1.00 40.00 418 TYR A O 1
ATOM 3361 N N . CYS A 1 419 ? 12.197 -3.066 29.158 1.00 45.31 419 CYS A N 1
ATOM 3362 C CA . CYS A 1 419 ? 11.857 -4.265 28.364 1.00 45.31 419 CYS A CA 1
ATOM 3363 C C . CYS A 1 419 ? 12.891 -4.802 27.357 1.00 45.31 419 CYS A C 1
ATOM 3365 O O . CYS A 1 419 ? 12.535 -5.611 26.504 1.00 45.31 419 CYS A O 1
ATOM 3367 N N . ARG A 1 420 ? 14.193 -4.507 27.502 1.00 47.59 420 ARG A N 1
ATOM 3368 C CA . ARG A 1 420 ? 15.190 -5.532 27.107 1.00 47.59 420 ARG A CA 1
ATOM 3369 C C . ARG A 1 420 ? 15.217 -6.710 28.090 1.00 47.59 420 ARG A C 1
ATOM 3371 O O . ARG A 1 420 ? 15.408 -7.838 27.652 1.00 47.59 420 ARG A O 1
ATOM 3378 N N . ASP A 1 421 ? 14.932 -6.449 29.370 1.00 45.81 421 ASP A N 1
ATOM 3379 C CA . ASP A 1 421 ? 15.079 -7.442 30.450 1.00 45.81 421 ASP A CA 1
ATOM 3380 C C . ASP A 1 421 ? 13.752 -7.994 30.992 1.00 45.81 421 ASP A C 1
ATOM 3382 O O . ASP A 1 421 ? 13.731 -9.002 31.694 1.00 45.81 421 ASP A O 1
ATOM 3386 N N . LYS A 1 422 ? 12.623 -7.357 30.669 1.00 48.25 422 LYS A N 1
ATOM 3387 C CA . LYS A 1 422 ? 11.286 -7.867 30.992 1.00 48.25 422 LYS A CA 1
ATOM 3388 C C . LYS A 1 422 ? 10.658 -8.336 29.688 1.00 48.25 422 LYS A C 1
ATOM 3390 O O . LYS A 1 422 ? 10.349 -7.509 28.837 1.00 48.25 422 LYS A O 1
ATOM 3395 N N . GLY A 1 423 ? 10.553 -9.653 29.509 1.00 53.38 423 GLY A N 1
ATOM 3396 C CA . GLY A 1 423 ? 9.826 -10.238 28.382 1.00 53.38 423 GLY A CA 1
ATOM 3397 C C . GLY A 1 423 ? 8.348 -9.815 28.365 1.00 53.38 423 GLY A C 1
ATOM 3398 O O . GLY A 1 423 ? 7.919 -9.083 29.264 1.00 53.38 423 GLY A O 1
ATOM 3399 N N . PRO A 1 424 ? 7.549 -10.252 27.369 1.00 54.81 424 PRO A N 1
ATOM 3400 C CA . PRO A 1 424 ? 6.110 -10.004 27.382 1.00 54.81 424 PRO A CA 1
ATOM 3401 C C . PRO A 1 424 ? 5.544 -10.463 28.726 1.00 54.81 424 PRO A C 1
ATOM 3403 O O . PRO A 1 424 ? 6.040 -11.442 29.289 1.00 54.81 424 PRO A O 1
ATOM 3406 N N . ASN A 1 425 ? 4.548 -9.745 29.256 1.00 60.69 425 ASN A N 1
ATOM 3407 C CA . ASN A 1 425 ? 3.913 -10.123 30.517 1.00 60.69 425 ASN A CA 1
ATOM 3408 C C . ASN A 1 425 ? 3.541 -11.620 30.436 1.00 60.69 425 ASN A C 1
ATOM 3410 O O . ASN A 1 425 ? 2.731 -11.973 29.578 1.00 60.69 425 ASN A O 1
ATOM 3414 N N . PRO A 1 426 ? 4.154 -12.498 31.252 1.00 63.09 426 PRO A N 1
ATOM 3415 C CA . PRO A 1 426 ? 4.056 -13.940 31.061 1.00 63.09 426 PRO A CA 1
ATOM 3416 C C . PRO A 1 426 ? 2.624 -14.453 31.222 1.00 63.09 426 PRO A C 1
ATOM 3418 O O . PRO A 1 426 ? 2.262 -15.425 30.568 1.00 63.09 426 PRO A O 1
ATOM 3421 N N . GLU A 1 427 ? 1.798 -13.780 32.028 1.00 64.62 427 GLU A N 1
ATOM 3422 C CA . GLU A 1 427 ? 0.380 -14.116 32.188 1.00 64.62 427 GLU A CA 1
ATOM 3423 C C . GLU A 1 427 ? -0.416 -13.787 30.917 1.00 64.62 427 GLU A C 1
ATOM 3425 O O . GLU A 1 427 ? -1.116 -14.650 30.391 1.00 64.62 427 GLU A O 1
ATOM 3430 N N . LEU A 1 428 ? -0.226 -12.583 30.359 1.00 59.03 428 LEU A N 1
ATOM 3431 C CA . LEU A 1 428 ? -0.859 -12.177 29.096 1.00 59.03 428 LEU A CA 1
ATOM 3432 C C . LEU A 1 428 ? -0.366 -13.019 27.921 1.00 59.03 428 LEU A C 1
ATOM 3434 O O . LEU A 1 428 ? -1.154 -13.413 27.067 1.00 59.03 428 LEU A O 1
ATOM 3438 N N . PHE A 1 429 ? 0.930 -13.329 27.879 1.00 61.53 429 PHE A N 1
ATOM 3439 C CA . PHE A 1 429 ? 1.498 -14.180 26.843 1.00 61.53 429 PHE A CA 1
ATOM 3440 C C . PHE A 1 429 ? 0.946 -15.603 26.929 1.00 61.53 429 PHE A C 1
ATOM 3442 O O . PHE A 1 429 ? 0.684 -16.204 25.895 1.00 61.53 429 PHE A O 1
ATOM 3449 N N . LEU A 1 430 ? 0.728 -16.144 28.133 1.00 66.69 430 LEU A N 1
ATOM 3450 C CA . LEU A 1 430 ? 0.117 -17.461 28.303 1.00 66.69 430 LEU A CA 1
ATOM 3451 C C . LEU A 1 430 ? -1.352 -17.461 27.859 1.00 66.69 430 LEU A C 1
ATOM 3453 O O . LEU A 1 430 ? -1.761 -18.374 27.146 1.00 66.69 430 LEU A O 1
ATOM 3457 N N . GLU A 1 431 ? -2.126 -16.434 28.217 1.00 64.62 431 GLU A N 1
ATOM 3458 C CA . GLU A 1 431 ? -3.517 -16.275 27.771 1.00 64.62 431 GLU A CA 1
ATOM 3459 C C . GLU A 1 431 ? -3.608 -16.127 26.244 1.00 64.62 431 GLU A C 1
ATOM 3461 O O . GLU A 1 431 ? -4.402 -16.806 25.590 1.00 64.62 431 GLU A O 1
ATOM 3466 N N . GLN A 1 432 ? -2.762 -15.279 25.655 1.00 61.47 432 GLN A N 1
ATOM 3467 C CA . GLN A 1 432 ? -2.706 -15.076 24.209 1.00 61.47 432 GLN A CA 1
ATOM 3468 C C . GLN A 1 432 ? -2.202 -16.310 23.476 1.00 61.47 432 GLN A C 1
ATOM 3470 O O . GLN A 1 432 ? -2.750 -16.644 22.433 1.00 61.47 432 GLN A O 1
ATOM 3475 N N . LYS A 1 433 ? -1.213 -17.020 24.026 1.00 63.12 433 LYS A N 1
ATOM 3476 C CA . LYS A 1 433 ? -0.743 -18.294 23.484 1.00 63.12 433 LYS A CA 1
ATOM 3477 C C . LYS A 1 433 ? -1.862 -19.329 23.491 1.00 63.12 433 LYS A C 1
ATOM 3479 O O . LYS A 1 433 ? -2.090 -19.946 22.464 1.00 63.12 433 LYS A O 1
ATOM 3484 N N . LEU A 1 434 ? -2.602 -19.475 24.592 1.00 63.12 434 LEU A N 1
ATOM 3485 C CA . LEU A 1 434 ? -3.746 -20.392 24.662 1.00 63.12 434 LEU A CA 1
ATOM 3486 C C . LEU A 1 434 ? -4.816 -20.052 23.614 1.00 63.12 434 LEU A C 1
ATOM 3488 O O . LEU A 1 434 ? -5.344 -20.954 22.968 1.00 63.12 434 LEU A O 1
ATOM 3492 N N . ARG A 1 435 ? -5.109 -18.761 23.407 1.00 58.03 435 ARG A N 1
ATOM 3493 C CA . ARG A 1 435 ? -6.043 -18.306 22.362 1.00 58.03 435 ARG A CA 1
ATOM 3494 C C . ARG A 1 435 ? -5.505 -18.536 20.950 1.00 58.03 435 ARG A C 1
ATOM 3496 O O . ARG A 1 435 ? -6.241 -19.023 20.100 1.00 58.03 435 ARG A O 1
ATOM 3503 N N . ALA A 1 436 ? -4.239 -18.214 20.701 1.00 52.28 436 ALA A N 1
ATOM 3504 C CA . ALA A 1 436 ? -3.591 -18.408 19.409 1.00 52.28 436 ALA A CA 1
ATOM 3505 C C . ALA A 1 436 ? -3.499 -19.899 19.052 1.00 52.28 436 ALA A C 1
ATOM 3507 O O . ALA A 1 436 ? -3.867 -20.278 17.944 1.00 52.28 436 ALA A O 1
ATOM 3508 N N . ASP A 1 437 ? -3.104 -20.750 20.001 1.00 52.25 437 ASP A N 1
ATOM 3509 C CA . ASP A 1 437 ? -3.057 -22.207 19.847 1.00 52.25 437 ASP A CA 1
ATOM 3510 C C . ASP A 1 437 ? -4.463 -22.775 19.570 1.00 52.25 437 ASP A C 1
ATOM 3512 O O . ASP A 1 437 ? -4.616 -23.653 18.723 1.00 52.25 437 ASP A O 1
ATOM 3516 N N . ALA A 1 438 ? -5.513 -22.233 20.204 1.00 54.34 438 ALA A N 1
ATOM 3517 C CA . ALA A 1 438 ? -6.901 -22.608 19.914 1.00 54.34 438 ALA A CA 1
ATOM 3518 C C . ALA A 1 438 ? -7.370 -22.189 18.505 1.00 54.34 438 ALA A C 1
ATOM 3520 O O . ALA A 1 438 ? -8.218 -22.858 17.920 1.00 54.34 438 ALA A O 1
ATOM 3521 N N . MET A 1 439 ? -6.821 -21.108 17.938 1.00 45.00 439 MET A N 1
ATOM 3522 C CA . MET A 1 439 ? -7.132 -20.670 16.569 1.00 45.00 439 MET A CA 1
ATOM 3523 C C . MET A 1 439 ? -6.322 -21.407 15.495 1.00 45.00 439 MET A C 1
ATOM 3525 O O . MET A 1 439 ? -6.787 -21.530 14.362 1.00 45.00 439 MET A O 1
ATOM 3529 N N . LEU A 1 440 ? -5.117 -21.878 15.828 1.00 39.56 440 LEU A N 1
ATOM 3530 C CA . LEU A 1 440 ? -4.239 -22.605 14.906 1.00 39.56 440 LEU A CA 1
ATOM 3531 C C . LEU A 1 440 ? -4.632 -24.078 14.740 1.00 39.56 440 LEU A C 1
ATOM 3533 O O . LEU A 1 440 ? -4.274 -24.679 13.727 1.00 39.56 440 LEU A O 1
ATOM 3537 N N . ASP A 1 441 ? -5.393 -24.640 15.682 1.00 41.72 441 ASP A N 1
ATOM 3538 C CA . ASP A 1 441 ? -5.882 -26.015 15.606 1.00 41.72 441 ASP A CA 1
ATOM 3539 C C . ASP A 1 441 ? -7.374 -26.140 15.971 1.00 41.72 441 ASP A C 1
ATOM 3541 O O . ASP A 1 441 ? -7.732 -26.590 17.065 1.00 41.72 441 ASP A O 1
ATOM 3545 N N . PRO A 1 442 ? -8.282 -25.772 15.048 1.00 42.78 442 PRO A N 1
ATOM 3546 C CA . PRO A 1 442 ? -9.715 -25.908 15.284 1.00 42.78 442 PRO A CA 1
ATOM 3547 C C . PRO A 1 442 ? -10.199 -27.371 15.325 1.00 42.78 442 PRO A C 1
ATOM 3549 O O . PRO A 1 442 ? -11.387 -27.597 15.557 1.00 42.78 442 PRO A O 1
ATOM 3552 N N . TRP A 1 443 ? -9.331 -28.368 15.090 1.00 39.59 443 TRP A N 1
ATOM 3553 C CA . TRP A 1 443 ? -9.735 -29.769 14.920 1.00 39.59 443 TRP A CA 1
ATOM 3554 C C . TRP A 1 443 ? -9.203 -30.735 15.992 1.00 39.59 443 TRP A C 1
ATOM 3556 O O . TRP A 1 443 ? -9.843 -31.772 16.196 1.00 39.59 443 TRP A O 1
ATOM 3566 N N . GLU A 1 444 ? -8.117 -30.432 16.716 1.00 38.94 444 GLU A N 1
ATOM 3567 C CA . GLU A 1 444 ? -7.584 -31.338 17.755 1.00 38.94 444 GLU A CA 1
ATOM 3568 C C . GLU A 1 444 ? -7.853 -30.902 19.207 1.00 38.94 444 GLU A C 1
ATOM 3570 O O . GLU A 1 444 ? -7.859 -31.756 20.103 1.00 38.94 444 GLU A O 1
ATOM 3575 N N . ASN A 1 445 ? -8.143 -29.626 19.486 1.00 39.34 445 ASN A N 1
ATOM 3576 C CA . ASN A 1 445 ? -8.176 -29.150 20.872 1.00 39.34 445 ASN A CA 1
ATOM 3577 C C . ASN A 1 445 ? -9.580 -29.208 21.515 1.00 39.34 445 ASN A C 1
ATOM 3579 O O . ASN A 1 445 ? -10.399 -28.306 21.378 1.00 39.34 445 ASN A O 1
ATOM 3583 N N . ARG A 1 446 ? -9.857 -30.276 22.279 1.00 40.38 446 ARG A N 1
ATOM 3584 C CA . ARG A 1 446 ? -11.109 -30.474 23.055 1.00 40.38 446 ARG A CA 1
ATOM 3585 C C . ARG A 1 446 ? -11.190 -29.658 24.359 1.00 40.38 446 ARG A C 1
ATOM 3587 O O . ARG A 1 446 ? -12.048 -29.942 25.193 1.00 40.38 446 ARG A O 1
ATOM 3594 N N . LEU A 1 447 ? -10.272 -28.718 24.587 1.00 37.88 447 LEU A N 1
ATOM 3595 C CA . LEU A 1 447 ? -10.139 -27.998 25.863 1.00 37.88 447 LEU A CA 1
ATOM 3596 C C . LEU A 1 447 ? -10.898 -26.672 25.931 1.00 37.88 447 LEU A C 1
ATOM 3598 O O . LEU A 1 447 ? -10.913 -26.030 26.977 1.00 37.88 447 LEU A O 1
ATOM 3602 N N . THR A 1 448 ? -11.590 -26.293 24.865 1.00 36.78 448 THR A N 1
ATOM 3603 C CA . THR A 1 448 ? -12.638 -25.278 24.921 1.00 36.78 448 THR A CA 1
ATOM 3604 C C . THR A 1 448 ? -13.937 -25.942 24.476 1.00 36.78 448 THR A C 1
ATOM 3606 O O . THR A 1 448 ? -13.983 -26.509 23.382 1.00 36.78 448 THR A O 1
ATOM 3609 N N . PRO A 1 449 ? -15.025 -25.885 25.266 1.00 35.44 449 PRO A N 1
ATOM 3610 C CA . PRO A 1 449 ? -16.319 -25.723 24.635 1.00 35.44 449 PRO A CA 1
ATOM 3611 C C . PRO A 1 449 ? -16.150 -24.437 23.827 1.00 35.44 449 PRO A C 1
ATOM 3613 O O . PRO A 1 449 ? -16.078 -23.353 24.398 1.00 35.44 449 PRO A O 1
ATOM 3616 N N . MET A 1 450 ? -15.909 -24.554 22.521 1.00 36.03 450 MET A N 1
ATOM 3617 C CA . MET A 1 450 ? -16.157 -23.420 21.651 1.00 36.03 450 MET A CA 1
ATOM 3618 C C . MET A 1 450 ? -17.623 -23.103 21.885 1.00 36.03 450 MET A C 1
ATOM 3620 O O . MET A 1 450 ? -18.472 -23.926 21.543 1.00 36.03 450 MET A O 1
ATOM 3624 N N . ASP A 1 451 ? -17.895 -21.985 22.558 1.00 36.50 451 ASP A N 1
ATOM 3625 C CA . ASP A 1 451 ? -19.233 -21.428 22.628 1.00 36.50 451 ASP A CA 1
ATOM 3626 C C . ASP A 1 451 ? -19.748 -21.418 21.192 1.00 36.50 451 ASP A C 1
ATOM 3628 O O . ASP A 1 451 ? -19.211 -20.716 20.331 1.00 36.50 451 ASP A O 1
ATOM 3632 N N . GLU A 1 452 ? -20.735 -22.266 20.905 1.00 33.97 452 GLU A N 1
ATOM 3633 C CA . GLU A 1 452 ? -21.340 -22.358 19.577 1.00 33.97 452 GLU A CA 1
ATOM 3634 C C . GLU A 1 452 ? -21.877 -20.972 19.148 1.00 33.97 452 GLU A C 1
ATOM 3636 O O . GLU A 1 452 ? -21.906 -20.671 17.959 1.00 33.97 452 GLU A O 1
ATOM 3641 N N . GLU A 1 453 ? -22.121 -20.058 20.100 1.00 36.50 453 GLU A N 1
ATOM 3642 C CA . GLU A 1 453 ? -22.432 -18.640 19.865 1.00 36.50 453 GLU A CA 1
ATOM 3643 C C . GLU A 1 453 ? -21.325 -17.842 19.140 1.00 36.50 453 GLU A C 1
ATOM 3645 O O . GLU A 1 453 ? -21.632 -16.898 18.412 1.00 36.50 453 GLU A O 1
ATOM 3650 N N . LEU A 1 454 ? -20.042 -18.203 19.267 1.00 36.44 454 LEU A N 1
ATOM 3651 C CA . LEU A 1 454 ? -18.925 -17.472 18.638 1.00 36.44 454 LEU A CA 1
ATOM 3652 C C . LEU A 1 454 ? -18.753 -17.816 17.149 1.00 36.44 454 LEU A C 1
ATOM 3654 O O . LEU A 1 454 ? -18.256 -16.991 16.381 1.00 36.44 454 LEU A O 1
ATOM 3658 N N . LEU A 1 455 ? -19.216 -18.999 16.731 1.00 35.69 455 LEU A N 1
ATOM 3659 C CA . LEU A 1 455 ? -19.340 -19.399 15.323 1.00 35.69 455 LEU A CA 1
ATOM 3660 C C . LEU A 1 455 ? -20.712 -19.035 14.724 1.00 35.69 455 LEU A C 1
ATOM 3662 O O . LEU A 1 455 ? -20.868 -19.077 13.502 1.00 35.69 455 LEU A O 1
ATOM 3666 N N . GLU A 1 456 ? -21.686 -18.652 15.558 1.00 34.97 456 GLU A N 1
ATOM 3667 C CA . GLU A 1 456 ? -22.979 -18.094 15.138 1.00 34.97 456 GLU A CA 1
ATOM 3668 C C . GLU A 1 456 ? -22.973 -16.571 14.966 1.00 34.97 456 GLU A C 1
ATOM 3670 O O . GLU A 1 456 ? -23.899 -16.022 14.362 1.00 34.97 456 GLU A O 1
ATOM 3675 N N . LEU A 1 457 ? -21.925 -15.867 15.411 1.00 35.28 457 LEU A N 1
ATOM 3676 C CA . LEU A 1 457 ? -21.720 -14.490 14.978 1.00 35.28 457 LEU A CA 1
ATOM 3677 C C . LEU A 1 457 ? -21.442 -14.514 13.473 1.00 35.28 457 LEU A C 1
ATOM 3679 O O . LEU A 1 457 ? -20.415 -15.057 13.054 1.00 35.28 457 LEU A O 1
ATOM 3683 N N . PRO A 1 458 ? -22.318 -13.940 12.627 1.00 32.59 458 PRO A N 1
ATOM 3684 C CA . PRO A 1 458 ? -22.010 -13.867 11.218 1.00 32.59 458 PRO A CA 1
ATOM 3685 C C . PRO A 1 458 ? -20.715 -13.066 11.095 1.00 32.59 458 PRO A C 1
ATOM 3687 O O . PRO A 1 458 ? -20.673 -11.888 11.461 1.00 32.59 458 PRO A O 1
ATOM 3690 N N . LEU A 1 459 ? -19.666 -13.687 10.538 1.00 39.72 459 LEU A N 1
ATOM 3691 C CA . LEU A 1 459 ? -18.634 -12.935 9.824 1.00 39.72 459 LEU A CA 1
ATOM 3692 C C . LEU A 1 459 ? -19.380 -11.862 9.026 1.00 39.72 459 LEU A C 1
ATOM 3694 O O . LEU A 1 459 ? -20.390 -12.226 8.410 1.00 39.72 459 LEU A O 1
ATOM 3698 N N . PRO A 1 460 ? -18.976 -10.578 9.073 1.00 38.44 460 PRO A N 1
ATOM 3699 C CA . PRO A 1 460 ? -19.737 -9.500 8.461 1.00 38.44 460 PRO A CA 1
ATOM 3700 C C . PRO A 1 460 ? -19.810 -9.745 6.954 1.00 38.44 460 PRO A C 1
ATOM 3702 O O . PRO A 1 460 ? -18.962 -9.348 6.164 1.00 38.44 460 PRO A O 1
ATOM 3705 N N . THR A 1 461 ? -20.839 -10.477 6.559 1.00 37.69 461 THR A N 1
ATOM 3706 C CA . THR A 1 461 ? -21.308 -10.626 5.200 1.00 37.69 461 THR A CA 1
ATOM 3707 C C . THR A 1 461 ? -21.980 -9.306 4.848 1.00 37.69 461 THR A C 1
ATOM 3709 O O . THR A 1 461 ? -22.449 -8.579 5.727 1.00 37.69 461 THR A O 1
ATOM 3712 N N . ALA A 1 462 ? -22.056 -8.969 3.559 1.00 34.56 462 ALA A N 1
ATOM 3713 C CA . ALA A 1 462 ? -22.707 -7.738 3.094 1.00 34.56 462 ALA A CA 1
ATOM 3714 C C . ALA A 1 462 ? -24.142 -7.550 3.659 1.00 34.56 462 ALA A C 1
ATOM 3716 O O . ALA A 1 462 ? -24.647 -6.430 3.761 1.00 34.56 462 ALA A O 1
ATOM 3717 N N . CYS A 1 463 ? -24.769 -8.643 4.107 1.00 35.03 463 CYS A N 1
ATOM 3718 C CA . CYS A 1 463 ? -26.056 -8.694 4.793 1.00 35.03 463 CYS A CA 1
ATOM 3719 C C . CYS A 1 463 ? -26.100 -7.932 6.134 1.00 35.03 463 CYS A C 1
ATOM 3721 O O . CYS A 1 463 ? -27.178 -7.509 6.542 1.00 35.03 463 CYS A O 1
ATOM 3723 N N . PHE A 1 464 ? -24.968 -7.717 6.818 1.00 36.16 464 PHE A N 1
ATOM 3724 C CA . PHE A 1 464 ? -24.931 -6.996 8.103 1.00 36.16 464 PHE A CA 1
ATOM 3725 C C . PHE A 1 464 ? -25.249 -5.495 7.953 1.00 36.16 464 PHE A C 1
ATOM 3727 O O . PHE A 1 464 ? -25.641 -4.826 8.907 1.00 36.16 464 PHE A O 1
ATOM 3734 N N . TRP A 1 465 ? -25.121 -4.962 6.735 1.00 38.09 465 TRP A N 1
ATOM 3735 C CA . TRP A 1 465 ? -25.225 -3.532 6.444 1.00 38.09 465 TRP A CA 1
ATOM 3736 C C . TRP A 1 465 ? -26.493 -3.136 5.672 1.00 38.09 465 TRP A C 1
ATOM 3738 O O . TRP A 1 465 ? -26.776 -1.943 5.543 1.00 38.09 465 TRP A O 1
ATOM 3748 N N . SER A 1 466 ? -27.281 -4.108 5.199 1.00 32.34 466 SER A N 1
ATOM 3749 C CA . SER A 1 466 ? -28.493 -3.886 4.399 1.00 32.34 466 SER A CA 1
ATOM 3750 C C . SER A 1 466 ? -29.694 -4.653 4.969 1.00 32.34 466 SER A C 1
ATOM 3752 O O . SER A 1 466 ? -29.939 -5.813 4.657 1.00 32.34 466 SER A O 1
ATOM 3754 N N . THR A 1 467 ? -30.491 -4.016 5.825 1.00 33.75 467 THR A N 1
ATOM 3755 C CA . THR A 1 467 ? -31.758 -4.596 6.291 1.00 33.75 467 THR A CA 1
ATOM 3756 C C . THR A 1 467 ? -32.913 -4.251 5.353 1.00 33.75 467 THR A C 1
ATOM 3758 O O . THR A 1 467 ? -33.527 -3.204 5.510 1.00 33.75 467 THR A O 1
ATOM 3761 N N . VAL A 1 468 ? -33.275 -5.182 4.460 1.00 30.91 468 VAL A N 1
ATOM 3762 C CA . VAL A 1 468 ? -34.678 -5.551 4.162 1.00 30.91 468 VAL A CA 1
ATOM 3763 C C . VAL A 1 468 ? -34.705 -7.052 3.835 1.00 30.91 468 VAL A C 1
ATOM 3765 O O . VAL A 1 468 ? -34.156 -7.478 2.824 1.00 30.91 468 VAL A O 1
ATOM 3768 N N . ARG A 1 469 ? -35.321 -7.873 4.699 1.00 35.41 469 ARG A N 1
ATOM 3769 C CA . ARG A 1 469 ? -35.582 -9.303 4.427 1.00 35.41 469 ARG A CA 1
ATOM 3770 C C . ARG A 1 469 ? -36.746 -9.456 3.436 1.00 35.41 469 ARG A C 1
ATOM 3772 O O . ARG A 1 469 ? -37.712 -8.700 3.535 1.00 35.41 469 ARG A O 1
ATOM 3779 N N . PRO A 1 470 ? -36.745 -10.525 2.626 1.00 39.47 470 PRO A N 1
ATOM 3780 C CA . PRO A 1 470 ? -37.768 -11.561 2.800 1.00 39.47 470 PRO A CA 1
ATOM 3781 C C . PRO A 1 470 ? -37.155 -12.937 3.097 1.00 39.47 470 PRO A C 1
ATOM 3783 O O . PRO A 1 470 ? -36.005 -13.216 2.774 1.00 39.47 470 PRO A O 1
ATOM 3786 N N . ARG A 1 471 ? -37.938 -13.772 3.786 1.00 45.31 471 ARG A N 1
ATOM 3787 C CA . ARG A 1 471 ? -37.615 -15.155 4.154 1.00 45.31 471 ARG A CA 1
ATOM 3788 C C . ARG A 1 471 ? -37.585 -16.031 2.902 1.00 45.31 471 ARG A C 1
ATOM 3790 O O . ARG A 1 471 ? -38.657 -16.317 2.398 1.00 45.31 471 ARG A O 1
ATOM 3797 N N . ASP A 1 472 ? -36.418 -16.528 2.516 1.00 36.91 472 ASP A N 1
ATOM 3798 C CA . ASP A 1 472 ? -36.293 -17.802 1.806 1.00 36.91 472 ASP A CA 1
ATOM 3799 C C . ASP A 1 472 ? -35.052 -18.537 2.320 1.00 36.91 472 ASP A C 1
ATOM 3801 O O . ASP A 1 472 ? -34.018 -17.925 2.600 1.00 36.91 472 ASP A O 1
ATOM 3805 N N . ALA A 1 473 ? -35.190 -19.848 2.520 1.00 35.41 473 ALA A N 1
ATOM 3806 C CA . ALA A 1 473 ? -34.105 -20.715 2.962 1.00 35.41 473 ALA A CA 1
ATOM 3807 C C . ALA A 1 473 ? -33.023 -20.783 1.878 1.00 35.41 473 ALA A C 1
ATOM 3809 O O . ALA A 1 473 ? -33.327 -20.932 0.692 1.00 35.41 473 ALA A O 1
ATOM 3810 N N . SER A 1 474 ? -31.756 -20.669 2.278 1.00 40.28 474 SER A N 1
ATOM 3811 C CA . SER A 1 474 ? -30.657 -20.722 1.318 1.00 40.28 474 SER A CA 1
ATOM 3812 C C . SER A 1 474 ? -30.367 -22.179 0.916 1.00 40.28 474 SER A C 1
ATOM 3814 O O . SER A 1 474 ? -30.521 -23.084 1.741 1.00 40.28 474 SER A O 1
ATOM 3816 N N . PRO A 1 475 ? -29.860 -22.437 -0.303 1.00 36.34 475 PRO A N 1
ATOM 3817 C CA . PRO A 1 475 ? -29.455 -23.777 -0.753 1.00 36.34 475 PRO A CA 1
ATOM 3818 C C . PRO A 1 475 ? -28.384 -24.469 0.120 1.00 36.34 475 PRO A C 1
ATOM 3820 O O . PRO A 1 475 ? -28.082 -25.647 -0.082 1.00 36.34 475 PRO A O 1
ATOM 3823 N N . TRP A 1 476 ? -27.805 -23.757 1.092 1.00 39.03 476 TRP A N 1
ATOM 3824 C CA . TRP A 1 476 ? -26.760 -24.243 1.992 1.00 39.03 476 TRP A CA 1
ATOM 3825 C C . TRP A 1 476 ? -27.288 -25.094 3.160 1.00 39.03 476 TRP A C 1
ATOM 3827 O O . TRP A 1 476 ? -26.521 -25.872 3.730 1.00 39.03 476 TRP A O 1
ATOM 3837 N N . ASP A 1 477 ? -28.590 -25.043 3.465 1.00 38.94 477 ASP A N 1
ATOM 3838 C CA . ASP A 1 477 ? -29.184 -25.790 4.588 1.00 38.94 477 ASP A CA 1
ATOM 3839 C C . ASP A 1 477 ? -29.385 -27.293 4.293 1.00 38.94 477 ASP A C 1
ATOM 3841 O O . ASP A 1 477 ? -29.517 -28.113 5.202 1.00 38.94 477 ASP A O 1
ATOM 3845 N N . THR A 1 478 ? -29.331 -27.706 3.023 1.00 38.19 478 THR A N 1
ATOM 3846 C CA . THR A 1 478 ? -29.549 -29.105 2.603 1.00 38.19 478 THR A CA 1
ATOM 3847 C C . THR A 1 478 ? -28.282 -29.968 2.510 1.00 38.19 478 THR A C 1
ATOM 3849 O O . THR A 1 478 ? -28.382 -31.183 2.341 1.00 38.19 478 THR A O 1
ATOM 3852 N N . GLY A 1 479 ? -27.082 -29.393 2.657 1.00 33.94 479 GLY A N 1
ATOM 3853 C CA . GLY A 1 479 ? -25.816 -30.099 2.390 1.00 33.94 479 GLY A CA 1
ATOM 3854 C C . GLY A 1 479 ? -25.243 -30.955 3.532 1.00 33.94 479 GLY A C 1
ATOM 3855 O O . GLY A 1 479 ? -24.373 -31.791 3.293 1.00 33.94 479 GLY A O 1
ATOM 3856 N N . ARG A 1 480 ? -25.704 -30.799 4.781 1.00 33.69 480 ARG A N 1
ATOM 3857 C CA . ARG A 1 480 ? -25.044 -31.385 5.974 1.00 33.69 480 ARG A CA 1
ATOM 3858 C C . ARG A 1 480 ? -25.451 -32.820 6.356 1.00 33.69 480 ARG A C 1
ATOM 3860 O O . ARG A 1 480 ? -25.173 -33.246 7.474 1.00 33.69 480 ARG A O 1
ATOM 3867 N N . ARG A 1 481 ? -26.076 -33.608 5.471 1.00 34.16 481 ARG A N 1
ATOM 3868 C CA . ARG A 1 481 ? -26.555 -34.969 5.823 1.00 34.16 481 ARG A CA 1
ATOM 3869 C C . ARG A 1 481 ? -25.713 -36.164 5.370 1.00 34.16 481 ARG A C 1
ATOM 3871 O O . ARG A 1 481 ? -26.145 -37.291 5.591 1.00 34.16 481 ARG A O 1
ATOM 3878 N N . VAL A 1 482 ? -24.501 -35.988 4.839 1.00 32.53 482 VAL A N 1
ATOM 3879 C CA . VAL A 1 482 ? -23.661 -37.143 4.456 1.00 32.53 482 VAL A CA 1
ATOM 3880 C C . VAL A 1 482 ? -22.273 -37.053 5.089 1.00 32.53 482 VAL A C 1
ATOM 3882 O O . VAL A 1 482 ? -21.343 -36.480 4.535 1.00 32.53 482 VAL A O 1
ATOM 3885 N N . GLY A 1 483 ? -22.141 -37.606 6.296 1.00 31.52 483 GLY A N 1
ATOM 3886 C CA . GLY A 1 483 ? -20.865 -37.710 6.997 1.00 31.52 483 GLY A CA 1
ATOM 3887 C C . GLY A 1 483 ? -20.030 -38.888 6.491 1.00 31.52 483 GLY A C 1
ATOM 3888 O O . GLY A 1 483 ? -20.408 -40.042 6.688 1.00 31.52 483 GLY A O 1
ATOM 3889 N N . HIS A 1 484 ? -18.855 -38.614 5.922 1.00 30.48 484 HIS A N 1
ATOM 3890 C CA . HIS A 1 484 ? -17.800 -39.614 5.745 1.00 30.48 484 HIS A CA 1
ATOM 3891 C C . HIS A 1 484 ? -16.754 -39.463 6.859 1.00 30.48 484 HIS A C 1
ATOM 3893 O O . HIS A 1 484 ? -15.965 -38.524 6.877 1.00 30.48 484 HIS A O 1
ATOM 3899 N N . ARG A 1 485 ? -16.753 -40.407 7.809 1.00 34.94 485 ARG A N 1
ATOM 3900 C CA . ARG A 1 485 ? -15.682 -40.585 8.803 1.00 34.94 485 ARG A CA 1
ATOM 3901 C C . ARG A 1 485 ? -14.511 -41.339 8.167 1.00 34.94 485 ARG A C 1
ATOM 3903 O O . ARG A 1 485 ? -14.691 -42.480 7.746 1.00 34.94 485 ARG A O 1
ATOM 3910 N N . PHE A 1 486 ? -13.307 -40.774 8.206 1.00 31.41 486 PHE A N 1
ATOM 3911 C CA . PHE A 1 486 ? -12.073 -41.540 8.016 1.00 31.41 486 PHE A CA 1
ATOM 3912 C C . PHE A 1 486 ? -11.642 -42.168 9.350 1.00 31.41 486 PHE A C 1
ATOM 3914 O O . PHE A 1 486 ? -11.477 -41.476 10.352 1.00 31.41 486 PHE A O 1
ATOM 3921 N N . LYS A 1 487 ? -11.467 -43.496 9.374 1.00 33.28 487 LYS A N 1
ATOM 3922 C CA . LYS A 1 487 ? -10.762 -44.213 10.449 1.00 33.28 487 LYS A CA 1
ATOM 3923 C C . LYS A 1 487 ? -9.293 -44.377 10.051 1.00 33.28 487 LYS A C 1
ATOM 3925 O O . LYS A 1 487 ? -8.999 -44.822 8.945 1.00 33.28 487 LYS A O 1
ATOM 3930 N N . LYS A 1 488 ? -8.381 -44.059 10.970 1.00 30.98 488 LYS A N 1
ATOM 3931 C CA . LYS A 1 488 ? -6.934 -44.283 10.839 1.00 30.98 488 LYS A CA 1
ATOM 3932 C C . LYS A 1 488 ? -6.666 -45.800 10.816 1.00 30.98 488 LYS A C 1
ATOM 3934 O O . LYS A 1 488 ? -7.054 -46.487 11.757 1.00 30.98 488 LYS A O 1
ATOM 3939 N N . GLY A 1 489 ? -6.051 -46.313 9.744 1.00 42.97 489 GLY A N 1
ATOM 3940 C CA . GLY A 1 489 ? -5.580 -47.708 9.647 1.00 42.97 489 GLY A CA 1
ATOM 3941 C C . GLY A 1 489 ? -6.264 -48.631 8.623 1.00 42.97 489 GLY A C 1
ATOM 3942 O O . GLY A 1 489 ? -6.010 -49.829 8.649 1.00 42.97 489 GLY A O 1
ATOM 3943 N N . GLY A 1 490 ? -7.117 -48.127 7.726 1.00 37.72 490 GLY A N 1
ATOM 3944 C CA . GLY A 1 490 ? -7.700 -48.932 6.641 1.00 37.72 490 GLY A CA 1
ATOM 3945 C C . GLY A 1 490 ? -6.950 -48.779 5.316 1.00 37.72 490 GLY A C 1
ATOM 3946 O O . GLY A 1 490 ? -6.535 -47.673 4.975 1.00 37.72 490 GLY A O 1
ATOM 3947 N N . ASN A 1 491 ? -6.821 -49.873 4.554 1.00 44.84 491 ASN A N 1
ATOM 3948 C CA . ASN A 1 491 ? -6.354 -49.850 3.164 1.00 44.84 491 ASN A CA 1
ATOM 3949 C C . ASN A 1 491 ? -7.098 -48.762 2.375 1.00 44.84 491 ASN A C 1
ATOM 3951 O O . ASN A 1 491 ? -8.331 -48.712 2.383 1.00 44.84 491 ASN A O 1
ATOM 3955 N N . ARG A 1 492 ? -6.344 -47.883 1.711 1.00 57.03 492 ARG A N 1
ATOM 3956 C CA . ARG A 1 492 ? -6.899 -46.768 0.943 1.00 57.03 492 ARG A CA 1
ATOM 3957 C C . ARG A 1 492 ? -7.817 -47.301 -0.157 1.00 57.03 492 ARG A C 1
ATOM 3959 O O . ARG A 1 492 ? -7.401 -48.111 -0.981 1.00 57.03 492 ARG A O 1
ATOM 3966 N N . MET A 1 493 ? -9.049 -46.801 -0.203 1.00 53.88 493 MET A N 1
ATOM 3967 C CA . MET A 1 493 ? -9.909 -46.997 -1.366 1.00 53.88 493 MET A CA 1
ATOM 3968 C C . MET A 1 493 ? -9.531 -45.986 -2.447 1.00 53.88 493 MET A C 1
ATOM 3970 O O . MET A 1 493 ? -9.596 -44.780 -2.213 1.00 53.88 493 MET A O 1
ATOM 3974 N N . LEU A 1 494 ? -9.154 -46.487 -3.624 1.00 60.41 494 LEU A N 1
ATOM 3975 C CA . LEU A 1 494 ? -9.006 -45.676 -4.832 1.00 60.41 494 LEU A CA 1
ATOM 3976 C C . LEU A 1 494 ? -10.341 -44.995 -5.143 1.00 60.41 494 LEU A C 1
ATOM 3978 O O . LEU A 1 494 ? -11.408 -45.636 -5.114 1.00 60.41 494 LEU A O 1
ATOM 3982 N N . ASN A 1 495 ? -10.292 -43.698 -5.436 1.00 73.50 495 ASN A N 1
ATOM 3983 C CA . ASN A 1 495 ? -11.496 -42.980 -5.830 1.00 73.50 495 ASN A CA 1
ATOM 3984 C C . ASN A 1 495 ? -11.994 -43.500 -7.200 1.00 73.50 495 ASN A C 1
ATOM 3986 O O . ASN A 1 495 ? -11.316 -44.259 -7.901 1.00 73.50 495 ASN A O 1
ATOM 3990 N N . SER A 1 496 ? -13.234 -43.176 -7.560 1.00 59.16 496 SER A N 1
ATOM 3991 C CA . SER A 1 496 ? -13.846 -43.639 -8.815 1.00 59.16 496 SER A CA 1
ATOM 3992 C C . SER A 1 496 ? -13.079 -43.170 -10.057 1.00 59.16 496 SER A C 1
ATOM 3994 O O . SER A 1 496 ? -13.056 -43.886 -11.054 1.00 59.16 496 SER A O 1
ATOM 3996 N N . PHE A 1 497 ? -12.403 -42.022 -9.982 1.00 58.44 497 PHE A N 1
ATOM 3997 C CA . PHE A 1 497 ? -11.580 -41.480 -11.060 1.00 58.44 497 PHE A CA 1
ATOM 3998 C C . PHE A 1 497 ? -10.269 -42.263 -11.247 1.00 58.44 497 PHE A C 1
ATOM 4000 O O . PHE A 1 497 ? -9.936 -42.644 -12.366 1.00 58.44 497 PHE A O 1
ATOM 4007 N N . GLU A 1 498 ? -9.564 -42.593 -10.165 1.00 64.81 498 GLU A N 1
ATOM 4008 C CA . GLU A 1 498 ? -8.344 -43.414 -10.173 1.00 64.81 498 GLU A CA 1
ATOM 4009 C C . GLU A 1 498 ? -8.641 -44.833 -10.679 1.00 64.81 498 GLU A C 1
ATOM 4011 O O . GLU A 1 498 ? -7.866 -45.404 -11.443 1.00 64.81 498 GLU A O 1
ATOM 4016 N N . ARG A 1 499 ? -9.815 -45.383 -10.336 1.00 69.44 499 ARG A N 1
ATOM 4017 C CA . ARG A 1 499 ? -10.291 -46.662 -10.890 1.00 69.44 499 ARG A CA 1
ATOM 4018 C C . ARG A 1 499 ? -10.614 -46.594 -12.381 1.00 69.44 499 ARG A C 1
ATOM 4020 O O . ARG A 1 499 ? -10.365 -47.566 -13.084 1.00 69.44 499 ARG A O 1
ATOM 4027 N N . ALA A 1 500 ? -11.179 -45.485 -12.852 1.00 55.31 500 ALA A N 1
ATOM 4028 C CA . ALA A 1 500 ? -11.557 -45.322 -14.254 1.00 55.31 500 ALA A CA 1
ATOM 4029 C C . ALA A 1 500 ? -10.355 -45.036 -15.166 1.00 55.31 500 ALA A C 1
ATOM 4031 O O . ALA A 1 500 ? -10.359 -45.424 -16.329 1.00 55.31 500 ALA A O 1
ATOM 4032 N N . THR A 1 501 ? -9.334 -44.359 -14.644 1.00 67.81 501 THR A N 1
ATOM 4033 C CA . THR A 1 501 ? -8.174 -43.912 -15.429 1.00 67.81 501 THR A CA 1
ATOM 4034 C C . THR A 1 501 ? -6.948 -44.807 -15.267 1.00 67.81 501 THR A C 1
ATOM 4036 O O . THR A 1 501 ? -6.056 -44.764 -16.108 1.00 67.81 501 THR A O 1
ATOM 4039 N N . GLY A 1 502 ? -6.880 -45.614 -14.202 1.00 70.50 502 GLY A N 1
ATOM 4040 C CA . GLY A 1 502 ? -5.694 -46.406 -13.862 1.00 70.50 502 GLY A CA 1
ATOM 4041 C C . GLY A 1 502 ? -4.504 -45.564 -13.385 1.00 70.50 502 GLY A C 1
ATOM 4042 O O . GLY A 1 502 ? -3.413 -46.105 -13.210 1.00 70.50 502 GLY A O 1
ATOM 4043 N N . VAL A 1 503 ? -4.696 -44.256 -13.178 1.00 56.66 503 VAL A N 1
ATOM 4044 C CA . VAL A 1 503 ? -3.649 -43.317 -12.767 1.00 56.66 503 VAL A CA 1
ATOM 4045 C C . VAL A 1 503 ? -3.708 -43.124 -11.252 1.00 56.66 503 VAL A C 1
ATOM 4047 O O . VAL A 1 503 ? -4.667 -42.566 -10.723 1.00 56.66 503 VAL A O 1
ATOM 4050 N N . ASP A 1 504 ? -2.670 -43.585 -10.551 1.00 70.19 504 ASP A N 1
ATOM 4051 C CA . ASP A 1 504 ? -2.463 -43.336 -9.118 1.00 70.19 504 ASP A CA 1
ATOM 4052 C C . ASP A 1 504 ? -1.794 -41.967 -8.930 1.00 70.19 504 ASP A C 1
ATOM 4054 O O . ASP A 1 504 ? -0.567 -41.841 -8.861 1.00 70.19 504 ASP A O 1
ATOM 4058 N N . LEU A 1 505 ? -2.628 -40.925 -8.892 1.00 60.53 505 LEU A N 1
ATOM 4059 C CA . LEU A 1 505 ? -2.204 -39.520 -8.866 1.00 60.53 505 LEU A CA 1
ATOM 4060 C C . LEU A 1 505 ? -1.286 -39.198 -7.683 1.00 60.53 505 LEU A C 1
ATOM 4062 O O . LEU A 1 505 ? -0.421 -38.336 -7.776 1.00 60.53 505 LEU A O 1
ATOM 4066 N N . THR A 1 506 ? -1.437 -39.911 -6.571 1.00 60.25 506 THR A N 1
ATOM 4067 C CA . THR A 1 506 ? -0.697 -39.631 -5.334 1.00 60.25 506 THR A CA 1
ATOM 4068 C C . THR A 1 506 ? 0.695 -40.239 -5.364 1.00 60.25 506 THR A C 1
ATOM 4070 O O . THR A 1 506 ? 1.635 -39.656 -4.833 1.00 60.25 506 THR A O 1
ATOM 4073 N N . ARG A 1 507 ? 0.853 -41.392 -6.021 1.00 54.41 507 ARG A N 1
ATOM 4074 C CA . ARG A 1 507 ? 2.171 -41.990 -6.251 1.00 54.41 507 ARG A CA 1
ATOM 4075 C C . ARG A 1 507 ? 2.984 -41.169 -7.250 1.00 54.41 507 ARG A C 1
ATOM 4077 O O . ARG A 1 507 ? 4.179 -40.983 -7.048 1.00 54.41 507 ARG A O 1
ATOM 4084 N N . GLN A 1 508 ? 2.318 -40.611 -8.261 1.00 49.09 508 GLN A N 1
ATOM 4085 C CA . GLN A 1 508 ? 2.935 -39.706 -9.229 1.00 49.09 508 GLN A CA 1
ATOM 4086 C C . GLN A 1 508 ? 3.393 -38.389 -8.575 1.00 49.09 508 GLN A C 1
ATOM 4088 O O . GLN A 1 508 ? 4.518 -37.955 -8.804 1.00 49.09 508 GLN A O 1
ATOM 4093 N N . GLU A 1 509 ? 2.586 -37.814 -7.676 1.00 53.81 509 GLU A N 1
ATOM 4094 C CA . GLU A 1 509 ? 2.945 -36.598 -6.929 1.00 53.81 509 GLU A CA 1
ATOM 4095 C C . GLU A 1 509 ? 4.129 -36.801 -5.967 1.00 53.81 509 GLU A C 1
ATOM 4097 O O . GLU A 1 509 ? 4.961 -35.908 -5.796 1.00 53.81 509 GLU A O 1
ATOM 4102 N N . VAL A 1 510 ? 4.218 -37.972 -5.326 1.00 51.72 510 VAL A N 1
ATOM 4103 C CA . VAL A 1 510 ? 5.320 -38.311 -4.409 1.00 51.72 510 VAL A CA 1
ATOM 4104 C C . VAL A 1 510 ? 6.620 -38.556 -5.181 1.00 51.72 510 VAL A C 1
ATOM 4106 O O . VAL A 1 510 ? 7.671 -38.064 -4.765 1.00 51.72 510 VAL A O 1
ATOM 4109 N N . ASP A 1 511 ? 6.556 -39.229 -6.332 1.00 47.25 511 ASP A N 1
ATOM 4110 C CA . ASP A 1 511 ? 7.722 -39.442 -7.197 1.00 47.25 511 ASP A CA 1
ATOM 4111 C C . ASP A 1 511 ? 8.215 -38.136 -7.845 1.00 47.25 511 ASP A C 1
ATOM 4113 O O . ASP A 1 511 ? 9.423 -37.938 -7.990 1.00 47.25 511 ASP A O 1
ATOM 4117 N N . GLU A 1 512 ? 7.316 -37.214 -8.206 1.00 47.31 512 GLU A N 1
ATOM 4118 C CA . GLU A 1 512 ? 7.682 -35.898 -8.748 1.00 47.31 512 GLU A CA 1
ATOM 4119 C C . GLU A 1 512 ? 8.277 -34.972 -7.676 1.00 47.31 512 GLU A C 1
ATOM 4121 O O . GLU A 1 512 ? 9.282 -34.303 -7.931 1.00 47.31 512 GLU A O 1
ATOM 4126 N N . LYS A 1 513 ? 7.746 -34.989 -6.444 1.00 46.12 513 LYS A N 1
ATOM 4127 C CA . LYS A 1 513 ? 8.341 -34.260 -5.308 1.00 46.12 513 LYS A CA 1
ATOM 4128 C C . LYS A 1 513 ? 9.707 -34.831 -4.911 1.00 46.12 513 LYS A C 1
ATOM 4130 O O . LYS A 1 513 ? 10.608 -34.059 -4.599 1.00 46.12 513 LYS A O 1
ATOM 4135 N N . GLY A 1 514 ? 9.900 -36.149 -5.005 1.00 48.62 514 GLY A N 1
ATOM 4136 C CA . GLY A 1 514 ? 11.200 -36.792 -4.783 1.00 48.62 514 GLY A CA 1
ATOM 4137 C C . GLY A 1 514 ? 12.259 -36.425 -5.831 1.00 48.62 514 GLY A C 1
ATOM 4138 O O . GLY A 1 514 ? 13.429 -36.276 -5.488 1.00 48.62 514 GLY A O 1
ATOM 4139 N N . ARG A 1 515 ? 11.862 -36.220 -7.096 1.00 42.75 515 ARG A N 1
ATOM 4140 C CA . ARG A 1 515 ? 12.778 -35.816 -8.183 1.00 42.75 515 ARG A CA 1
ATOM 4141 C C . ARG A 1 515 ? 13.117 -34.324 -8.173 1.00 42.75 515 ARG A C 1
ATOM 4143 O O . ARG A 1 515 ? 14.222 -33.966 -8.566 1.00 42.75 515 ARG A O 1
ATOM 4150 N N . ASN A 1 516 ? 12.210 -33.473 -7.695 1.00 42.25 516 ASN A N 1
ATOM 4151 C CA . ASN A 1 516 ? 12.423 -32.022 -7.620 1.00 42.25 516 ASN A CA 1
ATOM 4152 C C . ASN A 1 516 ? 13.140 -31.564 -6.335 1.00 42.25 516 ASN A C 1
ATOM 4154 O O . ASN A 1 516 ? 13.581 -30.421 -6.262 1.00 42.25 516 ASN A O 1
ATOM 4158 N N . ALA A 1 517 ? 13.294 -32.439 -5.334 1.00 38.38 517 ALA A N 1
ATOM 4159 C CA . ALA A 1 517 ? 13.978 -32.131 -4.074 1.00 38.38 517 ALA A CA 1
ATOM 4160 C C . ALA A 1 517 ? 15.520 -32.186 -4.152 1.00 38.38 517 ALA A C 1
ATOM 4162 O O . ALA A 1 517 ? 16.193 -31.956 -3.150 1.00 38.38 517 ALA A O 1
ATOM 4163 N N . GLY A 1 518 ? 16.100 -32.474 -5.319 1.00 36.84 518 GLY A N 1
ATOM 4164 C CA . GLY A 1 518 ? 17.546 -32.464 -5.517 1.00 36.84 518 GLY A CA 1
ATOM 4165 C C . GLY A 1 518 ? 17.972 -31.445 -6.564 1.00 36.84 518 GLY A C 1
ATOM 4166 O O . GLY A 1 518 ? 18.071 -31.834 -7.719 1.00 36.84 518 GLY A O 1
ATOM 4167 N N . PHE A 1 519 ? 18.236 -30.185 -6.174 1.00 31.38 519 PHE A N 1
ATOM 4168 C CA . PHE A 1 519 ? 19.350 -29.360 -6.693 1.00 31.38 519 PHE A CA 1
ATOM 4169 C C . PHE A 1 519 ? 19.469 -27.970 -6.003 1.00 31.38 519 PHE A C 1
ATOM 4171 O O . PHE A 1 519 ? 18.509 -27.208 -5.947 1.00 31.38 519 PHE A O 1
ATOM 4178 N N . ASN A 1 520 ? 20.706 -27.648 -5.582 1.00 40.69 520 ASN A N 1
ATOM 4179 C CA . ASN A 1 520 ? 21.329 -26.335 -5.291 1.00 40.69 520 ASN A CA 1
ATOM 4180 C C . ASN A 1 520 ? 20.890 -25.480 -4.079 1.00 40.69 520 ASN A C 1
ATOM 4182 O O . ASN A 1 520 ? 20.539 -24.316 -4.243 1.00 40.69 520 ASN A O 1
ATOM 4186 N N . GLY A 1 521 ? 21.032 -26.003 -2.855 1.00 40.25 521 GLY A N 1
ATOM 4187 C CA . GLY A 1 521 ? 21.013 -25.184 -1.625 1.00 40.25 521 GLY A CA 1
ATOM 4188 C C . GLY A 1 521 ? 22.366 -25.062 -0.910 1.00 40.25 521 GLY A C 1
ATOM 4189 O O . GLY A 1 521 ? 22.716 -23.988 -0.430 1.00 40.25 521 GLY A O 1
ATOM 4190 N N . ASP A 1 522 ? 23.158 -26.137 -0.877 1.00 42.12 522 ASP A N 1
ATOM 4191 C CA . ASP A 1 522 ? 24.248 -26.226 0.109 1.00 42.12 522 ASP A CA 1
ATOM 4192 C C . ASP A 1 522 ? 25.608 -25.713 -0.390 1.00 42.12 522 ASP A C 1
ATOM 4194 O O . ASP A 1 522 ? 26.439 -25.278 0.405 1.00 42.12 522 ASP A O 1
ATOM 4198 N N . ARG A 1 523 ? 25.834 -25.679 -1.709 1.00 41.78 523 ARG A N 1
ATOM 4199 C CA . ARG A 1 523 ? 27.143 -25.301 -2.275 1.00 41.78 523 ARG A CA 1
ATOM 4200 C C . ARG A 1 523 ? 27.433 -23.798 -2.176 1.00 41.78 523 ARG A C 1
ATOM 4202 O O . ARG A 1 523 ? 28.557 -23.404 -1.881 1.00 41.78 523 ARG A O 1
ATOM 4209 N N . ASP A 1 524 ? 26.405 -22.962 -2.323 1.00 44.59 524 ASP A N 1
ATOM 4210 C CA . ASP A 1 524 ? 26.552 -21.500 -2.298 1.00 44.59 524 ASP A CA 1
ATOM 4211 C C . ASP A 1 524 ? 26.784 -20.947 -0.876 1.00 44.59 524 ASP A C 1
ATOM 4213 O O . ASP A 1 524 ? 27.354 -19.862 -0.703 1.00 44.59 524 ASP A O 1
ATOM 4217 N N . PHE A 1 525 ? 26.389 -21.697 0.162 1.00 46.97 525 PHE A N 1
ATOM 4218 C CA . PHE A 1 525 ? 26.624 -21.325 1.560 1.00 46.97 525 PHE A CA 1
ATOM 4219 C C . PHE A 1 525 ? 28.053 -21.627 2.019 1.00 46.97 525 PHE A C 1
ATOM 4221 O O . PHE A 1 525 ? 28.657 -20.787 2.694 1.00 46.97 525 PHE A O 1
ATOM 4228 N N . GLU A 1 526 ? 28.621 -22.770 1.625 1.00 50.19 526 GLU A N 1
ATOM 4229 C CA . GLU A 1 526 ? 30.015 -23.109 1.942 1.00 50.19 526 GLU A CA 1
ATOM 4230 C C . GLU A 1 526 ? 30.998 -22.154 1.250 1.00 50.19 526 GLU A C 1
ATOM 4232 O O . GLU A 1 526 ? 31.911 -21.630 1.899 1.00 50.19 526 GLU A O 1
ATOM 4237 N N . ASP A 1 527 ? 30.747 -21.819 -0.019 1.00 57.28 527 ASP A N 1
ATOM 4238 C CA . ASP A 1 527 ? 31.576 -20.877 -0.780 1.00 57.28 527 ASP A CA 1
ATOM 4239 C C . ASP A 1 527 ? 31.503 -19.452 -0.198 1.00 57.28 527 ASP A C 1
ATOM 4241 O O . ASP A 1 527 ? 32.517 -18.751 -0.091 1.00 57.28 527 ASP A O 1
ATOM 4245 N N . SER A 1 528 ? 30.324 -19.033 0.275 1.00 56.03 528 SER A N 1
ATOM 4246 C CA . SER A 1 528 ? 30.135 -17.733 0.935 1.00 56.03 528 SER A CA 1
ATOM 4247 C C . SER A 1 528 ? 30.828 -17.657 2.299 1.00 56.03 528 SER A C 1
ATOM 4249 O O . SER A 1 528 ? 31.402 -16.619 2.648 1.00 56.03 528 SER A O 1
ATOM 4251 N N . TYR A 1 529 ? 30.821 -18.750 3.066 1.00 63.31 529 TYR A N 1
ATOM 4252 C CA . TYR A 1 529 ? 31.495 -18.829 4.361 1.00 63.31 529 TYR A CA 1
ATOM 4253 C C . TYR A 1 529 ? 33.024 -18.825 4.206 1.00 63.31 529 TYR A C 1
ATOM 4255 O O . TYR A 1 529 ? 33.714 -18.057 4.886 1.00 63.31 529 TYR A O 1
ATOM 4263 N N . ALA A 1 530 ? 33.558 -19.589 3.248 1.00 68.00 530 ALA A N 1
ATOM 4264 C CA . ALA A 1 530 ? 34.984 -19.608 2.923 1.00 68.00 530 ALA A CA 1
ATOM 4265 C C . ALA A 1 530 ? 35.482 -18.242 2.408 1.00 68.00 530 ALA A C 1
ATOM 4267 O O . ALA A 1 530 ? 36.554 -17.765 2.810 1.00 68.00 530 ALA A O 1
ATOM 4268 N N . ALA A 1 531 ? 34.682 -17.555 1.584 1.00 70.06 531 ALA A N 1
ATOM 4269 C CA . ALA A 1 531 ? 34.984 -16.203 1.118 1.00 70.06 531 ALA A CA 1
ATOM 4270 C C . ALA A 1 531 ? 34.999 -15.179 2.270 1.00 70.06 531 ALA A C 1
ATOM 4272 O O . ALA A 1 531 ? 35.862 -14.293 2.304 1.00 70.06 531 ALA A O 1
ATOM 4273 N N . MET A 1 532 ? 34.092 -15.317 3.246 1.00 71.25 532 MET A N 1
ATOM 4274 C CA . MET A 1 532 ? 34.061 -14.462 4.438 1.00 71.25 532 MET A CA 1
ATOM 4275 C C . MET A 1 532 ? 35.278 -14.678 5.341 1.00 71.25 532 MET A C 1
ATOM 4277 O O . MET A 1 532 ? 35.904 -13.699 5.754 1.00 71.25 532 MET A O 1
ATOM 4281 N N . GLN A 1 533 ? 35.660 -15.932 5.602 1.00 81.25 533 GLN A N 1
ATOM 4282 C CA . GLN A 1 533 ? 36.853 -16.234 6.398 1.00 81.25 533 GLN A CA 1
ATOM 4283 C C . GLN A 1 533 ? 38.135 -15.728 5.726 1.00 81.25 533 GLN A C 1
ATOM 4285 O O . GLN A 1 533 ? 39.009 -15.172 6.393 1.00 81.25 533 GLN A O 1
ATOM 4290 N N . THR A 1 534 ? 38.220 -15.836 4.397 1.00 82.31 534 THR A N 1
ATOM 4291 C CA . THR A 1 534 ? 39.362 -15.325 3.625 1.00 82.31 534 THR A CA 1
ATOM 4292 C C . THR A 1 534 ? 39.471 -13.803 3.729 1.00 82.31 534 THR A C 1
ATOM 4294 O O . THR A 1 534 ? 40.556 -13.279 3.987 1.00 82.31 534 THR A O 1
ATOM 4297 N N . LYS A 1 535 ? 38.348 -13.078 3.617 1.00 71.69 535 LYS A N 1
ATOM 4298 C CA . LYS A 1 535 ? 38.312 -11.621 3.828 1.00 71.69 535 LYS A CA 1
ATOM 4299 C C . LYS A 1 535 ? 38.688 -11.223 5.251 1.00 71.69 535 LYS A C 1
ATOM 4301 O O . LYS A 1 535 ? 39.403 -10.240 5.424 1.00 71.69 535 LYS A O 1
ATOM 4306 N N . HIS A 1 536 ? 38.227 -11.966 6.256 1.00 78.75 536 HIS A N 1
ATOM 4307 C CA . HIS A 1 536 ? 38.556 -11.681 7.650 1.00 78.75 536 HIS A CA 1
ATOM 4308 C C . HIS A 1 536 ? 40.057 -11.857 7.914 1.00 78.75 536 HIS A C 1
ATOM 4310 O O . HIS A 1 536 ? 40.684 -10.952 8.459 1.00 78.75 536 HIS A O 1
ATOM 4316 N N . ARG A 1 537 ? 40.664 -12.946 7.417 1.00 78.00 537 ARG A N 1
ATOM 4317 C CA . ARG A 1 537 ? 42.117 -13.170 7.502 1.00 78.00 537 ARG A CA 1
ATOM 4318 C C . ARG A 1 537 ? 42.910 -12.053 6.814 1.00 78.00 537 ARG A C 1
ATOM 4320 O O . ARG A 1 537 ? 43.809 -11.492 7.430 1.00 78.00 537 ARG A O 1
ATOM 4327 N N . GLN A 1 538 ? 42.532 -11.667 5.594 1.00 78.38 538 GLN A N 1
ATOM 4328 C CA . GLN A 1 538 ? 43.185 -10.566 4.868 1.00 78.38 538 GLN A CA 1
ATOM 4329 C C . GLN A 1 538 ? 43.073 -9.219 5.598 1.00 78.38 538 GLN A C 1
ATOM 4331 O O . GLN A 1 538 ? 43.978 -8.389 5.519 1.00 78.38 538 GLN A O 1
ATOM 4336 N N . PHE A 1 539 ? 41.963 -8.986 6.302 1.00 69.38 539 PHE A N 1
ATOM 4337 C CA . PHE A 1 539 ? 41.754 -7.775 7.091 1.00 69.38 539 PHE A CA 1
ATOM 4338 C C . PHE A 1 539 ? 42.624 -7.769 8.357 1.00 69.38 539 PHE A C 1
ATOM 4340 O O . PHE A 1 539 ? 43.283 -6.771 8.643 1.00 69.38 539 PHE A O 1
ATOM 4347 N N . SER A 1 540 ? 42.699 -8.898 9.068 1.00 71.19 540 SER A N 1
ATOM 4348 C CA . SER A 1 540 ? 43.559 -9.063 10.246 1.00 71.19 540 SER A CA 1
ATOM 4349 C C . SER A 1 540 ? 45.051 -8.971 9.910 1.00 71.19 540 SER A C 1
ATOM 4351 O O . SER A 1 540 ? 45.808 -8.365 10.663 1.00 71.19 540 SER A O 1
ATOM 4353 N N . GLU A 1 541 ? 45.479 -9.515 8.770 1.00 79.25 541 GLU A N 1
ATOM 4354 C CA . GLU A 1 541 ? 46.875 -9.448 8.314 1.00 79.25 541 GLU A CA 1
ATOM 4355 C C . GLU A 1 541 ? 47.294 -8.034 7.890 1.00 79.25 541 GLU A C 1
ATOM 4357 O O . GLU A 1 541 ? 48.458 -7.671 8.043 1.00 79.25 541 GLU A O 1
ATOM 4362 N N . ARG A 1 542 ? 46.357 -7.205 7.410 1.00 69.62 542 ARG A N 1
ATOM 4363 C CA . ARG A 1 542 ? 46.635 -5.809 7.033 1.00 69.62 542 ARG A CA 1
ATOM 4364 C C . ARG A 1 542 ? 46.705 -4.844 8.213 1.00 69.62 542 ARG A C 1
ATOM 4366 O O . ARG A 1 542 ? 47.409 -3.850 8.110 1.00 69.62 542 ARG A O 1
ATOM 4373 N N . LEU A 1 543 ? 45.994 -5.113 9.307 1.00 60.84 543 LEU A N 1
ATOM 4374 C CA . LEU A 1 543 ? 45.915 -4.199 10.457 1.00 60.84 543 LEU A CA 1
ATOM 4375 C C . LEU A 1 543 ? 46.968 -4.453 11.545 1.00 60.84 543 LEU A C 1
ATOM 4377 O O . LEU A 1 543 ? 47.115 -3.642 12.453 1.00 60.84 543 LEU A O 1
ATOM 4381 N N . MET A 1 544 ? 47.701 -5.565 11.474 1.00 56.41 544 MET A N 1
ATOM 4382 C CA . MET A 1 544 ? 48.627 -5.986 12.532 1.00 56.41 544 MET A CA 1
ATOM 4383 C C . MET A 1 544 ? 50.126 -5.656 12.358 1.00 56.41 544 MET A C 1
ATOM 4385 O O . MET A 1 544 ? 50.835 -5.813 13.353 1.00 56.41 544 MET A O 1
ATOM 4389 N N . PRO A 1 545 ? 50.661 -5.193 11.206 1.00 55.53 545 PRO A N 1
ATOM 4390 C CA . PRO A 1 545 ? 52.059 -4.751 11.156 1.00 55.53 545 PRO A CA 1
ATOM 4391 C C . PRO A 1 545 ? 52.270 -3.434 11.920 1.00 55.53 545 PRO A C 1
ATOM 4393 O O . PRO A 1 545 ? 53.145 -3.344 12.774 1.00 55.53 545 PRO A O 1
ATOM 4396 N N . GLU A 1 546 ? 51.397 -2.445 11.705 1.00 53.81 546 GLU A N 1
ATOM 4397 C CA . GLU A 1 546 ? 51.559 -1.094 12.269 1.00 53.81 546 GLU A CA 1
ATOM 4398 C C . GLU A 1 546 ? 51.314 -1.046 13.789 1.00 53.81 546 GLU A C 1
ATOM 4400 O O . GLU A 1 546 ? 51.962 -0.287 14.507 1.00 53.81 546 GLU A O 1
ATOM 4405 N N . ALA A 1 547 ? 50.437 -1.911 14.310 1.00 54.66 547 ALA A N 1
ATOM 4406 C CA . ALA A 1 547 ? 50.176 -2.011 15.747 1.00 54.66 547 ALA A CA 1
ATOM 4407 C C . ALA A 1 547 ? 51.266 -2.786 16.514 1.00 54.66 547 ALA A C 1
ATOM 4409 O O . ALA A 1 547 ? 51.427 -2.581 17.717 1.00 54.66 547 ALA A O 1
ATOM 4410 N N . ARG A 1 548 ? 52.028 -3.666 15.844 1.00 52.91 548 ARG A N 1
ATOM 4411 C CA . ARG A 1 548 ? 53.145 -4.397 16.470 1.00 52.91 548 ARG A CA 1
ATOM 4412 C C . ARG A 1 548 ? 54.391 -3.531 16.622 1.00 52.91 548 ARG A C 1
ATOM 4414 O O . ARG A 1 548 ? 55.024 -3.596 17.674 1.00 52.91 548 ARG A O 1
ATOM 4421 N N . ASP A 1 549 ? 54.685 -2.679 15.644 1.00 55.94 549 ASP A N 1
ATOM 4422 C CA . ASP A 1 549 ? 55.855 -1.791 15.700 1.00 55.94 549 ASP A CA 1
ATOM 4423 C C . ASP A 1 549 ? 55.662 -0.632 16.694 1.00 55.94 549 ASP A C 1
ATOM 4425 O O . ASP A 1 549 ? 56.612 -0.217 17.361 1.00 55.94 549 ASP A O 1
ATOM 4429 N N . ALA A 1 550 ? 54.422 -0.167 16.887 1.00 56.31 550 ALA A N 1
ATOM 4430 C CA . ALA A 1 550 ? 54.097 0.847 17.892 1.00 56.31 550 ALA A CA 1
ATOM 4431 C C . ALA A 1 550 ? 54.195 0.328 19.342 1.00 56.31 550 ALA A C 1
ATOM 4433 O O . ALA A 1 550 ? 54.418 1.114 20.259 1.00 56.31 550 ALA A O 1
ATOM 4434 N N . PHE A 1 551 ? 54.058 -0.985 19.563 1.00 53.56 551 PHE A N 1
ATOM 4435 C CA . PHE A 1 551 ? 54.144 -1.585 20.901 1.00 53.56 551 PHE A CA 1
ATOM 4436 C C . PHE A 1 551 ? 55.568 -2.023 21.280 1.00 53.56 551 PHE A C 1
ATOM 4438 O O . PHE A 1 551 ? 55.862 -2.184 22.462 1.00 53.56 551 PHE A O 1
ATOM 4445 N N . GLN A 1 552 ? 56.460 -2.215 20.300 1.00 56.31 552 GLN A N 1
ATOM 4446 C CA . GLN A 1 552 ? 57.861 -2.577 20.551 1.00 56.31 552 GLN A CA 1
ATOM 4447 C C . GLN A 1 552 ? 58.785 -1.364 20.713 1.00 56.31 552 GLN A C 1
ATOM 4449 O O . GLN A 1 552 ? 59.771 -1.455 21.440 1.00 56.31 552 GLN A O 1
ATOM 4454 N N . ASN A 1 553 ? 58.448 -0.210 20.131 1.00 50.94 553 ASN A N 1
ATOM 4455 C CA . ASN A 1 553 ? 59.250 1.013 20.244 1.00 50.94 553 ASN A CA 1
ATOM 4456 C C . ASN A 1 553 ? 58.777 1.926 21.383 1.00 50.94 553 ASN A C 1
ATOM 4458 O O . ASN A 1 553 ? 58.553 3.120 21.191 1.00 50.94 553 ASN A O 1
ATOM 4462 N N . GLY A 1 554 ? 58.642 1.357 22.583 1.00 43.22 554 GLY A N 1
ATOM 4463 C CA . GLY A 1 554 ? 58.430 2.113 23.813 1.00 43.22 554 GLY A CA 1
ATOM 4464 C C . GLY A 1 554 ? 59.626 3.012 24.130 1.00 43.22 554 GLY A C 1
ATOM 4465 O O . GLY A 1 554 ? 60.500 2.641 24.909 1.00 43.22 554 GLY A O 1
ATOM 4466 N N . THR A 1 555 ? 59.664 4.209 23.550 1.00 44.59 555 THR A N 1
ATOM 4467 C CA . THR A 1 555 ? 60.421 5.327 24.110 1.00 44.59 555 THR A CA 1
ATOM 4468 C C . THR A 1 555 ? 59.618 5.878 25.275 1.00 44.59 555 THR A C 1
ATOM 4470 O O . THR A 1 555 ? 58.557 6.474 25.079 1.00 44.59 555 THR A O 1
ATOM 4473 N N . GLY A 1 556 ? 60.117 5.628 26.484 1.00 48.66 556 GLY A N 1
ATOM 4474 C CA . GLY A 1 556 ? 59.639 6.282 27.691 1.00 48.66 556 GLY A CA 1
ATOM 4475 C C . GLY A 1 556 ? 59.704 7.799 27.544 1.00 48.66 556 GLY A C 1
ATOM 4476 O O . GLY A 1 556 ? 60.663 8.340 26.991 1.00 48.66 556 GLY A O 1
ATOM 4477 N N . LEU A 1 557 ? 58.666 8.461 28.035 1.00 38.22 557 LEU A N 1
ATOM 4478 C CA . LEU A 1 557 ? 58.682 9.882 28.329 1.00 38.22 557 LEU A CA 1
ATOM 4479 C C . LEU A 1 557 ? 58.211 10.047 29.773 1.00 38.22 557 LEU A C 1
ATOM 4481 O O . LEU A 1 557 ? 57.128 9.572 30.127 1.00 38.22 557 LEU A O 1
ATOM 4485 N N . ASP A 1 558 ? 59.108 10.650 30.552 1.00 40.16 558 ASP A N 1
ATOM 4486 C CA . ASP A 1 558 ? 58.882 11.297 31.847 1.00 40.16 558 ASP A CA 1
ATOM 4487 C C . ASP A 1 558 ? 57.863 12.444 31.752 1.00 40.16 558 ASP A C 1
ATOM 4489 O O . ASP A 1 558 ? 57.782 13.086 30.672 1.00 40.16 558 ASP A O 1
#

Radius of gyration: 29.73 Å; chains: 1; bounding box: 98×72×70 Å

Sequence (558 aa):
MYMDPSARQLSKAIERCTLAIEANPSNAKAYFRRATAAYEHADNVAFGADAILAQAQKDVRRFLQMDQGNAAGLALQERLGRRRQVLLGPILREKAKPEPEVEPEWFQQVSSRAIFVCLCGSAAAGRDQIELPEALLSMAKQAKDKKAISVGVAYVGYKAPDELEMFTEEWQKKYYRMLGLGERATKVPQPRQVVVHGEVYNVWILLEGRVRVMRVSETRRTGEKVGLGWMRYCSQLLWHGEPFVYQSCRTYLRFAPSWDAWLKNDLAVALRRSQQKPVLSWMSRAHEDEPWQWVSDLIDYDGNCNIPPGALVASEFDKNFGWIRFARRNFCHSFGVPSPVAFFTPHNAFSTSDILREAPADPFLDALHFHGQLTCENVRLHTHGWDVFTPCANFTWETTHDSRQALGRLFGTTSEPYCRDKGPNPELFLEQKLRADAMLDPWENRLTPMDEELLELPLPTACFWSTVRPRDASPWDTGRRVGHRFKKGGNRMLNSFERATGVDLTRQEVDEKGRNAGFNGDRDFEDSYAAMQTKHRQFSERLMPEARDAFQNGTGLD

pLDDT: mean 73.28, std 21.29, range [30.48, 98.31]

Foldseek 3Di:
DDDDPPLVVLVVLLVVLVVVCVVPVLPLVSLQSNLVSLLSNLLVDLPCNLVSLVSSLVSLVSSCVNVPPPPSSVVSNVVSVVVNCQVVVDLPPVVPPPQPPDDPPVCVVLVQAAEEEQEEEACLLVDAADFLLLQLLLVLQQAPQNRNAAYFYEYEHPDDPVPHPCQDQVSLQSNCVSSVNHGDRDNFDFFDWDADPNDTWTWTQPDVNRYIYIYDYCADPVRFGQALLQRRLNSLLSDQPRFKYKFAHDSFKQFAHNNVVQLVVLLVLCVVVAPFFEKAAFDAAADQDDSVCSNDPPDPNVPAQWFFTKDWDFDDADPVVGFTDIDIDTDSGFGSHWAFDQFHDSRIMMGTSVCCVQQNRDNLCRLPWPRVSRRVSSVSCVVSGYTYTHGRGRGIYGYVVVVVVVVQGSGNPPNPVPPVPDPRPVVSVVVSVVVVVCVVPVDPDPPDPPPVVVVVPPPPHSVVVDDDDDDDDDPVVPPPPDDDDDDPPDDDDDDPVCVVPVDPPVVVVVVVCVVVVDDDDPPVVVVVVVVVVVVVVVVVVVVPPVVVVVVVPPPDDD

Secondary structure (DSSP, 8-state):
-PPP-SHHHHHHHHHHHHHHHHH-TT-HHHHHHHHHHHHHHHHH-SSSHHHHHHHHHHHHHHHHHHSTT-HHHHHHHHHHHHHHHHHSS-----------SS--HHHHHHTTS-EEEEEEE-GGG---SSSHHHHHHHHHHH-SSGGGEEEEEEEE-SS-GGGSGGGSHHHHHHHHHHTTS-S-PPPPPPPEEEEETTEEEEEEEEGGGTEEEEEE-SB-TTSPBP-HHHHHHHHHTT--S-SEEEEES-S--EEPTTHHHHHHHHHHHHHHH-SSEEEEEEBPEEE---GGGGG-S-S--TTGGGSPPEEEEEEEEETTTTEEEEEEEE-S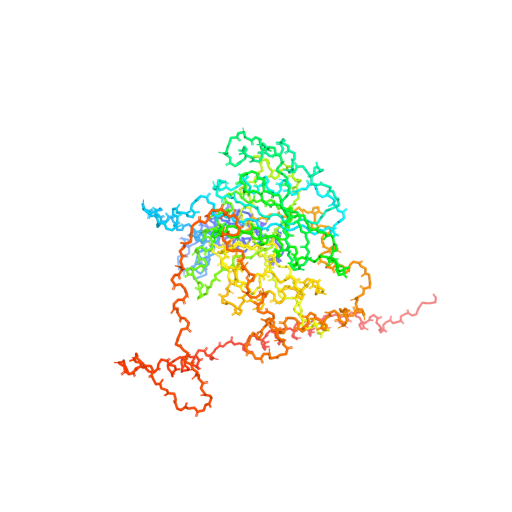S--SS-EE-SB--TTEEEEETHHHHHSPPPTT-TTS-HHHHHHHHHHHHHHTTEEEEE-SS--EEEEHHHHHHHTTT-SSSTTSSTTSSS-S-HHHHHHHHHHHHHHH-TTT-TTS---HHHHHS----GGGS---------TTTTSTT---PPPTTSPPPPPHHHHHH---HHHHHHHHHHHHT-SSSSHHHHHHHHHHHHHHHHHHHHHHHHHHHHHH------

InterPro domains:
  IPR011990 Tetratricopeptide-like helical domain superfamily [G3DSA:1.25.40.10] (6-86)
  IPR011990 Tetratricopeptide-like helical domain superfamily [SSF48452] (9-73)
  IPR021067 Glycosyltransferase, GlcNAc [PF11397] (127-399)
  IPR021067 Glycosyltransferase, GlcNAc [PTHR34496] (97-513)

Organism: Polarella glacialis (NCBI:txid89957)